Protein 2WTB (pdb70)

Secondary structure (DSSP, 8-state):
-EEEEEE-TTSEEEEEEE-TTTT---HHHHHHHHHHHHHHTT-TT--EEEEEESSS--B-SS----SSSIIIIIIIIIIIITSSS-EEEEE-SEEETHHHHHHHHSSEEEE-TT-EEE--GGGGT----SSHHHHHHHHH-HHHHHHHHHH---EEHHHHHHHTS-SEE--TTTHHHHHHHHHHHHHTTSS----GGG--TTSPPHHHHHHHHHHHHHHHHHH-TT--HHHHHHHHHHHHHHS-HHHHHHHHHHHHHHHTT-HHHHHHHHHHHHHHGGG--TTTSSS---------EEEE--SHHHHHHHHHHHTTT--EEEE-SSHHHHHHHHHHHHHHHHHTT--TTHHHHTTTSEEEESSSGGGTT-SEEEE---S-HHHHHHHHHHHHHHS-TT-EEEE--SSS-HHHHTTT-S-TTTEEEEEE-SSTTT--EEEEEE-SS--HHHHHHHHHHHHHTT-EEEEEESSTTTTHHHHHHHHHHHHHHHHHTT--HHHHHHHHHHHT-SS-HHHHHHHH-HHHHHHHHHHHHHHSGGG----THHHHHHTT------TTSHHHHHHT--S---TTTT--HHHHHHHHHHHHHHHHHHHHHTTSSS-HHHHHHHHHHHH---GGG--HHHHHHHH-HHHHHHHHHHHHHHH-GGGPPPHHHHHHHHHT--SSSPP-

Sequence (676 aa):
GKTVMEVGGDGVAVITLINPPVNSLSFDVLYNLKSNYEEALSRNDVKAIVITGAKGRFSGGFDIEPKAGYISIDIITDLLEAARKPSVAAIDGLALGGGLELAMACHARISAPAAQLGLPELQLGVIPGFGGTQRLPRLVGLTKALEMILTSKPVKAEEGHSLGLIDAVVPPAELVTTARRWALDIVGRRKPWVSSVSKTDKLPPLGEAREILTFAKAQTLKRAPNMKHPLMCLDAIEVGIVSGPRAGLEKEAEVASQVVKLDTTKGLIHVFFSQRGTAKVPGVTDRGLVPRKIKKVAIIGGGLMGSGIATALILSNYPVILKEVNEKFLEAGIGRVKANLQSRVRSQEKFEKTMSLLKGSLDYESFRDVDMVIEAVIENISLKQQIFADLEKYCPQHCILASNTSTIDLNKIGERTKSQDRIVGAHFFSPAHIMPLLEIVRTNHTSAQVIVDLLDVGKKIKKTPVVVGNCTGFAVNRMFFPYTQAAMFLVECGADPYLIDRAISKFGMPMGPFRLCDLVGFGVAIATATQFIENFSERTYKSMIIPLMQEDKDPELKKYIEKARSISGVKLDPKLANLSEKDIIEMTFFPVVNEACRVFAEGIAVKAADLDIAGIMGMGFPPYRGGIMFWADSIGSKYIYSRLDEWSKAYGEFFKPCAFLAERGSKGVLLSAPVK

CATH classification: 3.90.226.10 (+2 more: 3.40.50.720, 1.10.1040.50)

Radius of gyration: 28.83 Å; Cα contacts (8 Å, |Δi|>4): 1342; chains: 1; bounding box: 75×78×64 Å

Solvent-accessible surface area: 28842 Å² total; per-residue (Å²): 48,112,16,55,36,119,44,26,95,48,6,0,0,18,0,34,1,45,18,80,103,44,4,14,0,7,84,82,1,3,82,54,2,56,67,17,2,79,83,0,54,86,80,155,78,3,108,0,0,0,0,13,11,18,153,39,100,0,0,19,8,91,71,136,59,109,168,68,8,46,14,6,16,66,8,1,10,57,36,2,6,73,15,228,37,1,0,0,0,0,0,28,32,32,0,27,4,2,0,0,1,0,0,0,0,0,9,2,6,0,0,4,54,70,3,60,0,0,0,35,26,11,120,62,0,35,5,1,29,21,5,0,4,4,1,0,2,10,9,9,10,2,100,40,0,11,90,5,0,48,60,5,136,59,10,93,0,88,79,0,84,95,42,34,0,1,52,17,50,23,68,82,100,87,8,51,89,14,0,60,127,35,0,40,10,4,54,24,204,164,58,101,110,56,37,1,17,77,46,90,123,83,26,29,94,98,50,84,0,103,123,41,1,87,130,5,44,62,93,15,93,55,209,20,82,50,34,126,4,10,34,46,0,0,54,0,1,42,40,0,28,53,75,18,41,121,36,0,6,97,50,4,8,94,2,20,58,75,0,80,149,36,107,29,1,103,0,19,63,51,20,58,100,8,63,145,24,2,48,141,0,83,39,7,51,100,161,68,72,106,52,94,144,9,132,34,0,0,0,5,8,0,28,125,40,0,3,4,0,0,1,8,2,1,60,20,123,18,50,2,11,0,27,20,117,78,131,119,109,20,65,37,0,55,35,101,0,25,54,38,2,121,82,148,66,127,95,117,140,113,33,107,55,16,51,90,49,16,76,28,20,79,76,26,98,46,0,132,99,0,24,1,0,4,0,13,32,120,82,56,75,70,62,0,29,83,11,0,21,25,0,49,130,53,6,24,146,88,0,2,0,0,1,13,2,24,42,13,54,2,54,114,0,2,115,125,7,190,5,60,72,22,7,0,1,0,9,8,26,61,59,3,51,103,46,55,0,1,1,0,0,59,17,143,96,15,35,9,47,5,2,13,2,2,15,39,10,0,152,110,8,169,19,14,11,2,2,4,10,38,30,22,1,6,0,0,34,2,0,9,15,6,10,36,11,0,0,11,28,5,12,20,2,43,6,63,38,96,103,1,19,58,1,0,48,135,16,19,10,107,28,0,1,42,134,44,5,38,125,65,25,66,49,80,22,56,58,44,26,56,27,4,55,129,86,36,81,89,50,23,54,61,15,104,16,12,37,43,78,65,128,127,97,161,72,71,89,54,114,84,36,83,79,24,25,75,74,8,56,97,46,84,80,63,92,12,47,78,37,64,79,124,60,9,21,10,13,0,0,0,3,0,0,1,1,0,0,31,0,6,37,105,47,20,5,41,53,6,23,6,2,1,0,2,0,17,36,17,50,26,0,0,54,14,67,0,0,0,0,56,22,0,37,76,61,25,4,128,75,0,56,53,70,0,32,61,25,21,165,64,81,30,40,32,3,80,19,16,88,27,0,23,122,31,0,59,86,44,65,118,0,37,38,112,77,142

InterPro domains:
  IPR001753 Enoyl-CoA hydratase/isomerase-like domain [PF00378] (16-205)
  IPR006108 3-hydroxyacyl-CoA dehydrogenase, C-terminal [PF00725] (495-588)
  IPR006176 3-hydroxyacyl-CoA dehydrogenase, NAD binding [PF02737] (314-492)
  IPR006180 3-hydroxyacyl-CoA dehydrogenase, conserved site [PS00067] (492-516)
  IPR008927 6-phosphogluconate dehydrogenase-like, C-terminal domain superfamily [SSF48179] (495-605)
  IPR008927 6-phosphogluconate dehydrogenase-like, C-terminal domain superfamily [SSF48179] (622-706)
  IPR018376 Enoyl-CoA hydratase/isomerase, conserved site [PS00166] (106-126)
  IPR029045 ClpP/crotonase-like domain superfamily [SSF52096] (11-302)
  IPR036291 NAD(P)-binding domain superfamily [SSF51735] (311-493)

Nearest PDB structures (foldseek):
  2wtb-assembly1_A  TM=1.001E+00  e=0.000E+00  Arabidopsis thaliana
  6zib-assembly1_AAA  TM=8.672E-01  e=8.048E-51  Rattus norvegicus
  6z5v-assembly2_BBB  TM=8.652E-01  e=6.022E-50  Rattus norvegicus
  6dv2-assembly2_J  TM=9.061E-01  e=1.774E-47  Homo sapiens
  6dv2-assembly1_H  TM=9.002E-01  e=3.085E-47  Homo sapiens

GO terms:
  GO:0003857 (3S)-3-hydroxyacyl-CoA dehydrogenase (NAD+) activity (F, IDA)
  GO:0018812 3-hydroxyacyl-CoA dehydratase activity (F, IDA)
  GO:0004300 enoyl-CoA hydratase activity (F, EXP)
  GO:0018812 3-hydroxyacyl-CoA dehydratase activity (F, EXP)
  GO:0006635 fatty acid beta-oxidation (P, IEP)
  GO:0005777 peroxisome (C, TAS)
  GO:0005730 nucleolus (C, HDA)
  GO:0005777 peroxisome (C, HDA)
  GO:0003857 (3S)-3-hydroxyacyl-CoA dehydrogenase (NAD+) activity (F, IMP)
  GO:0005829 cytosol (C, HDA)
  GO:0009505 plant-type cell wall (C, HDA)
  GO:0009506 plasmodesma (C, HDA)
  GO:0004300 enoyl-CoA hydratase activity (F, IMP)

Structure (mmCIF, N/CA/C/O backbone):
data_2WTB
#
_entry.id   2WTB
#
_cell.length_a   110.480
_cell.length_b   110.480
_cell.length_c   125.470
_cell.angle_alpha   90.00
_cell.angle_beta   90.00
_cell.angle_gamma   120.00
#
_symmetry.space_group_name_H-M   'P 32 2 1'
#
loop_
_entity.id
_entity.type
_entity.pdbx_description
1 polymer 'FATTY ACID MULTIFUNCTIONAL PROTEIN (ATMFP2)'
2 water water
#
loop_
_atom_site.group_PDB
_atom_site.id
_atom_site.type_symbol
_atom_site.label_atom_id
_atom_site.label_alt_id
_atom_site.label_comp_id
_atom_site.label_asym_id
_atom_site.label_entity_id
_atom_site.label_seq_id
_atom_site.pdbx_PDB_ins_code
_atom_site.Cartn_x
_atom_site.Cartn_y
_atom_site.Cartn_z
_atom_site.occupancy
_atom_site.B_iso_or_equiv
_atom_site.auth_seq_id
_atom_site.auth_comp_id
_atom_site.auth_asym_id
_atom_site.auth_atom_id
_atom_site.pdbx_PDB_model_num
ATOM 1 N N . GLY A 1 7 ? 1.925 64.318 28.966 1.00 68.19 7 GLY A N 1
ATOM 2 C CA . GLY A 1 7 ? 0.621 64.350 28.327 1.00 67.36 7 GLY A CA 1
ATOM 3 C C . GLY A 1 7 ? -0.155 65.610 28.660 1.00 66.45 7 GLY A C 1
ATOM 4 O O . GLY A 1 7 ? 0.402 66.568 29.196 1.00 74.59 7 GLY A O 1
ATOM 5 N N . LYS A 1 8 ? -1.448 65.609 28.350 1.00 89.62 8 LYS A N 1
ATOM 6 C CA . LYS A 1 8 ? -2.284 66.779 28.581 1.00 67.66 8 LYS A CA 1
ATOM 7 C C . LYS A 1 8 ? -3.722 66.396 28.916 1.00 63.86 8 LYS A C 1
ATOM 8 O O . LYS A 1 8 ? -4.035 65.221 29.107 1.00 63.22 8 LYS A O 1
ATOM 14 N N . THR A 1 9 ? -4.586 67.404 28.994 1.00 52.89 9 THR A N 1
ATOM 15 C CA . THR A 1 9 ? -6.021 67.193 29.139 1.00 57.83 9 THR A CA 1
ATOM 16 C C . THR A 1 9 ? -6.765 68.252 28.340 1.00 72.09 9 THR A C 1
ATOM 17 O O . THR A 1 9 ? -6.307 69.388 28.226 1.00 80.32 9 THR A O 1
ATOM 21 N N . VAL A 1 10 ? -7.912 67.878 27.786 1.00 69.72 10 VAL A N 1
ATOM 22 C CA . VAL A 1 10 ? -8.748 68.823 27.059 1.00 59.35 10 VAL A CA 1
ATOM 23 C C . VAL A 1 10 ? -10.124 68.912 27.709 1.00 61.09 10 VAL A C 1
ATOM 24 O O . VAL A 1 10 ? -10.757 67.891 27.976 1.00 70.17 10 VAL A O 1
ATOM 28 N N . MET A 1 11 ? -10.578 70.133 27.971 1.00 56.39 11 MET A N 1
ATOM 29 C CA . MET A 1 11 ? -11.892 70.341 28.574 1.00 57.86 11 MET A CA 1
ATOM 30 C C . MET A 1 11 ? -12.837 71.055 27.615 1.00 63.44 11 MET A C 1
ATOM 31 O O . MET A 1 11 ? -12.469 72.052 26.995 1.00 62.64 11 MET A O 1
ATOM 36 N N . GLU A 1 12 ? -14.054 70.535 27.497 1.00 67.06 12 GLU A N 1
ATOM 37 C CA . GLU A 1 12 ? -15.068 71.138 26.640 1.00 68.13 12 GLU A CA 1
ATOM 38 C C . GLU A 1 12 ? -16.402 71.240 27.372 1.00 61.94 12 GLU A C 1
ATOM 39 O O . GLU A 1 12 ? -16.870 70.270 27.964 1.00 60.01 12 GLU A O 1
ATOM 45 N N . VAL A 1 13 ? -17.006 72.422 27.332 1.00 52.83 13 VAL A N 1
ATOM 46 C CA . VAL A 1 13 ? -18.268 72.656 28.022 1.00 48.14 13 VAL A CA 1
ATOM 47 C C . VAL A 1 13 ? -19.453 72.521 27.076 1.00 52.92 13 VAL A C 1
ATOM 48 O O . VAL A 1 13 ? -19.609 73.309 26.143 1.00 66.63 13 VAL A O 1
ATOM 52 N N . GLY A 1 14 ? -20.288 71.519 27.324 1.00 56.40 14 GLY A N 1
ATOM 53 C CA . GLY A 1 14 ? -21.459 71.284 26.502 1.00 54.10 14 GLY A CA 1
ATOM 54 C C . GLY A 1 14 ? -22.503 72.367 26.679 1.00 56.83 14 GLY A C 1
ATOM 55 O O . GLY A 1 14 ? -22.333 73.278 27.491 1.00 58.22 14 GLY A O 1
ATOM 56 N N . GLY A 1 15 ? -23.586 72.269 25.914 1.00 61.36 15 GLY A N 1
ATOM 57 C CA . GLY A 1 15 ? -24.676 73.223 25.997 1.00 59.11 15 GLY A CA 1
ATOM 58 C C . GLY A 1 15 ? -25.560 72.974 27.203 1.00 65.03 15 GLY A C 1
ATOM 59 O O . GLY A 1 15 ? -26.458 73.759 27.500 1.00 68.03 15 GLY A O 1
ATOM 60 N N . ASP A 1 16 ? -25.307 71.870 27.898 1.00 65.38 16 ASP A N 1
ATOM 61 C CA . ASP A 1 16 ? -26.038 71.554 29.118 1.00 60.13 16 ASP A CA 1
ATOM 62 C C . ASP A 1 16 ? -25.271 72.051 30.336 1.00 57.28 16 ASP A C 1
ATOM 63 O O . ASP A 1 16 ? -25.727 71.913 31.470 1.00 68.41 16 ASP A O 1
ATOM 68 N N . GLY A 1 17 ? -24.098 72.626 30.091 1.00 45.61 17 GLY A N 1
ATOM 69 C CA . GLY A 1 17 ? -23.302 73.211 31.152 1.00 44.64 17 GLY A CA 1
ATOM 70 C C . GLY A 1 17 ? -22.314 72.245 31.772 1.00 55.89 17 GLY A C 1
ATOM 71 O O . GLY A 1 17 ? -21.566 72.611 32.679 1.00 65.07 17 GLY A O 1
ATOM 72 N N . VAL A 1 18 ? -22.309 71.007 31.287 1.00 53.61 18 VAL A N 1
ATOM 73 C CA . VAL A 1 18 ? -21.389 69.999 31.801 1.00 54.80 18 VAL A CA 1
ATOM 74 C C . VAL A 1 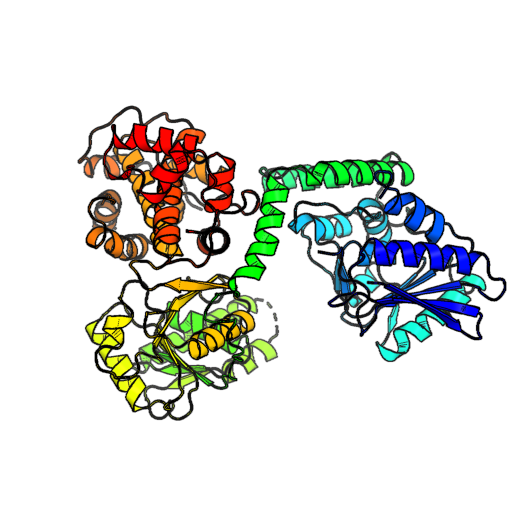18 ? -20.019 70.100 31.134 1.00 57.97 18 VAL A C 1
ATOM 75 O O . VAL A 1 18 ? -19.911 70.125 29.907 1.00 49.65 18 VAL A O 1
ATOM 79 N N . ALA A 1 19 ? -18.974 70.159 31.953 1.00 51.55 19 ALA A N 1
ATOM 80 C CA . ALA A 1 19 ? -17.610 70.208 31.447 1.00 47.80 19 ALA A CA 1
ATOM 81 C C . ALA A 1 19 ? -17.011 68.805 31.371 1.00 54.33 19 ALA A C 1
ATOM 82 O O . ALA A 1 19 ? -16.880 68.120 32.385 1.00 64.23 19 ALA A O 1
ATOM 84 N N . VAL A 1 20 ? -16.652 68.385 30.161 1.00 51.18 20 VAL A N 1
ATOM 85 C CA . VAL A 1 20 ? -16.039 67.080 29.942 1.00 45.98 20 VAL A CA 1
ATOM 86 C C . VAL A 1 20 ? -14.528 67.214 29.799 1.00 51.38 20 VAL A C 1
ATOM 87 O O . VAL A 1 20 ? -14.043 67.911 28.909 1.00 68.85 20 VAL A O 1
ATOM 91 N N . ILE A 1 21 ? -13.789 66.540 30.674 1.00 41.75 21 ILE A N 1
ATOM 92 C CA . ILE A 1 21 ? -12.333 66.581 30.651 1.00 42.92 21 ILE A CA 1
ATOM 93 C C . ILE A 1 21 ? -11.768 65.251 30.172 1.00 54.85 21 ILE A C 1
ATOM 94 O O . ILE A 1 21 ? -11.999 64.213 30.795 1.00 55.70 21 ILE A O 1
ATOM 99 N N . THR A 1 22 ? -11.024 65.285 29.068 1.00 51.33 22 THR A N 1
ATOM 100 C CA . THR A 1 22 ? -10.432 64.073 28.508 1.00 51.21 22 THR A CA 1
ATOM 101 C C . THR A 1 22 ? -8.956 63.953 28.867 1.00 57.74 22 THR A C 1
ATOM 102 O O . THR A 1 22 ? -8.165 64.855 28.593 1.00 60.73 22 THR A O 1
ATOM 106 N N . LEU A 1 23 ? -8.591 62.833 29.482 1.00 53.10 23 LEU A N 1
ATOM 107 C CA . LEU A 1 23 ? -7.201 62.568 29.821 1.00 44.06 23 LEU A CA 1
ATOM 108 C C . LEU A 1 23 ? -6.464 62.049 28.594 1.00 53.94 23 LEU A C 1
ATOM 109 O O . LEU A 1 23 ? -6.831 61.021 28.024 1.00 62.40 23 LEU A O 1
ATOM 114 N N . ILE A 1 24 ? -5.422 62.765 28.189 1.00 52.38 24 ILE A N 1
ATOM 115 C CA . ILE A 1 24 ? -4.710 62.436 26.962 1.00 59.52 24 ILE A CA 1
ATOM 116 C C . ILE A 1 24 ? -3.213 62.254 27.193 1.00 61.72 24 ILE A C 1
ATOM 117 O O . ILE A 1 24 ? -2.455 63.223 27.215 1.00 63.08 24 ILE A O 1
ATOM 122 N N . ASN A 1 25 ? -2.793 61.006 27.360 1.00 59.09 25 ASN A N 1
ATOM 123 C CA . ASN A 1 25 ? -1.383 60.692 27.537 1.00 65.90 25 ASN A CA 1
ATOM 124 C C . ASN A 1 25 ? -1.079 59.235 27.196 1.00 73.88 25 ASN A C 1
ATOM 125 O O . ASN A 1 25 ? -0.895 58.408 28.090 1.00 77.30 25 ASN A O 1
ATOM 130 N N . PRO A 1 26 ? -1.023 58.919 25.894 1.00 68.96 26 PRO A N 1
ATOM 131 C CA . PRO A 1 26 ? -0.751 57.562 25.407 1.00 72.14 26 PRO A CA 1
ATOM 132 C C . PRO A 1 26 ? 0.506 56.992 26.052 1.00 77.67 26 PRO A C 1
ATOM 133 O O . PRO A 1 26 ? 1.393 57.760 26.424 1.00 82.65 26 PRO A O 1
ATOM 137 N N . PRO A 1 27 ? 0.602 55.658 26.160 1.00 75.92 27 PRO A N 1
ATOM 138 C CA . PRO A 1 27 ? -0.321 54.649 25.624 1.00 76.86 27 PRO A CA 1
ATOM 139 C C . PRO A 1 27 ? -1.616 54.473 26.417 1.00 75.62 27 PRO A C 1
ATOM 140 O O . PRO A 1 27 ? -2.664 54.247 25.812 1.00 76.45 27 PRO A O 1
ATOM 144 N N . VAL A 1 28 ? -1.548 54.557 27.742 1.00 70.91 28 VAL A N 1
ATOM 145 C CA . VAL A 1 28 ? -2.708 54.241 28.574 1.00 71.21 28 VAL A CA 1
ATOM 146 C C . VAL A 1 28 ? -3.209 55.413 29.412 1.00 65.42 28 VAL A C 1
ATOM 147 O O . VAL A 1 28 ? -3.897 55.214 30.413 1.00 65.30 28 VAL A O 1
ATOM 151 N N . ASN A 1 29 ? -2.866 56.629 29.003 1.00 65.47 29 ASN A N 1
ATOM 152 C CA . ASN A 1 29 ? -3.310 57.825 29.711 1.00 61.54 29 ASN A CA 1
ATOM 153 C C . ASN A 1 29 ? -2.910 57.831 31.185 1.00 61.42 29 ASN A C 1
ATOM 154 O O . ASN A 1 29 ? -3.729 58.127 32.055 1.00 69.77 29 ASN A O 1
ATOM 159 N N . SER A 1 30 ? -1.651 57.505 31.459 1.00 53.12 30 SER A N 1
ATOM 160 C CA . SER A 1 30 ? -1.140 57.533 32.823 1.00 60.51 30 SER A CA 1
ATOM 161 C C . SER A 1 30 ? -1.183 58.950 33.380 1.00 64.98 30 SER A C 1
ATOM 162 O O . SER A 1 30 ? -1.065 59.923 32.637 1.00 65.11 30 SER A O 1
ATOM 165 N N . LEU A 1 31 ? -1.353 59.059 34.693 1.00 65.80 31 LEU A N 1
ATOM 166 C CA . LEU A 1 31 ? -1.457 60.358 35.344 1.00 66.81 31 LEU A CA 1
ATOM 167 C C . LEU A 1 31 ? -0.090 60.967 35.631 1.00 70.90 31 LEU A C 1
ATOM 168 O O . LEU A 1 31 ? 0.419 60.871 36.748 1.00 87.08 31 LEU A O 1
ATOM 173 N N . SER A 1 32 ? 0.502 61.593 34.623 1.00 65.14 32 SER A N 1
ATOM 174 C CA . SER A 1 32 ? 1.730 62.345 34.827 1.00 69.80 32 SER A CA 1
ATOM 175 C C . SER A 1 32 ? 1.403 63.620 35.593 1.00 75.09 32 SER A C 1
ATOM 176 O O . SER A 1 32 ? 0.237 63.998 35.711 1.00 68.43 32 SER A O 1
ATOM 179 N N . PHE A 1 33 ? 2.429 64.283 36.114 1.00 76.12 33 PHE A N 1
ATOM 180 C CA . PHE A 1 33 ? 2.228 65.562 36.781 1.00 72.13 33 PHE A CA 1
ATOM 181 C C . PHE A 1 33 ? 1.615 66.551 35.804 1.00 81.92 33 PHE A C 1
ATOM 182 O O . PHE A 1 33 ? 0.737 67.333 36.167 1.00 88.05 33 PHE A O 1
ATOM 190 N N . ASP A 1 34 ? 2.080 66.502 34.559 1.00 80.51 34 ASP A N 1
ATOM 191 C CA . ASP A 1 34 ? 1.567 67.371 33.507 1.00 80.69 34 ASP A CA 1
ATOM 192 C C . ASP A 1 34 ? 0.051 67.261 33.431 1.00 80.92 34 ASP A C 1
ATOM 193 O O . ASP A 1 34 ? -0.664 68.255 33.556 1.00 81.57 34 ASP A O 1
ATOM 198 N N . VAL A 1 35 ? -0.431 66.041 33.224 1.00 78.31 35 VAL A N 1
ATOM 199 C CA . VAL A 1 35 ? -1.861 65.782 33.177 1.00 68.90 35 VAL A CA 1
ATOM 200 C C . VAL A 1 35 ? -2.538 66.337 34.424 1.00 59.46 35 VAL A C 1
ATOM 201 O O . VAL A 1 35 ? -3.560 67.020 34.339 1.00 49.06 35 VAL A O 1
ATOM 205 N N . LEU A 1 36 ? -1.949 66.054 35.582 1.00 62.37 36 LEU A N 1
ATOM 206 C CA . LEU A 1 36 ? -2.535 66.452 36.859 1.00 64.74 36 LEU A CA 1
ATOM 207 C C . LEU A 1 36 ? -2.659 67.965 37.018 1.00 66.55 36 LEU A C 1
ATOM 208 O O . LEU A 1 36 ? -3.653 68.455 37.551 1.00 74.90 36 LEU A O 1
ATOM 213 N N . TYR A 1 37 ? -1.653 68.702 36.557 1.00 65.37 37 TYR A N 1
ATOM 214 C CA . TYR A 1 37 ? -1.668 70.157 36.681 1.00 74.91 37 TYR A CA 1
ATOM 215 C C . TYR A 1 37 ? -2.606 70.799 35.664 1.00 65.99 37 TYR A C 1
ATOM 216 O O . TYR A 1 37 ? -3.183 71.856 35.920 1.00 66.66 37 TYR A O 1
ATOM 225 N N . ASN A 1 38 ? -2.754 70.159 34.510 1.00 59.22 38 ASN A N 1
ATOM 226 C CA . ASN A 1 38 ? -3.748 70.590 33.540 1.00 73.16 38 ASN A CA 1
ATOM 227 C C . ASN A 1 38 ? -5.141 70.348 34.101 1.00 75.59 38 ASN A C 1
ATOM 228 O O . ASN A 1 38 ? -6.064 71.129 33.871 1.00 80.68 38 ASN A O 1
ATOM 233 N N . LEU A 1 39 ? -5.278 69.255 34.843 1.00 67.96 39 LEU A N 1
ATOM 234 C CA . LEU A 1 39 ? -6.537 68.901 35.481 1.00 61.98 39 LEU A CA 1
ATOM 235 C C . LEU A 1 39 ? -6.884 69.931 36.550 1.00 67.91 39 LEU A C 1
ATOM 236 O O . LEU A 1 39 ? -8.015 70.417 36.621 1.00 60.52 39 LEU A O 1
ATOM 241 N N . LYS A 1 40 ? -5.897 70.258 37.379 1.00 70.99 40 LYS A N 1
ATOM 242 C CA . LYS A 1 40 ? -6.050 71.278 38.407 1.00 62.13 40 LYS A CA 1
ATOM 243 C C . LYS A 1 40 ? -6.571 72.574 37.799 1.00 68.35 40 LY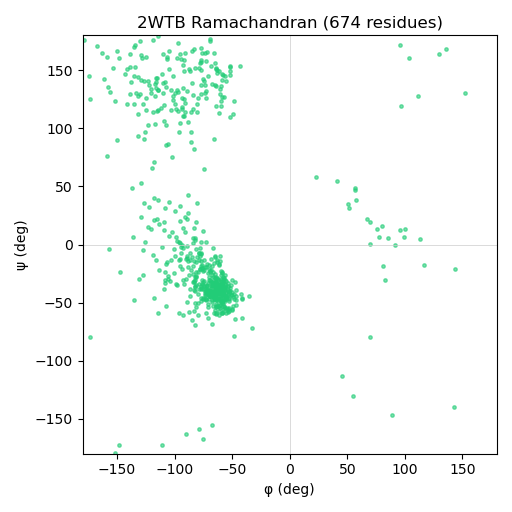S A C 1
ATOM 244 O O . LYS A 1 40 ? -7.525 73.165 38.301 1.00 79.00 40 LYS A O 1
ATOM 250 N N . SER A 1 41 ? -5.942 73.009 36.711 1.00 62.40 41 SER A N 1
ATOM 251 C CA . SER A 1 41 ? -6.362 74.224 36.022 1.00 60.36 41 SER A CA 1
ATOM 252 C C . SER A 1 41 ? -7.785 74.076 35.504 1.00 58.68 41 SER A C 1
ATOM 253 O O . SER A 1 41 ? -8.611 74.975 35.666 1.00 56.20 41 SER A O 1
ATOM 256 N N . ASN A 1 42 ? -8.062 72.936 34.878 1.00 58.58 42 ASN A N 1
ATOM 257 C CA . ASN A 1 42 ? -9.405 72.634 34.403 1.00 66.96 42 ASN A CA 1
ATOM 258 C C . ASN A 1 42 ? -10.436 72.926 35.480 1.00 75.18 42 ASN A C 1
ATOM 259 O O . ASN A 1 42 ? -11.407 73.650 35.248 1.00 77.23 42 ASN A O 1
ATOM 264 N N . TYR A 1 43 ? -10.211 72.364 36.664 1.00 63.45 43 TYR A N 1
ATOM 265 C CA . TYR A 1 43 ? -11.164 72.481 37.761 1.00 62.84 43 TYR A CA 1
ATOM 266 C C . TYR A 1 43 ? -11.298 73.907 38.282 1.00 63.38 43 TYR A C 1
ATOM 267 O O . TYR A 1 43 ? -12.405 74.379 38.543 1.00 61.68 43 TYR A O 1
ATOM 276 N N . GLU A 1 44 ? -10.172 74.594 38.422 1.00 65.40 44 GLU A N 1
ATOM 277 C CA . GLU A 1 44 ? -10.191 75.965 38.911 1.00 69.95 44 GLU A CA 1
ATOM 278 C C . GLU A 1 44 ? -11.014 76.846 37.982 1.00 70.31 44 GLU A C 1
ATOM 279 O O . GLU A 1 44 ? -11.644 77.807 38.420 1.00 79.53 44 GLU A O 1
ATOM 285 N N . GLU A 1 45 ? -11.014 76.504 36.698 1.00 60.11 45 GLU A N 1
ATOM 286 C CA . GLU A 1 45 ? -11.810 77.228 35.716 1.00 66.69 45 GLU A CA 1
ATOM 287 C C . GLU A 1 45 ? -13.279 76.829 35.795 1.00 67.16 45 GLU A C 1
ATOM 288 O O . GLU A 1 45 ? -14.163 77.685 35.841 1.00 75.41 45 GLU A O 1
ATOM 294 N N . ALA A 1 46 ? -13.533 75.524 35.812 1.00 60.07 46 ALA A N 1
ATOM 295 C CA . ALA A 1 46 ? -14.898 75.007 35.821 1.00 60.58 46 ALA A CA 1
ATOM 296 C C . ALA A 1 46 ? -15.678 75.486 37.040 1.00 61.00 46 ALA A C 1
ATOM 297 O O . ALA A 1 46 ? -16.882 75.729 36.963 1.00 51.38 46 ALA A O 1
ATOM 299 N N . LEU A 1 47 ? -14.987 75.623 38.166 1.00 62.44 47 LEU A N 1
ATOM 300 C CA . LEU A 1 47 ? -15.641 76.021 39.407 1.00 68.17 47 LEU A CA 1
ATOM 301 C C . LEU A 1 47 ? -15.775 77.539 39.503 1.00 79.49 47 LEU A C 1
ATOM 302 O O . LEU A 1 47 ? -16.293 78.066 40.487 1.00 89.36 47 LEU A O 1
ATOM 307 N N . SER A 1 48 ? -15.311 78.236 38.470 1.00 74.49 48 SER A N 1
ATOM 308 C CA . SER A 1 48 ? -15.410 79.691 38.421 1.00 75.56 48 SER A CA 1
ATOM 309 C C . SER A 1 48 ? -16.342 80.141 37.303 1.00 76.34 48 SER A C 1
ATOM 310 O O . SER A 1 48 ? -16.873 81.251 37.333 1.00 83.84 48 SER A O 1
ATOM 313 N N . ARG A 1 49 ? -16.538 79.273 36.316 1.00 63.01 49 ARG A N 1
ATOM 314 C CA . ARG A 1 49 ? -17.399 79.586 35.183 1.00 65.07 49 ARG A CA 1
ATOM 315 C C . ARG A 1 49 ? -18.873 79.397 35.529 1.00 68.91 49 ARG A C 1
ATOM 316 O O . ARG A 1 49 ? -19.283 78.331 35.985 1.00 67.18 49 ARG A O 1
ATOM 324 N N . ASN A 1 50 ? -19.663 80.441 35.307 1.00 82.60 50 ASN A N 1
ATOM 325 C CA . ASN A 1 50 ? -21.091 80.398 35.598 1.00 85.02 50 ASN A CA 1
ATOM 326 C C . ASN A 1 50 ? -21.839 79.434 34.688 1.00 76.90 50 ASN A C 1
ATOM 327 O O . ASN A 1 50 ? -22.872 78.883 35.069 1.00 79.04 50 ASN A O 1
ATOM 332 N N . ASP A 1 51 ? -21.310 79.234 33.485 1.00 68.52 51 ASP A N 1
ATOM 333 C CA . ASP A 1 51 ? -21.943 78.359 32.502 1.00 67.74 51 ASP A CA 1
ATOM 334 C C . ASP A 1 51 ? -21.679 76.881 32.786 1.00 63.15 51 ASP A C 1
ATOM 335 O O . ASP A 1 51 ? -22.249 76.007 32.135 1.00 64.73 51 ASP A O 1
ATOM 340 N N . VAL A 1 52 ? -20.814 76.609 33.757 1.00 53.96 52 VAL A N 1
ATOM 341 C CA . VAL A 1 52 ? -20.515 75.236 34.149 1.00 57.52 52 VAL A CA 1
ATOM 342 C C . VAL A 1 52 ? -21.337 74.823 35.369 1.00 63.01 52 VAL A C 1
ATOM 343 O O . VAL A 1 52 ? -21.403 75.553 36.358 1.00 70.96 52 VAL A O 1
ATOM 347 N N . LYS A 1 53 ? -21.965 73.653 35.290 1.00 61.97 53 LYS A N 1
ATOM 348 C CA . LYS A 1 53 ? -22.800 73.149 36.378 1.00 56.26 53 LYS A CA 1
ATOM 349 C C . LYS A 1 53 ? -22.150 71.961 37.078 1.00 57.52 53 LYS A C 1
ATOM 350 O O . LYS A 1 53 ? -22.244 71.814 38.296 1.00 61.98 53 LYS A O 1
ATOM 356 N N . ALA A 1 54 ? -21.498 71.109 36.297 1.00 54.55 54 ALA A N 1
ATOM 357 C CA . ALA A 1 54 ? -20.837 69.928 36.834 1.00 44.67 54 ALA A CA 1
ATOM 358 C C . ALA A 1 54 ? -19.655 69.541 35.952 1.00 54.60 54 ALA A C 1
ATOM 359 O O . ALA A 1 54 ? -19.372 70.205 34.956 1.00 63.95 54 ALA A O 1
ATOM 361 N N . ILE A 1 55 ? -18.968 68.467 36.322 1.00 48.99 55 ILE A N 1
ATOM 362 C CA . ILE A 1 55 ? -17.797 68.020 35.581 1.00 44.69 55 ILE A CA 1
ATOM 363 C C . ILE A 1 55 ? -17.866 66.524 35.306 1.00 49.39 55 ILE A C 1
ATOM 364 O O . ILE A 1 55 ? -18.366 65.753 36.122 1.00 55.09 55 ILE A O 1
ATOM 369 N N . VAL A 1 56 ? -17.371 66.121 34.143 1.00 47.03 56 VAL A N 1
ATOM 370 C CA . VAL A 1 56 ? -17.235 64.712 33.819 1.00 40.28 56 VAL A CA 1
ATOM 371 C C . VAL A 1 56 ? -15.797 64.456 33.393 1.00 39.26 56 VAL A C 1
ATOM 372 O O . VAL A 1 56 ? -15.190 65.284 32.718 1.00 45.99 56 VAL A O 1
ATOM 376 N N . ILE A 1 57 ? -15.243 63.324 33.811 1.00 34.73 57 ILE A N 1
ATOM 377 C CA . ILE A 1 57 ? -13.873 62.981 33.457 1.00 37.38 57 ILE A CA 1
ATOM 378 C C . ILE A 1 57 ? -13.826 61.666 32.692 1.00 50.12 57 ILE A C 1
ATOM 379 O O . ILE A 1 57 ? -14.461 60.684 33.078 1.00 42.52 57 ILE A O 1
ATOM 384 N N . THR A 1 58 ? -13.070 61.653 31.601 1.00 52.73 58 THR A N 1
ATOM 385 C CA . THR A 1 58 ? -12.908 60.446 30.806 1.00 46.22 58 THR A CA 1
ATOM 386 C C . THR A 1 58 ? -11.543 60.447 30.131 1.00 40.71 58 THR A C 1
ATOM 387 O O . THR A 1 58 ? -10.860 61.470 30.100 1.00 41.58 58 THR A O 1
ATOM 391 N N . GLY A 1 59 ? -11.145 59.295 29.602 1.00 44.42 59 GLY A N 1
ATOM 392 C CA . GLY A 1 59 ? -9.858 59.170 28.944 1.00 59.28 59 GLY A CA 1
ATOM 393 C C . GLY A 1 59 ? -9.979 59.127 27.433 1.00 67.65 59 GLY A C 1
ATOM 394 O O . GLY A 1 59 ? -11.070 58.945 26.893 1.00 68.99 59 GLY A O 1
ATOM 395 N N . ALA A 1 60 ? -8.853 59.295 26.748 1.00 63.57 60 ALA A N 1
ATOM 396 C CA . ALA A 1 60 ? -8.835 59.261 25.291 1.00 60.83 60 ALA A CA 1
ATOM 397 C C . ALA A 1 60 ? -8.667 57.839 24.769 1.00 56.78 60 ALA A C 1
ATOM 398 O O . ALA A 1 60 ? -8.071 56.988 25.429 1.00 53.08 60 ALA A O 1
ATOM 400 N N . LYS A 1 61 ? -9.204 57.586 23.581 1.00 61.49 61 LYS A N 1
ATOM 401 C CA . LYS A 1 61 ? -9.030 56.299 22.919 1.00 66.06 61 LYS A CA 1
ATOM 402 C C . LYS A 1 61 ? -9.516 55.127 23.772 1.00 67.24 61 LYS A C 1
ATOM 403 O O . LYS A 1 61 ? -8.805 54.136 23.939 1.00 72.58 61 LYS A O 1
ATOM 409 N N . GLY A 1 62 ? -10.726 55.251 24.310 1.00 60.74 62 GLY A N 1
ATOM 410 C CA . GLY A 1 62 ? -11.371 54.166 25.031 1.00 59.82 62 GLY A CA 1
ATOM 411 C C . GLY A 1 62 ? -10.608 53.617 26.224 1.00 62.04 62 GLY A C 1
ATOM 412 O O . GLY A 1 62 ? -10.615 52.410 26.469 1.00 55.48 62 GLY A O 1
ATOM 413 N N . ARG A 1 63 ? -9.952 54.503 26.968 1.00 58.24 63 ARG A N 1
ATOM 414 C CA . ARG A 1 63 ? -9.199 54.112 28.158 1.00 59.52 63 ARG A CA 1
ATOM 415 C C . ARG A 1 63 ? -9.160 55.258 29.155 1.00 57.71 63 ARG A C 1
ATOM 416 O O . ARG A 1 63 ? -8.715 56.358 28.824 1.00 53.61 63 ARG A O 1
ATOM 424 N N . PHE A 1 64 ? -9.623 55.000 30.374 1.00 57.78 64 PHE A N 1
ATOM 425 C CA . PHE A 1 64 ? -9.662 56.035 31.400 1.00 48.45 64 PHE A CA 1
ATOM 426 C C . PHE A 1 64 ? -8.259 56.463 31.832 1.00 57.06 64 PHE A C 1
ATOM 427 O O . PHE A 1 64 ? -7.837 57.587 31.553 1.00 57.93 64 PHE A O 1
ATOM 435 N N . SER A 1 65 ? -7.542 55.567 32.506 1.00 57.88 65 SER A N 1
ATOM 436 C CA . SER A 1 65 ? -6.188 55.860 32.976 1.00 56.15 65 SER A CA 1
ATOM 437 C C . SER A 1 65 ? -5.523 54.624 33.576 1.00 56.17 65 SER A C 1
ATOM 438 O O . SER A 1 65 ? -6.058 54.000 34.492 1.00 60.83 65 SER A O 1
ATOM 441 N N . GLY A 1 66 ? -4.346 54.284 33.063 1.00 55.04 66 GLY A N 1
ATOM 442 C CA . GLY A 1 66 ? -3.686 53.045 33.429 1.00 65.80 66 GLY A CA 1
ATOM 443 C C . GLY A 1 66 ? -2.814 53.091 34.668 1.00 68.83 66 GLY A C 1
ATOM 444 O O . GLY A 1 66 ? -2.320 52.057 35.118 1.00 79.83 66 GLY A O 1
ATOM 445 N N . GLY A 1 67 ? -2.612 54.280 35.223 1.00 60.54 67 GLY A N 1
ATOM 446 C CA . GLY A 1 67 ? -1.793 54.413 36.413 1.00 63.96 67 GLY A CA 1
ATOM 447 C C . GLY A 1 67 ? -0.940 55.664 36.423 1.00 75.06 67 GLY A C 1
ATOM 448 O O . GLY A 1 67 ? -1.394 56.733 36.016 1.00 77.19 67 GLY A O 1
ATOM 449 N N . PHE A 1 68 ? 0.297 55.530 36.894 1.00 85.89 68 PHE A N 1
ATOM 450 C CA . PHE A 1 68 ? 1.214 56.663 36.969 1.00 101.13 68 PHE A CA 1
ATOM 451 C C . PHE A 1 68 ? 2.266 56.596 35.864 1.00 104.20 68 PHE A C 1
ATOM 452 O O . PHE A 1 68 ? 2.639 55.512 35.413 1.00 100.64 68 PHE A O 1
ATOM 460 N N . ASP A 1 69 ? 2.741 57.762 35.438 1.00 108.45 69 ASP A N 1
ATOM 461 C CA . ASP A 1 69 ? 3.646 57.861 34.297 1.00 111.89 69 ASP A CA 1
ATOM 462 C C . ASP A 1 69 ? 4.984 57.172 34.547 1.00 106.32 69 ASP A C 1
ATOM 463 O O . ASP A 1 69 ? 5.442 57.074 35.685 1.00 103.90 69 ASP A O 1
ATOM 468 N N . ILE A 1 70 ? 5.606 56.702 33.471 1.00 109.54 70 ILE A N 1
ATOM 469 C CA . ILE A 1 70 ? 6.890 56.016 33.560 1.00 118.11 70 ILE A CA 1
ATOM 470 C C . ILE A 1 70 ? 7.968 56.752 32.768 1.00 118.07 70 ILE A C 1
ATOM 471 O O . ILE A 1 70 ? 8.615 57.667 33.278 1.00 113.50 70 ILE A O 1
ATOM 476 N N . GLU A 1 83 ? 5.751 67.257 43.191 1.00 122.96 83 GLU A N 1
ATOM 477 C CA . GLU A 1 83 ? 4.720 67.762 44.091 1.00 125.67 83 GLU A CA 1
ATOM 478 C C . GLU A 1 83 ? 5.343 68.399 45.328 1.00 134.15 83 GLU A C 1
ATOM 479 O O . GLU A 1 83 ? 6.201 67.797 45.974 1.00 136.28 83 GLU A O 1
ATOM 480 N N . PRO A 1 84 ? 4.909 69.626 45.660 1.00 139.60 84 PRO A N 1
ATOM 481 C CA . PRO A 1 84 ? 5.419 70.387 46.806 1.00 143.90 84 PRO A CA 1
ATOM 482 C C . PRO A 1 84 ? 5.466 69.551 48.082 1.00 144.45 84 PRO A C 1
ATOM 483 O O . PRO A 1 84 ? 6.536 69.080 48.468 1.00 147.76 84 PRO A O 1
ATOM 487 N N . LYS A 1 85 ? 4.318 69.374 48.728 1.00 140.36 85 LYS A N 1
ATOM 488 C CA . LYS A 1 85 ? 4.239 68.557 49.933 1.00 136.55 85 LYS A CA 1
ATOM 489 C C . LYS A 1 85 ? 4.295 67.073 49.589 1.00 130.67 85 LYS A C 1
ATOM 490 O O . LYS A 1 85 ? 4.624 66.699 48.463 1.00 126.52 85 LYS A O 1
ATOM 496 N N . ALA A 1 86 ? 3.974 66.230 50.564 1.00 125.16 86 ALA A N 1
ATOM 497 C CA . ALA A 1 86 ? 3.970 64.789 50.352 1.00 120.74 86 ALA A CA 1
ATOM 498 C C . ALA A 1 86 ? 2.646 64.341 49.745 1.00 114.83 86 ALA A C 1
ATOM 499 O O . ALA A 1 86 ? 2.597 63.385 48.971 1.00 114.88 86 ALA A O 1
ATOM 501 N N . GLY A 1 87 ? 1.574 65.041 50.100 1.00 105.39 87 GLY A N 1
ATOM 502 C CA . GLY A 1 87 ? 0.250 64.709 49.608 1.00 97.03 87 GLY A CA 1
ATOM 503 C C . GLY A 1 87 ? -0.449 65.892 48.968 1.00 90.00 87 GLY A C 1
ATOM 504 O O . GLY A 1 87 ? -1.664 66.045 49.085 1.00 88.56 87 GLY A O 1
ATOM 505 N N . TYR A 1 88 ? 0.323 66.733 48.289 1.00 87.09 88 TYR A N 1
ATOM 506 C CA . TYR A 1 88 ? -0.236 67.896 47.612 1.00 83.32 88 TYR A CA 1
ATOM 507 C C . TYR A 1 88 ? -1.339 67.485 46.647 1.00 71.95 88 TYR A C 1
ATOM 508 O O . TYR A 1 88 ? -2.412 68.085 46.624 1.00 63.57 88 TYR A O 1
ATOM 517 N N . ILE A 1 89 ? -1.070 66.455 45.853 1.00 72.39 89 ILE A N 1
ATOM 518 C CA . ILE A 1 89 ? -2.048 65.966 44.891 1.00 71.16 89 ILE A CA 1
ATOM 519 C C . ILE A 1 89 ? -3.178 65.226 45.593 1.00 70.59 89 ILE A C 1
ATOM 520 O O . ILE A 1 89 ? -4.346 65.598 45.478 1.00 74.82 89 ILE A O 1
ATOM 525 N N . SER A 1 90 ? -2.817 64.176 46.321 1.00 73.90 90 SER A N 1
ATOM 526 C CA . SER A 1 90 ? -3.788 63.357 47.034 1.00 71.02 90 SER A CA 1
ATOM 527 C C . SER A 1 90 ? -4.791 64.208 47.804 1.00 72.52 90 SER A C 1
ATOM 528 O O . SER A 1 90 ? -6.002 63.992 47.723 1.00 67.65 90 SER A O 1
ATOM 531 N N . ILE A 1 91 ? -4.277 65.188 48.538 1.00 71.49 91 ILE A N 1
ATOM 532 C CA . ILE A 1 91 ? -5.097 65.965 49.457 1.00 69.06 91 ILE A CA 1
ATOM 533 C C . ILE A 1 91 ? -5.601 67.280 48.864 1.00 72.06 91 ILE A C 1
ATOM 534 O O . ILE A 1 91 ? -6.807 67.507 48.783 1.00 69.35 91 ILE A O 1
ATOM 539 N N . ASP A 1 92 ? -4.679 68.143 48.451 1.00 67.14 92 ASP A N 1
ATOM 540 C CA . ASP A 1 92 ? -5.048 69.471 47.965 1.00 64.41 92 ASP A CA 1
ATOM 541 C C . ASP A 1 92 ? -5.811 69.443 46.644 1.00 67.92 92 ASP A C 1
ATOM 542 O O . ASP A 1 92 ? -6.783 70.176 46.470 1.00 71.12 92 ASP A O 1
ATOM 547 N N . ILE A 1 93 ? -5.368 68.601 45.715 1.00 63.88 93 ILE A N 1
ATOM 548 C CA . ILE A 1 93 ? -5.971 68.554 44.386 1.00 59.86 93 ILE A CA 1
ATOM 549 C C . ILE A 1 93 ? -7.163 67.607 44.316 1.00 58.30 93 ILE A C 1
ATOM 550 O O . ILE A 1 93 ? -8.273 68.015 43.976 1.00 70.21 93 ILE A O 1
ATOM 555 N N . ILE A 1 94 ? -6.928 66.342 44.636 1.00 46.80 94 ILE A N 1
ATOM 556 C CA . ILE A 1 94 ? -7.959 65.320 44.505 1.00 61.50 94 ILE A CA 1
ATOM 557 C C . ILE A 1 94 ? -9.057 65.431 45.564 1.00 62.89 94 ILE A C 1
ATOM 558 O O . ILE A 1 94 ? -10.246 65.378 45.244 1.00 62.58 94 ILE A O 1
ATOM 563 N N . THR A 1 95 ? -8.657 65.592 46.821 1.00 55.42 95 THR A N 1
ATOM 564 C CA . THR A 1 95 ? -9.605 65.573 47.934 1.00 48.82 95 THR A CA 1
ATOM 565 C C . THR A 1 95 ? -10.317 66.905 48.150 1.00 50.66 95 THR A C 1
ATOM 566 O O . THR A 1 95 ? -11.543 66.953 48.252 1.00 57.43 95 THR A O 1
ATOM 570 N N . ASP A 1 96 ? -9.546 67.982 48.220 1.00 54.54 96 ASP A N 1
ATOM 571 C CA . ASP A 1 96 ? -10.101 69.298 48.514 1.00 55.81 96 ASP A CA 1
ATOM 572 C C . ASP A 1 96 ? -10.670 69.985 47.276 1.00 65.89 96 ASP A C 1
ATOM 573 O O . ASP A 1 96 ? -11.843 70.353 47.248 1.00 73.49 96 ASP A O 1
ATOM 578 N N . LEU A 1 97 ? -9.835 70.154 46.257 1.00 68.08 97 LEU A N 1
ATOM 579 C CA . LEU A 1 97 ? -10.245 70.854 45.046 1.00 60.87 97 LEU A CA 1
ATOM 580 C C . LEU A 1 97 ? -11.365 70.120 44.319 1.00 62.72 97 LEU A C 1
ATOM 581 O O . LEU A 1 97 ? -12.396 70.708 43.992 1.00 62.34 97 LEU A O 1
ATOM 586 N N . LEU A 1 98 ? -11.160 68.830 44.077 1.00 59.96 98 LEU A N 1
ATOM 587 C CA . LEU A 1 98 ? -12.077 68.051 43.254 1.00 52.90 98 LEU A CA 1
ATOM 588 C C . LEU A 1 98 ? -13.262 67.493 44.040 1.00 54.76 98 LEU A C 1
ATOM 589 O O . LEU A 1 98 ? -14.409 67.861 43.793 1.00 55.68 98 LEU A O 1
ATOM 594 N N . GLU A 1 99 ? -12.980 66.602 44.984 1.00 49.04 99 GLU A N 1
ATOM 595 C CA . GLU A 1 99 ? -14.038 65.889 45.688 1.00 48.35 99 GLU A CA 1
ATOM 596 C C . GLU A 1 99 ? -14.891 66.801 46.568 1.00 53.57 99 GLU A C 1
ATOM 597 O O . GLU A 1 99 ? -16.095 66.588 46.704 1.00 50.09 99 GLU A O 1
ATOM 603 N N . ALA A 1 100 ? -14.263 67.813 47.161 1.00 50.10 100 ALA A N 1
ATOM 604 C CA . ALA A 1 100 ? -14.959 68.721 48.068 1.00 49.37 100 ALA A CA 1
ATOM 605 C C . ALA A 1 100 ? -15.450 69.985 47.366 1.00 52.25 100 ALA A C 1
ATOM 606 O O . ALA A 1 100 ? -15.719 70.997 48.013 1.00 64.92 100 ALA A O 1
ATOM 608 N N . ALA A 1 101 ? -15.566 69.922 46.044 1.00 55.00 101 ALA A N 1
ATOM 609 C CA . ALA A 1 101 ? -16.043 71.061 45.266 1.00 52.04 101 ALA A CA 1
ATOM 610 C C . ALA A 1 101 ? -17.556 71.205 45.374 1.00 54.65 101 ALA A C 1
ATOM 611 O O . ALA A 1 101 ? -18.257 70.249 45.707 1.00 55.43 101 ALA A O 1
ATOM 613 N N . ARG A 1 102 ? -18.054 72.405 45.094 1.00 58.15 102 ARG A N 1
ATOM 614 C CA . ARG A 1 102 ? -19.493 72.644 45.096 1.00 69.16 102 ARG A CA 1
ATOM 615 C C . ARG A 1 102 ? -20.109 72.368 43.727 1.00 63.40 102 ARG A C 1
ATOM 616 O O . ARG A 1 102 ? -21.185 72.867 43.404 1.00 67.04 102 ARG A O 1
ATOM 624 N N . LYS A 1 103 ? -19.409 71.566 42.931 1.00 54.77 103 LYS A N 1
ATOM 625 C CA . LYS A 1 103 ? -19.933 71.063 41.670 1.00 52.19 103 LYS A CA 1
ATOM 626 C C . LYS A 1 103 ? -19.540 69.600 41.521 1.00 58.71 103 LYS A C 1
ATOM 627 O O . LYS A 1 103 ? -18.369 69.251 41.682 1.00 59.33 103 LYS A O 1
ATOM 633 N N . PRO A 1 104 ? -20.521 68.738 41.211 1.00 61.14 104 PRO A N 1
ATOM 634 C CA . PRO A 1 104 ? -20.320 67.286 41.189 1.00 48.48 104 PRO A CA 1
ATOM 635 C C . PRO A 1 104 ? -19.454 66.844 40.015 1.00 45.48 104 PRO A C 1
ATOM 636 O O . PRO A 1 104 ? -19.525 67.432 38.938 1.00 48.82 104 PRO A O 1
ATOM 640 N N . SER A 1 105 ? -18.641 65.817 40.237 1.00 39.73 105 SER A N 1
ATOM 641 C CA . SER A 1 105 ? -17.839 65.221 39.179 1.00 35.63 105 SER A CA 1
ATOM 642 C C . SER A 1 105 ? -18.302 63.790 38.961 1.00 45.43 105 SER A C 1
ATOM 643 O O . SER A 1 105 ? -18.664 63.095 39.914 1.00 49.42 105 SER A O 1
ATOM 646 N N . VAL A 1 106 ? -18.298 63.355 37.706 1.00 45.97 106 VAL A N 1
ATOM 647 C CA . VAL A 1 106 ? -18.614 61.972 37.377 1.00 44.48 106 VAL A CA 1
ATOM 648 C C . VAL A 1 106 ? -17.541 61.411 36.461 1.00 46.95 106 VAL A C 1
ATOM 649 O O . VAL A 1 106 ? -17.190 62.026 35.456 1.00 52.19 106 VAL A O 1
ATOM 653 N N . ALA A 1 107 ? -17.016 60.245 36.817 1.00 42.97 107 ALA A N 1
ATOM 654 C CA . ALA A 1 107 ? -15.996 59.597 36.004 1.00 48.22 107 ALA A CA 1
ATOM 655 C C . ALA A 1 107 ? -16.635 58.681 34.963 1.00 51.82 107 ALA A C 1
ATOM 656 O O . ALA A 1 107 ? -17.528 57.892 35.276 1.00 51.65 107 ALA A O 1
ATOM 658 N N . ALA A 1 108 ? -16.177 58.806 33.721 1.00 47.82 108 ALA A N 1
ATOM 659 C CA . ALA A 1 108 ? -16.628 57.944 32.636 1.00 43.01 108 ALA A CA 1
ATOM 660 C C . ALA A 1 108 ? -15.507 56.982 32.273 1.00 44.34 108 ALA A C 1
ATOM 661 O O . ALA A 1 108 ? -14.548 57.358 31.601 1.00 48.66 108 ALA A O 1
ATOM 663 N N . ILE A 1 109 ? -15.631 55.740 32.726 1.00 46.15 109 ILE A N 1
ATOM 664 C CA . ILE A 1 109 ? -14.550 54.771 32.596 1.00 49.94 109 ILE A CA 1
ATOM 665 C C . ILE A 1 109 ? -14.721 53.800 31.429 1.00 47.13 109 ILE A C 1
ATOM 666 O O . ILE A 1 109 ? -15.773 53.183 31.258 1.00 40.66 109 ILE A O 1
ATOM 671 N N . ASP A 1 110 ? -13.663 53.672 30.637 1.00 43.80 110 ASP A N 1
ATOM 672 C CA . ASP A 1 110 ? -13.599 52.687 29.571 1.00 46.35 110 ASP A CA 1
ATOM 673 C C . ASP A 1 110 ? -12.240 52.001 29.630 1.00 48.26 110 ASP A C 1
ATOM 674 O O . ASP A 1 110 ? -11.265 52.585 30.102 1.00 46.61 110 ASP A O 1
ATOM 679 N N . GLY A 1 111 ? -12.178 50.760 29.161 1.00 50.33 111 GLY A N 1
ATOM 680 C CA . GLY A 1 111 ? -10.918 50.046 29.075 1.00 49.42 111 GLY A CA 1
ATOM 681 C C . GLY A 1 111 ? -10.337 49.675 30.424 1.00 51.58 111 GLY A C 1
ATOM 682 O O . GLY A 1 111 ? -10.462 48.532 30.865 1.00 50.36 111 GLY A O 1
ATOM 683 N N . LEU A 1 112 ? -9.694 50.638 31.077 1.00 51.88 112 LEU A N 1
ATOM 684 C CA . LEU A 1 112 ? -9.094 50.394 32.384 1.00 52.40 112 LEU A CA 1
ATOM 685 C C . LEU A 1 112 ? -9.095 51.614 33.301 1.00 54.94 112 LEU A C 1
ATOM 686 O O . LEU A 1 112 ? -9.230 52.756 32.853 1.00 49.25 112 LEU A O 1
ATOM 691 N N . ALA A 1 113 ? -8.940 51.342 34.592 1.00 41.21 113 ALA A N 1
ATOM 692 C CA . ALA A 1 113 ? -8.752 52.361 35.609 1.00 39.78 113 ALA A CA 1
ATOM 693 C C . ALA A 1 113 ? -7.913 51.722 36.701 1.00 45.31 113 ALA A C 1
ATOM 694 O O . ALA A 1 113 ? -8.446 51.115 37.630 1.00 48.78 113 ALA A O 1
ATOM 696 N N . LEU A 1 114 ? -6.595 51.836 36.571 1.00 48.73 114 LEU A N 1
ATOM 697 C CA . LEU A 1 114 ? -5.673 51.180 37.491 1.00 57.59 114 LEU A CA 1
ATOM 698 C C . LEU A 1 114 ? -4.853 52.190 38.284 1.00 57.57 114 LEU A C 1
ATOM 699 O O . LEU A 1 114 ? -4.459 53.230 37.757 1.00 55.75 114 LEU A O 1
ATOM 704 N N . GLY A 1 115 ? -4.596 51.877 39.551 1.00 53.86 115 GLY A N 1
ATOM 705 C CA . GLY A 1 115 ? -3.794 52.737 40.404 1.00 53.59 115 GLY A CA 1
ATOM 706 C C . GLY A 1 115 ? -4.323 54.155 40.472 1.00 49.48 115 GLY A C 1
ATOM 707 O O . GLY A 1 115 ? -5.512 54.366 40.706 1.00 48.26 115 GLY A O 1
ATOM 708 N N . GLY A 1 116 ? -3.438 55.127 40.266 1.00 43.05 116 GLY A N 1
ATOM 709 C CA . GLY A 1 116 ? -3.830 56.526 40.255 1.00 41.86 116 GLY A CA 1
ATOM 710 C C . GLY A 1 116 ? -5.066 56.770 39.404 1.00 56.06 116 GLY A C 1
ATOM 711 O O . GLY A 1 116 ? -5.869 57.659 39.691 1.00 50.70 116 GLY A O 1
ATOM 712 N N . GLY A 1 117 ? -5.219 55.977 38.349 1.00 41.79 117 GLY A N 1
ATOM 713 C CA . GLY A 1 117 ? -6.386 56.075 37.493 1.00 45.05 117 GLY A CA 1
ATOM 714 C C . GLY A 1 117 ? -7.660 55.695 38.222 1.00 47.20 117 GLY A C 1
ATOM 715 O O . GLY A 1 117 ? -8.691 56.353 38.076 1.00 41.91 117 GLY A O 1
ATOM 716 N N . LEU A 1 118 ? -7.591 54.627 39.010 1.00 50.58 118 LEU A N 1
ATOM 717 C CA . LEU A 1 118 ? -8.738 54.186 39.793 1.00 45.55 118 LEU A CA 1
ATOM 718 C C . LEU A 1 118 ? -8.983 55.144 40.949 1.00 51.03 118 LEU A C 1
ATOM 719 O O . LEU A 1 118 ? -10.126 55.410 41.323 1.00 53.88 118 LEU A O 1
ATOM 724 N N . GLU A 1 119 ? -7.897 55.662 41.511 1.00 46.14 119 GLU A N 1
ATOM 725 C CA . GLU A 1 119 ? -7.985 56.578 42.638 1.00 37.27 119 GLU A CA 1
ATOM 726 C C . GLU A 1 119 ? -8.688 57.870 42.233 1.00 47.03 119 GLU A C 1
ATOM 727 O O . GLU A 1 119 ? -9.596 58.333 42.921 1.00 50.09 119 GLU A O 1
ATOM 733 N N . LEU A 1 120 ? -8.268 58.446 41.111 1.00 47.90 120 LEU A N 1
ATOM 734 C CA . LEU A 1 120 ? -8.895 59.656 40.589 1.00 49.60 120 LEU A CA 1
ATOM 735 C C . LEU A 1 120 ? -10.397 59.456 40.388 1.00 52.17 120 LEU A C 1
ATOM 736 O O . LEU A 1 120 ? -11.201 60.352 40.662 1.00 40.01 120 LEU A O 1
ATOM 741 N N . ALA A 1 121 ? -10.771 58.274 39.909 1.00 52.37 121 ALA A N 1
ATOM 742 C CA . ALA A 1 121 ? -12.176 57.955 39.683 1.00 61.53 121 ALA A CA 1
ATOM 743 C C . ALA A 1 121 ? -12.947 57.823 41.005 1.00 46.60 121 ALA A C 1
ATOM 744 O O . ALA A 1 121 ? -14.094 58.260 41.109 1.00 33.38 121 ALA A O 1
ATOM 746 N N . MET A 1 122 ? -12.312 57.229 42.012 1.00 40.08 122 MET A N 1
ATOM 747 C CA . MET A 1 122 ? -12.932 57.100 43.332 1.00 40.30 122 MET A CA 1
ATOM 748 C C . MET A 1 122 ? -13.154 58.464 43.982 1.00 49.29 122 MET A C 1
ATOM 749 O O . MET A 1 122 ? -14.034 58.621 44.827 1.00 54.10 122 MET A O 1
ATOM 754 N N . ALA A 1 123 ? -12.350 59.444 43.581 1.00 53.08 123 ALA A N 1
ATOM 755 C CA . ALA A 1 123 ? -12.483 60.808 44.083 1.00 45.13 123 ALA A CA 1
ATOM 756 C C . ALA A 1 123 ? -13.744 61.460 43.541 1.00 51.91 123 ALA A C 1
ATOM 757 O O . ALA A 1 123 ? -14.338 62.316 44.195 1.00 52.54 123 ALA A O 1
ATOM 759 N N . CYS A 1 124 ? -14.140 61.061 42.335 1.00 48.66 124 CYS A N 1
ATOM 760 C CA . CYS A 1 124 ? -15.366 61.563 41.728 1.00 48.89 124 CYS A CA 1
ATOM 761 C C . CYS A 1 124 ? -16.573 61.098 42.525 1.00 51.34 124 CYS A C 1
ATOM 762 O O . CYS A 1 124 ? -16.473 60.180 43.335 1.00 37.37 124 CYS A O 1
ATOM 765 N N . HIS A 1 125 ? -17.718 61.723 42.276 1.00 46.66 125 HIS A N 1
ATOM 766 C CA . HIS A 1 125 ? -18.907 61.487 43.085 1.00 40.10 125 HIS A CA 1
ATOM 767 C C . HIS A 1 125 ? -19.783 60.334 42.594 1.00 43.77 125 HIS A C 1
ATOM 768 O O . HIS A 1 125 ? -20.693 59.885 43.300 1.00 44.06 125 HIS A O 1
ATOM 775 N N . ALA A 1 126 ? -19.492 59.853 41.389 1.00 41.83 126 ALA A N 1
ATOM 776 C CA . ALA A 1 126 ? -20.167 58.686 40.828 1.00 41.42 126 ALA A CA 1
ATOM 777 C C . ALA A 1 126 ? -19.300 58.081 39.731 1.00 46.97 126 ALA A C 1
ATOM 778 O O . ALA A 1 126 ? -18.404 58.745 39.211 1.00 49.93 126 ALA A O 1
ATOM 780 N N . ARG A 1 127 ? -19.561 56.828 39.373 1.00 46.46 127 ARG A N 1
ATOM 781 C CA . ARG A 1 127 ? -18.741 56.155 38.367 1.00 43.49 127 ARG A CA 1
ATOM 782 C C . ARG A 1 127 ? -19.539 55.383 37.320 1.00 47.59 127 ARG A C 1
ATOM 783 O O . ARG A 1 127 ? -20.303 54.473 37.645 1.00 49.97 127 ARG A O 1
ATOM 791 N N . ILE A 1 128 ? -19.350 55.757 36.060 1.00 49.27 128 ILE A N 1
ATOM 792 C CA . ILE A 1 128 ? -19.926 55.024 34.942 1.00 48.04 128 ILE A CA 1
ATOM 793 C C . ILE A 1 128 ? -18.812 54.269 34.232 1.00 45.64 128 ILE A C 1
ATOM 794 O O . ILE A 1 128 ? -17.738 54.821 33.999 1.00 39.25 128 ILE A O 1
ATOM 799 N N . SER A 1 129 ? -19.062 53.010 33.890 1.00 40.65 129 SER A N 1
ATOM 800 C CA . SER A 1 129 ? -18.024 52.182 33.288 1.00 46.78 129 SER A CA 1
ATOM 801 C C . SER A 1 129 ? -18.537 51.323 32.137 1.00 55.26 129 SER A C 1
ATOM 802 O O . SER A 1 129 ? -19.713 50.958 32.091 1.00 55.05 129 SER A O 1
ATOM 805 N N . ALA A 1 130 ? -17.638 51.008 31.211 1.00 52.10 130 ALA A N 1
ATOM 806 C CA . ALA A 1 130 ? -17.944 50.111 30.107 1.00 54.25 130 ALA A CA 1
ATOM 807 C C . ALA A 1 130 ? -17.799 48.669 30.578 1.00 58.28 130 ALA A C 1
ATOM 808 O O . ALA A 1 130 ? -17.017 48.388 31.485 1.00 63.94 130 ALA A O 1
ATOM 810 N N . PRO A 1 131 ? -18.549 47.751 29.953 1.00 52.42 131 PRO A N 1
ATOM 811 C CA . PRO A 1 131 ? -18.700 46.350 30.361 1.00 60.53 131 PRO A CA 1
ATOM 812 C C . PRO A 1 131 ? -17.479 45.689 31.010 1.00 74.78 131 PRO A C 1
ATOM 813 O O . PRO A 1 131 ? -17.506 45.449 32.216 1.00 92.53 131 PRO A O 1
ATOM 817 N N . ALA A 1 132 ? -16.437 45.393 30.244 1.00 60.50 132 ALA A N 1
ATOM 818 C CA . ALA A 1 132 ? -15.342 44.585 30.781 1.00 61.67 132 ALA A CA 1
ATOM 819 C C . ALA A 1 132 ? -14.118 45.383 31.231 1.00 66.90 132 ALA A C 1
ATOM 820 O O . ALA A 1 132 ? -12.999 44.871 31.204 1.00 74.51 132 ALA A O 1
ATOM 822 N N . ALA A 1 133 ? -14.327 46.627 31.653 1.00 58.33 133 ALA A N 1
ATOM 823 C CA . ALA A 1 133 ? -13.218 47.469 32.092 1.00 54.89 133 ALA A CA 1
ATOM 824 C C . ALA A 1 133 ? -12.543 46.896 33.340 1.00 57.02 133 ALA A C 1
ATOM 825 O O . ALA A 1 133 ? -13.181 46.217 34.143 1.00 54.48 133 ALA A O 1
ATOM 827 N N . GLN A 1 134 ? -11.249 47.165 33.491 1.00 57.84 134 GLN A N 1
ATOM 828 C CA . GLN A 1 134 ? -10.492 46.665 34.637 1.00 59.21 134 GLN A CA 1
ATOM 829 C C . GLN A 1 134 ? -10.247 47.748 35.675 1.00 64.46 134 GLN A C 1
ATOM 830 O O . GLN A 1 134 ? -9.834 48.859 35.345 1.00 74.75 134 GLN A O 1
ATOM 836 N N . LEU A 1 135 ? -10.496 47.406 36.933 1.00 62.35 135 LEU A N 1
ATOM 837 C CA . LEU A 1 135 ? -10.364 48.346 38.033 1.00 50.38 135 LEU A CA 1
ATOM 838 C C . LEU A 1 135 ? -9.559 47.694 39.144 1.00 55.64 135 LEU A C 1
ATOM 839 O O . LEU A 1 135 ? -9.880 46.590 39.578 1.00 45.56 135 LEU A O 1
ATOM 844 N N . GLY A 1 136 ? -8.511 48.369 39.601 1.00 65.41 136 GLY A N 1
ATOM 845 C CA . GLY A 1 136 ? -7.678 47.818 40.652 1.00 63.15 136 GLY A CA 1
ATOM 846 C C . GLY A 1 136 ? -6.540 48.714 41.096 1.00 61.59 136 GLY A C 1
ATOM 847 O O . GLY A 1 136 ? -6.322 49.792 40.538 1.00 55.06 136 GLY A O 1
ATOM 848 N N . LEU A 1 137 ? -5.816 48.258 42.114 1.00 62.10 137 LEU A N 1
ATOM 849 C CA . LEU A 1 137 ? -4.659 48.976 42.630 1.00 55.70 137 LEU A CA 1
ATOM 850 C C . LEU A 1 137 ? -3.448 48.051 42.665 1.00 51.90 137 LEU A C 1
ATOM 851 O O . LEU A 1 137 ? -3.213 47.364 43.656 1.00 64.92 137 LEU A O 1
ATOM 856 N N . PRO A 1 138 ? -2.677 48.031 41.567 1.00 50.78 138 PRO A N 1
ATOM 857 C CA . PRO A 1 138 ? -1.524 47.144 41.364 1.00 53.66 138 PRO A CA 1
ATOM 858 C C . PRO A 1 138 ? -0.247 47.644 42.039 1.00 66.10 138 PRO A C 1
ATOM 859 O O . PRO A 1 138 ? 0.766 46.947 42.003 1.00 67.21 138 PRO A O 1
ATOM 863 N N . GLU A 1 139 ? -0.301 48.829 42.643 1.00 63.82 139 GLU A N 1
ATOM 864 C CA . GLU A 1 139 ? 0.883 49.468 43.219 1.00 67.46 139 GLU A CA 1
ATOM 865 C C . GLU A 1 139 ? 1.811 48.523 43.985 1.00 74.48 139 GLU A C 1
ATOM 866 O O . GLU A 1 139 ? 3.032 48.602 43.852 1.00 75.67 139 GLU A O 1
ATOM 872 N N . LEU A 1 140 ? 1.236 47.635 44.787 1.00 71.40 140 LEU A N 1
ATOM 873 C CA . LEU A 1 140 ? 2.044 46.769 45.643 1.00 72.70 140 LEU A CA 1
ATOM 874 C C . LEU A 1 140 ? 3.016 45.871 44.877 1.00 72.14 140 LEU A C 1
ATOM 875 O O . LEU A 1 140 ? 4.047 45.469 45.415 1.00 80.36 140 LEU A O 1
ATOM 880 N N . GLN A 1 141 ? 2.692 45.556 43.626 1.00 63.24 141 GLN A N 1
ATOM 881 C CA . GLN A 1 141 ? 3.566 44.704 42.822 1.00 69.74 141 GLN A CA 1
ATOM 882 C C . GLN A 1 141 ? 4.896 45.384 42.518 1.00 67.74 141 GLN A C 1
ATOM 883 O O . GLN A 1 141 ? 5.897 44.717 42.260 1.00 70.89 141 GLN A O 1
ATOM 889 N N . LEU A 1 142 ? 4.904 46.712 42.557 1.00 81.25 142 LEU A N 1
ATOM 890 C CA . LEU A 1 142 ? 6.124 47.471 42.312 1.00 88.95 142 LEU A CA 1
ATOM 891 C C . LEU A 1 142 ? 6.810 47.834 43.624 1.00 83.68 142 LEU A C 1
ATOM 892 O O . LEU A 1 142 ? 7.838 48.511 43.635 1.00 79.72 142 LEU A O 1
ATOM 897 N N . GLY A 1 143 ? 6.234 47.376 44.730 1.00 84.62 143 GLY A N 1
ATOM 898 C CA . GLY A 1 143 ? 6.782 47.664 46.041 1.00 89.09 143 GLY A CA 1
ATOM 899 C C . GLY A 1 143 ? 6.406 49.053 46.513 1.00 79.73 143 GLY A C 1
ATOM 900 O O . GLY A 1 143 ? 7.005 49.590 47.444 1.00 80.46 143 GLY A O 1
ATOM 901 N N . VAL A 1 144 ? 5.409 49.640 45.864 1.00 72.21 144 VAL A N 1
ATOM 902 C CA . VAL A 1 144 ? 4.926 50.959 46.243 1.00 73.09 144 VAL A CA 1
ATOM 903 C C . VAL A 1 144 ? 3.488 50.842 46.757 1.00 68.60 144 VAL A C 1
ATOM 904 O O . VAL A 1 144 ? 2.933 49.744 46.804 1.00 73.67 144 VAL A O 1
ATOM 908 N N . ILE A 1 145 ? 2.894 51.963 47.155 1.00 65.13 145 ILE A N 1
ATOM 909 C CA . ILE A 1 145 ? 1.522 51.962 47.658 1.00 65.46 145 ILE A CA 1
ATOM 910 C C . ILE A 1 145 ? 0.665 52.994 46.934 1.00 71.72 145 ILE A C 1
ATOM 911 O O . ILE A 1 145 ? 1.193 53.927 46.325 1.00 78.84 145 ILE A O 1
ATOM 916 N N . PRO A 1 146 ? -0.665 52.826 46.993 1.00 71.19 146 PRO A N 1
ATOM 917 C CA . PRO A 1 146 ? -1.590 53.838 46.470 1.00 74.02 146 PRO A CA 1
ATOM 918 C C . PRO A 1 146 ? -1.340 55.178 47.153 1.00 69.67 146 PRO A C 1
ATOM 919 O O . PRO A 1 146 ? -1.335 55.239 48.381 1.00 74.87 146 PRO A O 1
ATOM 923 N N . GLY A 1 147 ? -1.134 56.233 46.372 1.00 56.90 147 GLY A N 1
ATOM 924 C CA . GLY A 1 147 ? -0.749 57.515 46.932 1.00 53.20 147 GLY A CA 1
ATOM 925 C C . GLY A 1 147 ? -1.677 58.661 46.586 1.00 61.20 147 GLY A C 1
ATOM 926 O O . GLY A 1 147 ? -1.322 59.826 46.759 1.00 71.41 147 GLY A O 1
ATOM 927 N N . PHE A 1 148 ? -2.870 58.339 46.099 1.00 65.32 148 PHE A N 1
ATOM 928 C CA . PHE A 1 148 ? -3.839 59.371 45.747 1.00 72.60 148 PHE A CA 1
ATOM 929 C C . PHE A 1 148 ? -5.142 59.236 46.532 1.00 72.14 148 PHE A C 1
ATOM 930 O O . PHE A 1 148 ? -6.146 59.863 46.197 1.00 78.81 148 PHE A O 1
ATOM 938 N N . GLY A 1 149 ? -5.121 58.417 47.578 1.00 61.58 149 GLY A N 1
ATOM 939 C CA . GLY A 1 149 ? -6.278 58.265 48.441 1.00 57.10 149 GLY A CA 1
ATOM 940 C C . GLY A 1 149 ? -6.916 56.892 48.364 1.00 55.32 149 GLY A C 1
ATOM 941 O O . GLY A 1 149 ? -7.957 56.649 48.980 1.00 48.59 149 GLY A O 1
ATOM 942 N N . GLY A 1 150 ? -6.289 55.993 47.612 1.00 53.09 150 GLY A N 1
ATOM 943 C CA . GLY A 1 150 ? -6.798 54.644 47.443 1.00 41.93 150 GLY A CA 1
ATOM 944 C C . GLY A 1 150 ? -6.857 53.843 48.730 1.00 55.40 150 GLY A C 1
ATOM 945 O O . GLY A 1 150 ? -7.767 53.037 48.924 1.00 55.27 150 GLY A O 1
ATOM 946 N N . THR A 1 151 ? -5.886 54.058 49.613 1.00 51.52 151 THR A N 1
ATOM 947 C CA . THR A 1 151 ? -5.886 53.396 50.912 1.00 64.99 151 THR A CA 1
ATOM 948 C C . THR A 1 151 ? -7.099 53.806 51.745 1.00 67.68 151 THR A C 1
ATOM 949 O O . THR A 1 151 ? -7.406 53.174 52.754 1.00 73.45 151 THR A O 1
ATOM 953 N N . GLN A 1 152 ? -7.785 54.862 51.317 1.00 70.15 152 GLN A N 1
ATOM 954 C CA . GLN A 1 152 ? -8.939 55.380 52.050 1.00 65.85 152 GLN A CA 1
ATOM 955 C C . GLN A 1 152 ? -10.265 55.082 51.352 1.00 66.73 152 GLN A C 1
ATOM 956 O O . GLN A 1 152 ? -11.186 54.529 51.955 1.00 51.89 152 GLN A O 1
ATOM 962 N N . ARG A 1 153 ? -10.355 55.448 50.077 1.00 56.80 153 ARG A N 1
ATOM 963 C CA . ARG A 1 153 ? -11.620 55.376 49.356 1.00 43.79 153 ARG A CA 1
ATOM 964 C C . ARG A 1 153 ? -12.032 53.960 48.956 1.00 42.74 153 ARG A C 1
ATOM 965 O O . ARG A 1 153 ? -13.221 53.646 48.918 1.00 45.19 153 ARG A O 1
ATOM 973 N N . LEU A 1 154 ? -11.058 53.102 48.670 1.00 40.18 154 LEU A N 1
ATOM 974 C CA . LEU A 1 154 ? -11.365 51.731 48.262 1.00 56.55 154 LEU A CA 1
ATOM 975 C C . LEU A 1 154 ? -12.132 50.953 49.336 1.00 55.45 154 LEU A C 1
ATOM 976 O O . LEU A 1 154 ? -13.206 50.418 49.063 1.00 63.37 154 LEU A O 1
ATOM 981 N N . PRO A 1 155 ? -11.586 50.885 50.562 1.00 56.67 155 PRO A N 1
ATOM 982 C CA . PRO A 1 155 ? -12.312 50.184 51.627 1.00 58.15 155 PRO A CA 1
ATOM 983 C C . PRO A 1 155 ? -13.687 50.794 51.891 1.00 53.61 155 PRO A C 1
ATOM 984 O O . PRO A 1 155 ? -14.614 50.074 52.256 1.00 57.93 155 PRO A O 1
ATOM 988 N N . ARG A 1 156 ? -13.816 52.103 51.702 1.00 49.49 156 ARG A N 1
ATOM 989 C CA . ARG A 1 156 ? -15.088 52.783 51.933 1.00 55.69 156 ARG A CA 1
ATOM 990 C C . ARG A 1 156 ? -16.112 52.546 50.818 1.00 58.27 156 ARG A C 1
ATOM 991 O O . ARG A 1 156 ? -17.314 52.720 51.025 1.00 57.22 156 ARG A O 1
ATOM 999 N N . LEU A 1 157 ? -15.638 52.145 49.643 1.00 49.33 157 LEU A N 1
ATOM 1000 C CA . LEU A 1 157 ? -16.528 51.917 48.504 1.00 54.65 157 LEU A CA 1
ATOM 1001 C C . LEU A 1 157 ? -16.877 50.444 48.302 1.00 58.06 157 LEU A C 1
ATOM 1002 O O . LEU A 1 157 ? -17.988 50.118 47.883 1.00 57.86 157 LEU A O 1
ATOM 1007 N N . VAL A 1 158 ? -15.933 49.557 48.602 1.00 56.83 158 VAL A N 1
ATOM 1008 C CA . VAL A 1 158 ? -16.123 48.139 48.318 1.00 64.52 158 VAL A CA 1
ATOM 1009 C C . VAL A 1 158 ? -16.094 47.279 49.571 1.00 63.44 158 VAL A C 1
ATOM 1010 O O . VAL A 1 158 ? -16.407 46.090 49.520 1.00 60.90 158 VAL A O 1
ATOM 1014 N N . GLY A 1 159 ? -15.720 47.883 50.694 1.00 69.80 159 GLY A N 1
ATOM 1015 C CA . GLY A 1 159 ? -15.591 47.155 51.942 1.00 64.50 159 GLY A CA 1
ATOM 1016 C C . GLY A 1 159 ? -14.134 46.899 52.276 1.00 68.66 159 GLY A C 1
ATOM 1017 O O . GLY A 1 159 ? -13.272 46.953 51.399 1.00 71.90 159 GLY A O 1
ATOM 1018 N N . LEU A 1 160 ? -13.858 46.620 53.546 1.00 69.15 160 LEU A N 1
ATOM 1019 C CA . LEU A 1 160 ? -12.489 46.395 53.998 1.00 63.97 160 LEU A CA 1
ATOM 1020 C C . LEU A 1 160 ? -11.939 45.055 53.517 1.00 67.21 160 LEU A C 1
ATOM 1021 O O . LEU A 1 160 ? -10.781 44.959 53.114 1.00 58.78 160 LEU A O 1
ATOM 1026 N N . THR A 1 161 ? -12.774 44.022 53.564 1.00 77.27 161 THR A N 1
ATOM 1027 C CA . THR A 1 161 ? -12.354 42.678 53.181 1.00 76.38 161 THR A CA 1
ATOM 1028 C C . THR A 1 161 ? -11.933 42.608 51.715 1.00 76.54 161 THR A C 1
ATOM 1029 O O . THR A 1 161 ? -10.899 42.024 51.382 1.00 68.42 161 THR A O 1
ATOM 1033 N N . LYS A 1 162 ? -12.737 43.206 50.841 1.00 73.06 162 LYS A N 1
ATOM 1034 C CA . LYS A 1 162 ? -12.440 43.200 49.414 1.00 70.20 162 LYS A CA 1
ATOM 1035 C C . LYS A 1 162 ? -11.281 44.132 49.094 1.00 64.15 162 LYS A C 1
ATOM 1036 O O . LYS A 1 162 ? -10.390 43.785 48.318 1.00 67.06 162 LYS A O 1
ATOM 1042 N N . ALA A 1 163 ? -11.301 45.319 49.692 1.00 52.32 163 ALA A N 1
ATOM 1043 C CA . ALA A 1 163 ? -10.236 46.291 49.489 1.00 57.21 163 ALA A CA 1
ATOM 1044 C C . ALA A 1 163 ? -8.890 45.670 49.838 1.00 66.40 163 ALA A C 1
ATOM 1045 O O . ALA A 1 163 ? -7.916 45.817 49.098 1.00 68.41 163 ALA A O 1
ATOM 1047 N N . LEU A 1 164 ? -8.850 44.972 50.968 1.00 64.86 164 LEU A N 1
ATOM 1048 C CA . LEU A 1 164 ? -7.634 44.315 51.422 1.00 68.68 164 LEU A CA 1
ATOM 1049 C C . LEU A 1 164 ? -7.176 43.269 50.420 1.00 67.78 164 LEU A C 1
ATOM 1050 O O . LEU A 1 164 ? -5.982 43.128 50.164 1.00 64.45 164 LEU A O 1
ATOM 1055 N N . GLU A 1 165 ? -8.129 42.533 49.858 1.00 56.93 165 GLU A N 1
ATOM 1056 C CA . GLU A 1 165 ? -7.800 41.520 48.866 1.00 64.91 165 GLU A CA 1
ATOM 1057 C C . GLU A 1 165 ? -7.193 42.175 47.634 1.00 61.04 165 GLU A C 1
ATOM 1058 O O . GLU A 1 165 ? -6.111 41.798 47.192 1.00 58.50 165 GLU A O 1
ATOM 1064 N N . MET A 1 166 ? -7.893 43.168 47.093 1.00 54.27 166 MET A N 1
ATOM 1065 C CA . MET A 1 166 ? -7.452 43.854 45.884 1.00 57.53 166 MET A CA 1
ATOM 1066 C C . MET A 1 166 ? -6.075 44.492 46.050 1.00 62.83 166 MET A C 1
ATOM 1067 O O . MET A 1 166 ? -5.195 44.312 45.206 1.00 59.85 166 MET A O 1
ATOM 1072 N N . ILE A 1 167 ? -5.892 45.234 47.137 1.00 57.36 167 ILE A N 1
ATOM 1073 C CA . ILE A 1 167 ? -4.639 45.945 47.364 1.00 60.88 167 ILE A CA 1
ATOM 1074 C C . ILE A 1 167 ? -3.471 44.997 47.634 1.00 66.31 167 ILE A C 1
ATOM 1075 O O . ILE A 1 167 ? -2.363 45.209 47.145 1.00 65.36 167 ILE A O 1
ATOM 1080 N N . LEU A 1 168 ? -3.721 43.950 48.409 1.00 65.51 168 LEU A N 1
ATOM 1081 C CA . LEU A 1 168 ? -2.667 43.001 48.747 1.00 75.66 168 LEU A CA 1
ATOM 1082 C C . LEU A 1 168 ? -2.334 42.084 47.576 1.00 73.52 168 LEU A C 1
ATOM 1083 O O . LEU A 1 168 ? -1.165 41.876 47.254 1.00 81.95 168 LEU A O 1
ATOM 1088 N N . THR A 1 169 ? -3.365 41.537 46.943 1.00 75.57 169 THR A N 1
ATOM 1089 C CA . THR A 1 169 ? -3.173 40.636 45.813 1.00 80.08 169 THR A CA 1
ATOM 1090 C C . THR A 1 169 ? -2.772 41.408 44.559 1.00 77.70 169 THR A C 1
ATOM 1091 O O . THR A 1 169 ? -2.186 40.845 43.634 1.00 88.54 169 THR A O 1
ATOM 1095 N N . SER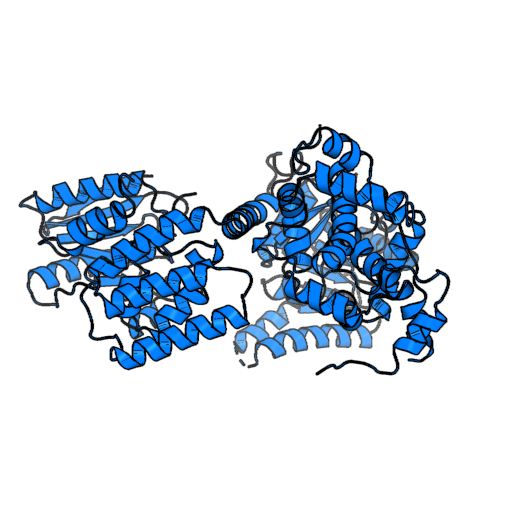 A 1 170 ? -3.090 42.699 44.539 1.00 71.00 170 SER A N 1
ATOM 1096 C CA . SER A 1 170 ? -2.766 43.564 43.406 1.00 75.14 170 SER A CA 1
ATOM 1097 C C . SER A 1 170 ? -3.590 43.237 42.162 1.00 72.05 170 SER A C 1
ATOM 1098 O O . SER A 1 170 ? -3.435 43.879 41.124 1.00 64.64 170 SER A O 1
ATOM 1101 N N . LYS A 1 171 ? -4.466 42.242 42.275 1.00 74.25 171 LYS A N 1
ATOM 1102 C CA . LYS A 1 171 ? -5.298 41.817 41.154 1.00 69.15 171 LYS A CA 1
ATOM 1103 C C . LYS A 1 171 ? -6.417 42.809 40.860 1.00 71.55 171 LYS A C 1
ATOM 1104 O O . LYS A 1 171 ? -7.059 43.322 41.776 1.00 71.18 171 LYS A O 1
ATOM 1110 N N . PRO A 1 172 ? -6.645 43.086 39.568 1.00 73.64 172 PRO A N 1
ATOM 1111 C CA . PRO A 1 172 ? -7.716 43.972 39.103 1.00 71.55 172 PRO A CA 1
ATOM 1112 C C . PRO A 1 172 ? -9.066 43.269 39.148 1.00 65.86 172 PRO A C 1
ATOM 1113 O O . PRO A 1 172 ? -9.120 42.056 39.343 1.00 67.74 172 PRO A O 1
ATOM 1117 N N . VAL A 1 173 ? -10.141 44.027 38.965 1.00 59.72 173 VAL A N 1
ATOM 1118 C CA . VAL A 1 173 ? -11.485 43.461 38.931 1.00 60.91 173 VAL A CA 1
ATOM 1119 C C . VAL A 1 173 ? -12.278 44.057 37.767 1.00 58.68 173 VAL A C 1
ATOM 1120 O O . VAL A 1 173 ? -12.106 45.226 37.424 1.00 58.46 173 VAL A O 1
ATOM 1124 N N . LYS A 1 174 ? -13.136 43.249 37.152 1.00 53.47 174 LYS A N 1
ATOM 1125 C CA . LYS A 1 174 ? -13.929 43.711 36.017 1.00 59.51 174 LYS A CA 1
ATOM 1126 C C . LYS A 1 174 ? -15.038 44.660 36.460 1.00 60.83 174 LYS A C 1
ATOM 1127 O O . LYS A 1 174 ? -15.446 44.658 37.621 1.00 57.61 174 LYS A O 1
ATOM 1133 N N . ALA A 1 175 ? -15.519 45.474 35.525 1.00 67.25 175 ALA A N 1
ATOM 1134 C CA . ALA A 1 175 ? -16.534 46.475 35.832 1.00 62.40 175 ALA A CA 1
ATOM 1135 C C . ALA A 1 175 ? -17.787 45.847 36.437 1.00 63.90 175 ALA A C 1
ATOM 1136 O O . ALA A 1 175 ? -18.349 46.375 37.398 1.00 59.94 175 ALA A O 1
ATOM 1138 N N . GLU A 1 176 ? -18.216 44.723 35.871 1.00 60.74 176 GLU A N 1
ATOM 1139 C CA . GLU A 1 176 ? -19.409 44.027 36.345 1.00 70.47 176 GLU A CA 1
ATOM 1140 C C . GLU A 1 176 ? -19.334 43.739 37.840 1.00 70.70 176 GLU A C 1
ATOM 1141 O O . GLU A 1 176 ? -20.202 44.158 38.606 1.00 63.50 176 GLU A O 1
ATOM 1147 N N . GLU A 1 177 ? -18.295 43.020 38.252 1.00 76.97 177 GLU A N 1
ATOM 1148 C CA . GLU A 1 177 ? -18.103 42.718 39.665 1.00 76.13 177 GLU A CA 1
ATOM 1149 C C . GLU A 1 177 ? -17.960 44.007 40.464 1.00 73.92 177 GLU A C 1
ATOM 1150 O O . GLU A 1 177 ? -18.441 44.105 41.592 1.00 83.30 177 GLU A O 1
ATOM 1156 N N . GLY A 1 178 ? -17.299 44.995 39.869 1.00 65.50 178 GLY A N 1
ATOM 1157 C CA . GLY A 1 178 ? -17.130 46.289 40.506 1.00 62.09 178 GLY A CA 1
ATOM 1158 C C . GLY A 1 178 ? -18.462 46.966 40.763 1.00 59.92 178 GLY A C 1
ATOM 1159 O O . GLY A 1 178 ? -18.639 47.653 41.769 1.00 60.43 178 GLY A O 1
ATOM 1160 N N . HIS A 1 179 ? -19.404 46.768 39.847 1.00 53.51 179 HIS A N 1
ATOM 1161 C CA . HIS A 1 179 ? -20.735 47.345 39.970 1.00 51.62 179 HIS A CA 1
ATOM 1162 C C . HIS A 1 179 ? -21.476 46.776 41.177 1.00 63.58 179 HIS A C 1
ATOM 1163 O O . HIS A 1 179 ? -22.102 47.515 41.938 1.00 76.08 179 HIS A O 1
ATOM 1170 N N . SER A 1 180 ? -21.397 45.461 41.352 1.00 54.26 180 SER A N 1
ATOM 1171 C CA . SER A 1 180 ? -22.088 44.796 42.451 1.00 68.75 180 SER A CA 1
ATOM 1172 C C . SER A 1 180 ? -21.436 45.086 43.802 1.00 65.28 180 SER A C 1
ATOM 1173 O O . SER A 1 180 ? -22.050 44.883 44.846 1.00 59.43 180 SER A O 1
ATOM 1176 N N . LEU A 1 181 ? -20.196 45.567 43.773 1.00 63.53 181 LEU A N 1
ATOM 1177 C CA . LEU A 1 181 ? -19.453 45.868 44.993 1.00 52.18 181 LEU A CA 1
ATOM 1178 C C . LEU A 1 181 ? -19.693 47.293 45.484 1.00 54.90 181 LEU A C 1
ATOM 1179 O O . LEU A 1 181 ? -19.435 47.608 46.646 1.00 61.91 181 LEU A O 1
ATOM 1184 N N . GLY A 1 182 ? -20.175 48.155 44.596 1.00 46.03 182 GLY A N 1
ATOM 1185 C CA . GLY A 1 182 ? -20.403 49.546 44.943 1.00 42.46 182 GLY A CA 1
ATOM 1186 C C . GLY A 1 182 ? -19.273 50.440 44.471 1.00 51.79 182 GLY A C 1
ATOM 1187 O O . GLY A 1 182 ? -19.237 51.630 44.782 1.00 57.00 182 GLY A O 1
ATOM 1188 N N . LEU A 1 183 ? -18.346 49.860 43.717 1.00 48.78 183 LEU A N 1
ATOM 1189 C CA . LEU A 1 183 ? -17.232 50.613 43.153 1.00 47.70 183 LEU A CA 1
ATOM 1190 C C . LEU A 1 183 ? -17.677 51.364 41.903 1.00 57.38 183 LEU A C 1
ATOM 1191 O O . LEU A 1 183 ? -17.320 52.527 41.705 1.00 53.51 183 LEU A O 1
ATOM 1196 N N . ILE A 1 184 ? -18.462 50.681 41.070 1.00 53.63 184 ILE A N 1
ATOM 1197 C CA . ILE A 1 184 ? -19.026 51.257 39.851 1.00 47.24 184 ILE A CA 1
ATOM 1198 C C . ILE A 1 184 ? -20.534 51.443 39.997 1.00 48.07 184 ILE A C 1
ATOM 1199 O O . ILE A 1 184 ? -21.246 50.516 40.380 1.00 46.70 184 ILE A O 1
ATOM 1204 N N . ASP A 1 185 ? -21.016 52.640 39.679 1.00 45.38 185 ASP A N 1
ATOM 1205 C CA . ASP A 1 185 ? -22.425 52.979 39.868 1.00 40.82 185 ASP A CA 1
ATOM 1206 C C . ASP A 1 185 ? -23.328 52.480 38.743 1.00 49.54 185 ASP A C 1
ATOM 1207 O O . ASP A 1 185 ? -24.516 52.247 38.955 1.00 54.05 185 ASP A O 1
ATOM 1212 N N . ALA A 1 186 ? -22.769 52.326 37.547 1.00 58.54 186 ALA A N 1
ATOM 1213 C CA . ALA A 1 186 ? -23.553 51.885 36.397 1.00 54.98 186 ALA A CA 1
ATOM 1214 C C . ALA A 1 186 ? -22.671 51.345 35.277 1.00 58.85 186 ALA A C 1
ATOM 1215 O O . ALA A 1 186 ? -21.582 51.862 35.027 1.00 64.82 186 ALA A O 1
ATOM 1217 N N . VAL A 1 187 ? -23.151 50.301 34.608 1.00 40.22 187 VAL A N 1
ATOM 1218 C CA . VAL A 1 187 ? -22.442 49.724 33.472 1.00 54.06 187 VAL A CA 1
ATOM 1219 C C . VAL A 1 187 ? -23.239 49.923 32.187 1.00 51.26 187 VAL A C 1
ATOM 1220 O O . VAL A 1 187 ? -24.339 49.394 32.038 1.00 54.04 187 VAL A O 1
ATOM 1224 N N . VAL A 1 188 ? -22.681 50.694 31.262 1.00 60.71 188 VAL A N 1
ATOM 1225 C CA . VAL A 1 188 ? -23.337 50.957 29.987 1.00 51.51 188 VAL A CA 1
ATOM 1226 C C . VAL A 1 188 ? -22.368 50.688 28.845 1.00 59.24 188 VAL A C 1
ATOM 1227 O O . VAL A 1 188 ? -21.159 50.598 29.066 1.00 49.31 188 VAL A O 1
ATOM 1231 N N . PRO A 1 189 ? -22.899 50.547 27.618 1.00 68.03 189 PRO A N 1
ATOM 1232 C CA . PRO A 1 189 ? -22.073 50.355 26.422 1.00 60.27 189 PRO A CA 1
ATOM 1233 C C . PRO A 1 189 ? -21.107 51.518 26.226 1.00 60.28 189 PRO A C 1
ATOM 1234 O O . PRO A 1 189 ? -21.445 52.654 26.559 1.00 63.73 189 PRO A O 1
ATOM 1238 N N . PRO A 1 190 ? -19.918 51.238 25.678 1.00 59.68 190 PRO A N 1
ATOM 1239 C CA . PRO A 1 190 ? -18.869 52.249 25.501 1.00 62.57 190 PRO A CA 1
ATOM 1240 C C . PRO A 1 190 ? -19.389 53.506 24.812 1.00 65.60 190 PRO A C 1
ATOM 1241 O O . PRO A 1 190 ? -18.885 54.601 25.064 1.00 66.00 190 PRO A O 1
ATOM 1245 N N . ALA A 1 191 ? -20.392 53.343 23.955 1.00 71.08 191 ALA A N 1
ATOM 1246 C CA . ALA A 1 191 ? -20.911 54.448 23.157 1.00 69.03 191 ALA A CA 1
ATOM 1247 C C . ALA A 1 191 ? -21.877 55.339 23.936 1.00 64.28 191 ALA A C 1
ATOM 1248 O O . ALA A 1 191 ? -22.249 56.415 23.470 1.00 52.58 191 ALA A O 1
ATOM 1250 N N . GLU A 1 192 ? -22.280 54.889 25.120 1.00 69.27 192 GLU A N 1
ATOM 1251 C CA . GLU A 1 192 ? -23.200 55.655 25.954 1.00 63.06 192 GLU A CA 1
ATOM 1252 C C . GLU A 1 192 ? -22.497 56.182 27.199 1.00 53.38 192 GLU A C 1
ATOM 1253 O O . GLU A 1 192 ? -23.086 56.903 28.000 1.00 45.89 192 GLU A O 1
ATOM 1259 N N . LEU A 1 193 ? -21.225 55.824 27.335 1.00 52.13 193 LEU A N 1
ATOM 1260 C CA . LEU A 1 193 ? -20.420 56.157 28.508 1.00 47.96 193 LEU A CA 1
ATOM 1261 C C . LEU A 1 193 ? -20.519 57.625 28.927 1.00 49.88 193 LEU A C 1
ATOM 1262 O O . LEU A 1 193 ? -21.002 57.936 30.017 1.00 46.44 193 LEU A O 1
ATOM 1267 N N . VAL A 1 194 ? -20.058 58.521 28.062 1.00 50.50 194 VAL A N 1
ATOM 1268 C CA . VAL A 1 194 ? -20.024 59.948 28.377 1.00 47.08 194 VAL A CA 1
ATOM 1269 C C . VAL A 1 194 ? -21.415 60.570 28.480 1.00 42.97 194 VAL A C 1
ATOM 1270 O O . VAL A 1 194 ? -21.656 61.430 29.326 1.00 50.55 194 VAL A O 1
ATOM 1274 N N . THR A 1 195 ? -22.327 60.130 27.621 1.00 40.39 195 THR A N 1
ATOM 1275 C CA . THR A 1 195 ? -23.708 60.600 27.668 1.00 47.41 195 THR A CA 1
ATOM 1276 C C . THR A 1 195 ? -24.350 60.260 29.008 1.00 49.93 195 THR A C 1
ATOM 1277 O O . THR A 1 195 ? -24.990 61.103 29.638 1.00 54.19 195 THR A O 1
ATOM 1281 N N . THR A 1 196 ? -24.180 59.016 29.438 1.00 34.52 196 THR A N 1
ATOM 1282 C CA . THR A 1 196 ? -24.702 58.580 30.724 1.00 48.36 196 THR A CA 1
ATOM 1283 C C . THR A 1 196 ? -24.088 59.400 31.855 1.00 45.99 196 THR A C 1
ATOM 1284 O O . THR A 1 196 ? -24.783 59.810 32.783 1.00 50.55 196 THR A O 1
ATOM 1288 N N . ALA A 1 197 ? -22.788 59.655 31.763 1.00 46.61 197 ALA A N 1
ATOM 1289 C CA . ALA A 1 197 ? -22.082 60.372 32.820 1.00 52.70 197 ALA A CA 1
ATOM 1290 C C . ALA A 1 197 ? -22.580 61.805 32.991 1.00 52.76 197 ALA A C 1
ATOM 1291 O O . ALA A 1 197 ? -22.813 62.254 34.116 1.00 49.64 197 ALA A O 1
ATOM 1293 N N . ARG A 1 198 ? -22.745 62.524 31.883 1.00 46.86 198 ARG A N 1
ATOM 1294 C CA . ARG A 1 198 ? -23.221 63.904 31.957 1.00 49.13 198 ARG A CA 1
ATOM 1295 C C . ARG A 1 198 ? -24.681 63.970 32.418 1.00 47.36 198 ARG A C 1
ATOM 1296 O O . ARG A 1 198 ? -25.079 64.908 33.108 1.00 48.02 198 ARG A O 1
ATOM 1304 N N . ARG A 1 199 ? -25.471 62.969 32.043 1.00 37.02 199 ARG A N 1
ATOM 1305 C CA . ARG A 1 199 ? -26.839 62.859 32.531 1.00 38.99 199 ARG A CA 1
ATOM 1306 C C . ARG A 1 199 ? -26.832 62.598 34.036 1.00 54.16 199 ARG A C 1
ATOM 1307 O O . ARG A 1 199 ? -27.644 63.150 34.783 1.00 46.98 199 ARG A O 1
ATOM 1315 N N . TRP A 1 200 ? -25.906 61.751 34.474 1.00 53.51 200 TRP A N 1
ATOM 1316 C CA . TRP A 1 200 ? -25.765 61.431 35.888 1.00 46.65 200 TRP A CA 1
ATOM 1317 C C . TRP A 1 200 ? -25.341 62.675 36.665 1.00 47.54 200 TRP A C 1
ATOM 1318 O O . TRP A 1 200 ? -25.865 62.953 37.744 1.00 46.73 200 TRP A O 1
ATOM 1329 N N . ALA A 1 201 ? -24.400 63.426 36.100 1.00 41.39 201 ALA A N 1
ATOM 1330 C CA . ALA A 1 201 ? -23.873 64.624 36.745 1.00 39.16 201 ALA A CA 1
ATOM 1331 C C . ALA A 1 201 ? -24.951 65.672 37.014 1.00 49.34 201 ALA A C 1
ATOM 1332 O O . ALA A 1 201 ? -24.970 66.292 38.076 1.00 49.14 201 ALA A O 1
ATOM 1334 N N . LEU A 1 202 ? -25.846 65.870 36.051 1.00 52.32 202 LEU A N 1
ATOM 1335 C CA . LEU A 1 202 ? -26.924 66.842 36.217 1.00 50.88 202 LEU A CA 1
ATOM 1336 C C . LEU A 1 202 ? -28.038 66.295 37.103 1.00 53.49 202 LEU A C 1
ATOM 1337 O O . LEU A 1 202 ? -28.824 67.057 37.662 1.00 60.70 202 LEU A O 1
ATOM 1342 N N . ASP A 1 203 ? -28.104 64.973 37.224 1.00 54.74 203 ASP A N 1
ATOM 1343 C CA . ASP A 1 203 ? -29.018 64.344 38.169 1.00 53.18 203 ASP A CA 1
ATOM 1344 C C . ASP A 1 203 ? -28.641 64.737 39.596 1.00 48.61 203 ASP A C 1
ATOM 1345 O O . ASP A 1 203 ? -29.504 65.047 40.417 1.00 47.02 203 ASP A O 1
ATOM 1350 N N . ILE A 1 204 ? -27.343 64.724 39.880 1.00 43.22 204 ILE A N 1
ATOM 1351 C CA . ILE A 1 204 ? -26.840 65.092 41.197 1.00 42.38 204 ILE A CA 1
ATOM 1352 C C . ILE A 1 204 ? -27.108 66.565 41.486 1.00 48.46 204 ILE A C 1
ATOM 1353 O O . ILE A 1 204 ? -27.565 66.920 42.570 1.00 56.64 204 ILE A O 1
ATOM 1358 N N . VAL A 1 205 ? -26.821 67.417 40.508 1.00 51.41 205 VAL A N 1
ATOM 1359 C CA . VAL A 1 205 ? -27.087 68.844 40.633 1.00 44.86 205 VAL A CA 1
ATOM 1360 C C . VAL A 1 205 ? -28.567 69.103 40.904 1.00 53.08 205 VAL A C 1
ATOM 1361 O O . VAL A 1 205 ? -28.923 70.049 41.608 1.00 65.38 205 VAL A O 1
ATOM 1365 N N . GLY A 1 206 ? -29.423 68.249 40.350 1.00 48.19 206 GLY A N 1
ATOM 1366 C CA . GLY A 1 206 ? -30.860 68.415 40.470 1.00 42.57 206 GLY A CA 1
ATOM 1367 C C . GLY A 1 206 ? -31.487 67.567 41.559 1.00 47.32 206 GLY A C 1
ATOM 1368 O O . GLY A 1 206 ? -32.708 67.560 41.725 1.00 55.37 206 GLY A O 1
ATOM 1369 N N . ARG A 1 207 ? -30.650 66.843 42.295 1.00 40.18 207 ARG A N 1
ATOM 1370 C CA . ARG A 1 207 ? -31.106 66.060 43.440 1.00 48.32 207 ARG A CA 1
ATOM 1371 C C . ARG A 1 207 ? -31.947 64.853 43.044 1.00 49.80 207 ARG A C 1
ATOM 1372 O O . ARG A 1 207 ? -32.694 64.319 43.863 1.00 59.47 207 ARG A O 1
ATOM 1380 N N . ARG A 1 208 ? -31.837 64.428 41.791 1.00 52.22 208 ARG A N 1
ATOM 1381 C CA . ARG A 1 208 ? -32.500 63.205 41.358 1.00 56.90 208 ARG A CA 1
ATOM 1382 C C . ARG A 1 208 ? -31.629 62.033 41.774 1.00 52.99 208 ARG A C 1
ATOM 1383 O O . ARG A 1 208 ? -32.070 60.886 41.786 1.00 56.35 208 ARG A O 1
ATOM 1391 N N . LYS A 1 209 ? -30.383 62.341 42.118 1.00 47.62 209 LYS A N 1
ATOM 1392 C CA . LYS A 1 209 ? -29.446 61.337 42.600 1.00 51.39 209 LYS A CA 1
ATOM 1393 C C . LYS A 1 209 ? -28.579 61.887 43.730 1.00 55.67 209 LYS A C 1
ATOM 1394 O O . LYS A 1 209 ? -28.315 63.091 43.791 1.00 47.26 209 LYS A O 1
ATOM 1400 N N . PRO A 1 210 ? -28.141 60.995 44.634 1.00 47.44 210 PRO A N 1
ATOM 1401 C CA . PRO A 1 210 ? -27.336 61.312 45.817 1.00 42.77 210 PRO A CA 1
ATOM 1402 C C . PRO A 1 210 ? -26.023 62.001 45.469 1.00 50.35 210 PRO A C 1
ATOM 1403 O O . PRO A 1 210 ? -25.425 61.709 44.436 1.00 54.11 210 PRO A O 1
ATOM 1407 N N . TRP A 1 211 ? -25.582 62.906 46.336 1.00 55.15 211 TRP A N 1
ATOM 1408 C CA . TRP A 1 211 ? -24.290 63.558 46.175 1.00 48.09 211 TRP A CA 1
ATOM 1409 C C . TRP A 1 211 ? -23.320 63.014 47.218 1.00 43.75 211 TRP A C 1
ATOM 1410 O O . TRP A 1 211 ? -23.152 63.601 48.283 1.00 48.13 211 TRP A O 1
ATOM 1421 N N . VAL A 1 212 ? -22.678 61.895 46.901 1.00 46.14 212 VAL A N 1
ATOM 1422 C CA . VAL A 1 212 ? -21.850 61.181 47.867 1.00 34.77 212 VAL A CA 1
ATOM 1423 C C . VAL A 1 212 ? -20.353 61.478 47.761 1.00 50.47 212 VAL A C 1
ATOM 1424 O O . VAL A 1 212 ? -19.786 61.468 46.671 1.00 47.29 212 VAL A O 1
ATOM 1428 N N . SER A 1 213 ? -19.722 61.738 48.903 1.00 50.91 213 SER A N 1
ATOM 1429 C CA . SER A 1 213 ? -18.265 61.808 48.988 1.00 45.06 213 SER A CA 1
ATOM 1430 C C . SER A 1 213 ? -17.714 60.489 49.516 1.00 49.39 213 SER A C 1
ATOM 1431 O O . SER A 1 213 ? -17.993 60.099 50.649 1.00 66.76 213 SER A O 1
ATOM 1434 N N . SER A 1 214 ? -16.928 59.811 48.689 1.00 43.51 214 SER A N 1
ATOM 1435 C CA . SER A 1 214 ? -16.395 58.496 49.022 1.00 43.43 214 SER A CA 1
ATOM 1436 C C . SER A 1 214 ? -15.504 58.512 50.264 1.00 56.89 214 SER A C 1
ATOM 1437 O O . SER A 1 214 ? -15.499 57.561 51.046 1.00 64.12 214 SER A O 1
ATOM 1440 N N . VAL A 1 215 ? -14.753 59.593 50.440 1.00 52.27 215 VAL A N 1
ATOM 1441 C CA . VAL A 1 215 ? -13.738 59.647 51.485 1.00 52.21 215 VAL A CA 1
ATOM 1442 C C . VAL A 1 215 ? -14.343 59.712 52.887 1.00 47.02 215 VAL A C 1
ATOM 1443 O O . VAL A 1 215 ? -13.731 59.258 53.853 1.00 59.09 215 VAL A O 1
ATOM 1447 N N . SER A 1 216 ? -15.543 60.270 52.995 1.00 43.80 216 SER A N 1
ATOM 1448 C CA . SER A 1 216 ? -16.217 60.369 54.289 1.00 56.65 216 SER A CA 1
ATOM 1449 C C . SER A 1 216 ? -17.412 59.419 54.391 1.00 65.84 216 SER A C 1
ATOM 1450 O O . SER A 1 216 ? -18.392 59.708 55.073 1.00 69.20 216 SER A O 1
ATOM 1453 N N . LYS A 1 217 ? -17.312 58.282 53.710 1.00 69.77 217 LYS A N 1
ATOM 1454 C CA . LYS A 1 217 ? -18.369 57.278 53.703 1.00 63.78 217 LYS A CA 1
ATOM 1455 C C . LYS A 1 217 ? -18.010 56.134 54.649 1.00 66.36 217 LYS A C 1
ATOM 1456 O O . LYS A 1 217 ? -16.926 55.561 54.551 1.00 70.50 217 LYS A O 1
ATOM 1462 N N . THR A 1 218 ? -18.922 55.805 55.560 1.00 71.24 218 THR A N 1
ATOM 1463 C CA . THR A 1 218 ? -18.670 54.769 56.563 1.00 72.65 218 THR A CA 1
ATOM 1464 C C . THR A 1 218 ? -19.613 53.574 56.412 1.00 66.28 218 THR A C 1
ATOM 1465 O O . THR A 1 218 ? -19.388 52.513 56.996 1.00 52.48 218 THR A O 1
ATOM 1469 N N . ASP A 1 219 ? -20.663 53.759 55.619 1.00 71.43 219 ASP A N 1
ATOM 1470 C CA . ASP A 1 219 ? -21.614 52.697 55.300 1.00 76.12 219 ASP A CA 1
ATOM 1471 C C . ASP A 1 219 ? -20.993 51.308 55.176 1.00 67.30 219 ASP A C 1
ATOM 1472 O O . ASP A 1 219 ? -21.547 50.334 55.672 1.00 49.81 219 ASP A O 1
ATOM 1477 N N . LYS A 1 220 ? -19.853 51.219 54.496 1.00 55.03 220 LYS A N 1
ATOM 1478 C CA . LYS A 1 220 ? -19.295 49.923 54.118 1.00 54.68 220 LYS A CA 1
ATOM 1479 C C . LYS A 1 220 ? -18.252 49.384 55.092 1.00 62.19 220 LYS A C 1
ATOM 1480 O O . LYS A 1 220 ? -17.876 48.214 55.016 1.00 65.95 220 LYS A O 1
ATOM 1486 N N . LEU A 1 221 ? -17.783 50.232 56.002 1.00 63.21 221 LEU A N 1
ATOM 1487 C CA . LEU A 1 221 ? -16.770 49.817 56.968 1.00 63.00 221 LEU A CA 1
ATOM 1488 C C . LEU A 1 221 ? -17.370 48.983 58.092 1.00 70.50 221 LEU A C 1
ATOM 1489 O O . LEU A 1 221 ? -18.537 49.152 58.445 1.00 75.29 221 LEU A O 1
ATOM 1494 N N . PRO A 1 222 ? -16.569 48.065 58.646 1.00 72.59 222 PRO A N 1
ATOM 1495 C CA . PRO A 1 222 ? -16.942 47.273 59.820 1.00 77.70 222 PRO A CA 1
ATOM 1496 C C . PRO A 1 222 ? -16.838 48.115 61.089 1.00 76.58 222 PRO A C 1
ATOM 1497 O O . PRO A 1 222 ? -16.227 49.186 61.060 1.00 66.02 222 PRO A O 1
ATOM 1501 N N . PRO A 1 223 ? -17.434 47.641 62.194 1.00 77.67 223 PRO A N 1
ATOM 1502 C CA . PRO A 1 223 ? -17.304 48.339 63.477 1.00 84.72 223 PRO A CA 1
ATOM 1503 C C . PRO A 1 223 ? -15.836 48.504 63.856 1.00 90.13 223 PRO A C 1
ATOM 1504 O O . PRO A 1 223 ? -15.027 47.623 63.566 1.00 93.58 223 PRO A O 1
ATOM 1508 N N . LEU A 1 224 ? -15.508 49.623 64.494 1.00 86.55 224 LEU A N 1
ATOM 1509 C CA . LEU A 1 224 ? -14.128 49.950 64.845 1.00 87.17 224 LEU A CA 1
ATOM 1510 C C . LEU A 1 224 ? -13.347 48.742 65.360 1.00 85.78 224 LEU A C 1
ATOM 1511 O O . LEU A 1 224 ? -12.219 48.497 64.932 1.00 75.78 224 LEU A O 1
ATOM 1516 N N . GLY A 1 225 ? -13.952 47.993 66.276 1.00 98.90 225 GLY A N 1
ATOM 1517 C CA . GLY A 1 225 ? -13.295 46.854 66.894 1.00 91.60 225 GLY A CA 1
ATOM 1518 C C . GLY A 1 225 ? -12.988 45.719 65.935 1.00 92.78 225 GLY A C 1
ATOM 1519 O O . GLY A 1 225 ? -11.892 45.158 65.957 1.00 97.63 225 GLY A O 1
ATOM 1520 N N . GLU A 1 226 ? -13.959 45.377 65.095 1.00 84.52 226 GLU A N 1
ATOM 1521 C CA . GLU A 1 226 ? -13.801 44.280 64.145 1.00 93.59 226 GLU A CA 1
ATOM 1522 C C . GLU A 1 226 ? -12.838 44.641 63.018 1.00 91.33 226 GLU A C 1
ATOM 1523 O O . GLU A 1 226 ? -12.108 43.785 62.518 1.00 84.58 226 GLU A O 1
ATOM 1529 N N . ALA A 1 227 ? -12.846 45.907 62.615 1.00 88.51 227 ALA A N 1
ATOM 1530 C CA . ALA A 1 227 ? -11.923 46.376 61.592 1.00 83.33 227 ALA A CA 1
ATOM 1531 C C . ALA A 1 227 ? -10.490 46.134 62.046 1.00 88.91 227 ALA A C 1
ATOM 1532 O O . ALA A 1 227 ? -9.634 45.751 61.248 1.00 97.76 227 ALA A O 1
ATOM 1534 N N . ARG A 1 228 ? -10.234 46.353 63.334 1.00 82.25 228 ARG A N 1
ATOM 1535 C CA . ARG A 1 228 ? -8.914 46.098 63.902 1.00 87.38 228 ARG A CA 1
ATOM 1536 C C . ARG A 1 228 ? -8.581 44.612 63.869 1.00 85.37 228 ARG A C 1
ATOM 1537 O O . ARG A 1 228 ? -7.424 44.229 63.700 1.00 75.91 228 ARG A O 1
ATOM 1545 N N . GLU A 1 229 ? -9.604 43.780 64.034 1.00 88.07 229 GLU A N 1
ATOM 1546 C CA . GLU A 1 229 ? -9.436 42.335 63.977 1.00 91.44 229 GLU A CA 1
ATOM 1547 C C . GLU A 1 229 ? -9.057 41.903 62.563 1.00 91.25 229 GLU A C 1
ATOM 1548 O O . GLU A 1 229 ? -8.217 41.023 62.370 1.00 89.66 229 GLU A O 1
ATOM 1554 N N . ILE A 1 230 ? -9.682 42.538 61.577 1.00 81.50 230 ILE A N 1
ATOM 1555 C CA . ILE A 1 230 ? -9.418 42.243 60.176 1.00 80.95 230 ILE A CA 1
ATOM 1556 C C . ILE A 1 230 ? -8.041 42.752 59.760 1.00 82.53 230 ILE A C 1
ATOM 1557 O O . ILE A 1 230 ? -7.313 42.078 59.031 1.00 72.14 230 ILE A O 1
ATOM 1562 N N . LEU A 1 231 ? -7.689 43.944 60.235 1.00 84.00 231 LEU A N 1
ATOM 1563 C CA . LEU A 1 231 ? -6.397 44.548 59.926 1.00 80.98 231 LEU A CA 1
ATOM 1564 C C . LEU A 1 231 ? -5.251 43.795 60.595 1.00 81.20 231 LEU A C 1
ATOM 1565 O O . LEU A 1 231 ? -4.218 43.535 59.978 1.00 75.66 231 LEU A O 1
ATOM 1570 N N . THR A 1 232 ? -5.435 43.452 61.864 1.00 78.89 232 THR A N 1
ATOM 1571 C CA . THR A 1 232 ? -4.443 42.667 62.582 1.00 87.18 232 THR A CA 1
ATOM 1572 C C . THR A 1 232 ? -4.182 41.356 61.848 1.00 87.43 232 THR A C 1
ATOM 1573 O O . THR A 1 232 ? -3.038 41.023 61.538 1.00 89.23 232 THR A O 1
ATOM 1577 N N . PHE A 1 233 ? -5.252 40.621 61.561 1.00 84.01 233 PHE A N 1
ATOM 1578 C CA . PHE A 1 233 ? -5.141 39.353 60.852 1.00 88.75 233 PHE A CA 1
ATOM 1579 C C . PHE A 1 233 ? -4.293 39.501 59.591 1.00 96.31 233 PHE A C 1
ATOM 1580 O O . PHE A 1 233 ? -3.304 38.787 59.415 1.00 79.44 233 PHE A O 1
ATOM 1588 N N . ALA A 1 234 ? -4.687 40.431 58.723 1.00 85.55 234 ALA A N 1
ATOM 1589 C CA . ALA A 1 234 ? -3.968 40.689 57.477 1.00 80.65 234 ALA A CA 1
ATOM 1590 C C . ALA A 1 234 ? -2.474 40.877 57.715 1.00 88.59 234 ALA A C 1
ATOM 1591 O O . ALA A 1 234 ? -1.654 40.174 57.129 1.00 86.54 234 ALA A O 1
ATOM 1593 N N . LYS A 1 235 ? -2.130 41.831 58.575 1.00 96.64 235 LYS A N 1
ATOM 1594 C CA . LYS A 1 235 ? -0.738 42.083 58.928 1.00 97.26 235 LYS A CA 1
ATOM 1595 C C . LYS A 1 235 ? -0.031 40.781 59.277 1.00 103.88 235 LYS A C 1
ATOM 1596 O O . LYS A 1 235 ? 1.078 40.516 58.811 1.00 96.88 235 LYS A O 1
ATOM 1602 N N . ALA A 1 236 ? -0.689 39.972 60.101 1.00 111.98 236 ALA A N 1
ATOM 1603 C CA . ALA A 1 236 ? -0.113 38.724 60.586 1.00 107.74 236 ALA A CA 1
ATOM 1604 C C . ALA A 1 236 ? 0.252 37.769 59.454 1.00 99.47 236 ALA A C 1
ATOM 1605 O O . ALA A 1 236 ? 1.372 37.262 59.403 1.00 103.41 236 ALA A O 1
ATOM 1607 N N . GLN A 1 237 ? -0.689 37.526 58.547 1.00 96.50 237 GLN A N 1
ATOM 1608 C CA . GLN A 1 237 ? -0.467 36.558 57.478 1.00 103.93 237 GLN A CA 1
ATOM 1609 C C . GLN A 1 237 ? 0.387 37.126 56.345 1.00 108.04 237 GLN A C 1
ATOM 1610 O O . GLN A 1 237 ? 0.877 36.381 55.496 1.00 109.67 237 GLN A O 1
ATOM 1616 N N . THR A 1 238 ? 0.564 38.443 56.334 1.00 102.40 238 THR A N 1
ATOM 1617 C CA . THR A 1 238 ? 1.439 39.082 55.357 1.00 91.11 238 THR A CA 1
ATOM 1618 C C . THR A 1 238 ? 2.892 38.946 55.802 1.00 96.24 238 THR A C 1
ATOM 1619 O O . THR A 1 238 ? 3.813 38.993 54.985 1.00 91.13 238 THR A O 1
ATOM 1623 N N . LEU A 1 239 ? 3.087 38.766 57.105 1.00 101.24 239 LEU A N 1
ATOM 1624 C CA . LEU A 1 239 ? 4.415 38.526 57.662 1.00 114.87 239 LEU A CA 1
ATOM 1625 C C . LEU A 1 239 ? 4.769 37.043 57.626 1.00 124.76 239 LEU A C 1
ATOM 1626 O O . LEU A 1 239 ? 5.924 36.665 57.817 1.00 121.17 239 LEU A O 1
ATOM 1631 N N . LYS A 1 240 ? 3.764 36.208 57.382 1.00 129.47 240 LYS A N 1
ATOM 1632 C CA . LYS A 1 240 ? 3.971 34.768 57.300 1.00 126.94 240 LYS A CA 1
ATOM 1633 C C . LYS A 1 240 ? 4.380 34.358 55.889 1.00 123.06 240 LYS A C 1
ATOM 1634 O O . LYS A 1 240 ? 5.218 33.475 55.708 1.00 125.29 240 LYS A O 1
ATOM 1635 N N . ARG A 1 241 ? 3.786 35.008 54.893 1.00 116.96 241 ARG A N 1
ATOM 1636 C CA . ARG A 1 241 ? 4.061 34.685 53.497 1.00 132.54 241 ARG A CA 1
ATOM 1637 C C . ARG A 1 241 ? 5.227 35.501 52.948 1.00 130.95 241 ARG A C 1
ATOM 1638 O O . ARG A 1 241 ? 6.155 34.952 52.350 1.00 127.87 241 ARG A O 1
ATOM 1646 N N . ALA A 1 242 ? 5.176 36.813 53.159 1.00 121.96 242 ALA A N 1
ATOM 1647 C CA . ALA A 1 242 ? 6.199 37.715 52.643 1.00 101.30 242 ALA A CA 1
ATOM 1648 C C . ALA A 1 242 ? 6.930 38.444 53.766 1.00 85.10 242 ALA A C 1
ATOM 1649 O O . ALA A 1 242 ? 6.757 39.648 53.943 1.00 82.31 242 ALA A O 1
ATOM 1651 N N . PRO A 1 243 ? 7.760 37.714 54.523 1.00 89.89 243 PRO A N 1
ATOM 1652 C CA . PRO A 1 243 ? 8.504 38.310 55.638 1.00 103.54 243 PRO A CA 1
ATOM 1653 C C . PRO A 1 243 ? 9.546 39.274 55.096 1.00 110.99 243 PRO A C 1
ATOM 1654 O O . PRO A 1 243 ? 10.007 40.180 55.791 1.00 109.86 243 PRO A O 1
ATOM 1658 N N . ASN A 1 244 ? 9.894 39.061 53.833 1.00 114.41 244 ASN A N 1
ATOM 1659 C CA . ASN A 1 244 ? 10.976 39.766 53.163 1.00 117.92 244 ASN A CA 1
ATOM 1660 C C . ASN A 1 244 ? 10.691 41.237 52.865 1.00 109.22 244 ASN A C 1
ATOM 1661 O O . ASN A 1 244 ? 11.601 42.067 52.882 1.00 109.20 244 ASN A O 1
ATOM 1666 N N . MET A 1 245 ? 9.431 41.556 52.586 1.00 94.67 245 MET A N 1
ATOM 1667 C CA . MET A 1 245 ? 9.058 42.909 52.181 1.00 90.76 245 MET A CA 1
ATOM 1668 C C . MET A 1 245 ? 8.234 43.627 53.246 1.00 96.83 245 MET A C 1
ATOM 1669 O O . MET A 1 245 ? 7.451 43.006 53.964 1.00 106.92 245 MET A O 1
ATOM 1674 N N . LYS A 1 246 ? 8.415 44.941 53.337 1.00 86.27 246 LYS A N 1
ATOM 1675 C CA . LYS A 1 246 ? 7.774 45.734 54.379 1.00 77.59 246 LYS A CA 1
ATOM 1676 C C . LYS A 1 246 ? 6.610 46.575 53.862 1.00 85.22 246 LYS A C 1
ATOM 1677 O O . LYS A 1 246 ? 5.662 46.853 54.598 1.00 82.56 246 LYS A O 1
ATOM 1683 N N . HIS A 1 247 ? 6.683 46.975 52.596 1.00 87.05 247 HIS A N 1
ATOM 1684 C CA . HIS A 1 247 ? 5.696 47.896 52.034 1.00 88.45 247 HIS A CA 1
ATOM 1685 C C . HIS A 1 247 ? 4.230 47.488 52.242 1.00 79.06 247 HIS A C 1
ATOM 1686 O O . HIS A 1 247 ? 3.385 48.350 52.471 1.00 75.20 247 HIS A O 1
ATOM 1693 N N . PRO A 1 248 ? 3.919 46.182 52.164 1.00 77.21 248 PRO A N 1
ATOM 1694 C CA . PRO A 1 248 ? 2.528 45.786 52.414 1.00 71.75 248 PRO A CA 1
ATOM 1695 C C . PRO A 1 248 ? 2.059 46.183 53.812 1.00 77.53 248 PRO A C 1
ATOM 1696 O O . PRO A 1 248 ? 0.967 46.731 53.963 1.00 82.05 248 PRO A O 1
ATOM 1700 N N . LEU A 1 249 ? 2.879 45.911 54.821 1.00 87.05 249 LEU A N 1
ATOM 1701 C CA . LEU A 1 249 ? 2.538 46.273 56.191 1.00 84.51 249 LEU A CA 1
ATOM 1702 C C . LEU A 1 249 ? 2.462 47.786 56.334 1.00 86.19 249 LEU A C 1
ATOM 1703 O O . LEU A 1 249 ? 1.609 48.309 57.051 1.00 82.13 249 LEU A O 1
ATOM 1708 N N . MET A 1 250 ? 3.362 48.484 55.649 1.00 72.81 250 MET A N 1
ATOM 1709 C CA . MET A 1 250 ? 3.366 49.940 55.657 1.00 75.74 250 MET A CA 1
ATOM 1710 C C . MET A 1 250 ? 2.090 50.478 55.022 1.00 78.28 250 MET A C 1
ATOM 1711 O O . MET A 1 250 ? 1.612 51.555 55.378 1.00 83.77 250 MET A O 1
ATOM 1716 N N . CYS A 1 251 ? 1.542 49.716 54.081 1.00 68.17 251 CYS A N 1
ATOM 1717 C CA . CYS A 1 251 ? 0.308 50.099 53.407 1.00 65.72 251 CYS A CA 1
ATOM 1718 C C . CYS A 1 251 ? -0.893 49.828 54.304 1.00 83.30 251 CYS A C 1
ATOM 1719 O O . CYS A 1 251 ? -1.868 50.580 54.297 1.00 63.96 251 CYS A O 1
ATOM 1722 N N . LEU A 1 252 ? -0.818 48.745 55.072 1.00 66.32 252 LEU A N 1
ATOM 1723 C CA . LEU A 1 252 ? -1.884 48.400 56.002 1.00 81.21 252 LEU A CA 1
ATOM 1724 C C . LEU A 1 252 ? -1.980 49.442 57.110 1.00 75.88 252 LEU A C 1
ATOM 1725 O O . LEU A 1 252 ? -3.064 49.716 57.624 1.00 76.65 252 LEU A O 1
ATOM 1730 N N . ASP A 1 253 ? -0.839 50.020 57.469 1.00 71.48 253 ASP A N 1
ATOM 1731 C CA . ASP A 1 253 ? -0.803 51.101 58.445 1.00 75.05 253 ASP A CA 1
ATOM 1732 C C . ASP A 1 253 ? -1.695 52.257 58.007 1.00 77.18 253 ASP A C 1
ATOM 1733 O O . ASP A 1 253 ? -2.569 52.696 58.754 1.00 68.25 253 ASP A O 1
ATOM 1738 N N . ALA A 1 254 ? -1.464 52.747 56.793 1.00 67.48 254 ALA A N 1
ATOM 1739 C CA . ALA A 1 254 ? -2.234 53.862 56.260 1.00 65.89 254 ALA A CA 1
ATOM 1740 C C . ALA A 1 254 ? -3.726 53.556 56.271 1.00 74.15 254 ALA A C 1
ATOM 1741 O O . ALA A 1 254 ? -4.551 54.45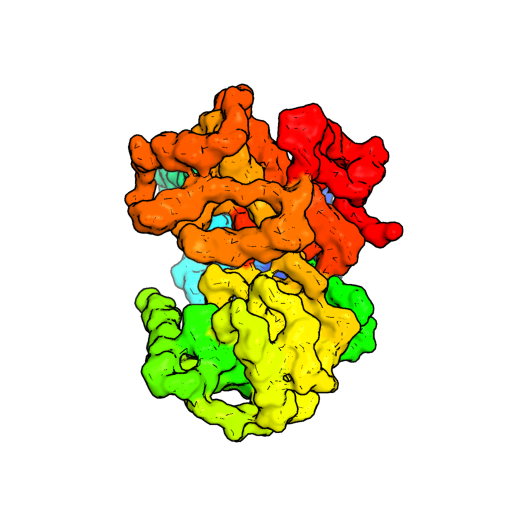1 56.465 1.00 67.13 254 ALA A O 1
ATOM 1743 N N . ILE A 1 255 ? -4.068 52.289 56.063 1.00 76.76 255 ILE A N 1
ATOM 1744 C CA . ILE A 1 255 ? -5.466 51.876 56.023 1.00 80.51 255 ILE A CA 1
ATOM 1745 C C . ILE A 1 255 ? -6.093 51.954 57.412 1.00 83.25 255 ILE A C 1
ATOM 1746 O O . ILE A 1 255 ? -7.189 52.491 57.579 1.00 60.51 255 ILE A O 1
ATOM 1751 N N . GLU A 1 256 ? -5.385 51.426 58.406 1.00 63.85 256 GLU A N 1
ATOM 1752 C CA . GLU A 1 256 ? -5.870 51.425 59.781 1.00 78.25 256 GLU A CA 1
ATOM 1753 C C . GLU A 1 256 ? -6.047 52.841 60.322 1.00 79.70 256 GLU A C 1
ATOM 1754 O O . GLU A 1 256 ? -7.076 53.161 60.918 1.00 73.06 256 GLU A O 1
ATOM 1760 N N . VAL A 1 257 ? -5.041 53.683 60.111 1.00 66.26 257 VAL A N 1
ATOM 1761 C CA . VAL A 1 257 ? -5.095 55.068 60.562 1.00 70.32 257 VAL A CA 1
ATOM 1762 C C . VAL A 1 257 ? -6.329 55.783 60.021 1.00 66.31 257 VAL A C 1
ATOM 1763 O O . VAL A 1 257 ? -7.024 56.485 60.757 1.00 67.73 257 VAL A O 1
ATOM 1767 N N . GLY A 1 258 ? -6.599 55.599 58.733 1.00 62.70 258 GLY A N 1
ATOM 1768 C CA . GLY A 1 258 ? -7.747 56.220 58.103 1.00 64.04 258 GLY A CA 1
ATOM 1769 C C . GLY A 1 258 ? -9.060 55.770 58.712 1.00 73.14 258 GLY A C 1
ATOM 1770 O O . GLY A 1 258 ? -10.012 56.544 58.806 1.00 58.20 258 GLY A O 1
ATOM 1771 N N . ILE A 1 259 ? -9.114 54.509 59.123 1.00 59.49 259 ILE A N 1
ATOM 1772 C CA . ILE A 1 259 ? -10.319 53.962 59.733 1.00 84.77 259 ILE A CA 1
ATOM 1773 C C . ILE A 1 259 ? -10.491 54.465 61.164 1.00 83.77 259 ILE A C 1
ATOM 1774 O O . ILE A 1 259 ? -11.580 54.880 61.561 1.00 79.89 259 ILE A O 1
ATOM 1779 N N . VAL A 1 260 ? -9.406 54.434 61.929 1.00 82.95 260 VAL A N 1
ATOM 1780 C CA . VAL A 1 260 ? -9.443 54.792 63.341 1.00 78.60 260 VAL A CA 1
ATOM 1781 C C . VAL A 1 260 ? -9.433 56.301 63.572 1.00 79.52 260 VAL A C 1
ATOM 1782 O O . VAL A 1 260 ? -10.367 56.853 64.152 1.00 79.61 260 VAL A O 1
ATOM 1786 N N . SER A 1 261 ? -8.375 56.964 63.117 1.00 74.47 261 SER A N 1
ATOM 1787 C CA . SER A 1 261 ? -8.219 58.397 63.343 1.00 68.38 261 SER A CA 1
ATOM 1788 C C . SER A 1 261 ? -9.005 59.235 62.338 1.00 72.49 261 SER A C 1
ATOM 1789 O O . SER A 1 261 ? -8.921 60.463 62.341 1.00 80.27 261 SER A O 1
ATOM 1792 N N . GLY A 1 262 ? -9.768 58.573 61.477 1.00 63.81 262 GLY A N 1
ATOM 1793 C CA . GLY A 1 262 ? -10.556 59.277 60.485 1.00 59.42 262 GLY A CA 1
ATOM 1794 C C . GLY A 1 262 ? -9.857 59.376 59.144 1.00 74.44 262 GLY A C 1
ATOM 1795 O O . GLY A 1 262 ? -8.680 59.028 59.025 1.00 66.93 262 GLY A O 1
ATOM 1796 N N . PRO A 1 263 ? -10.584 59.857 58.124 1.00 66.42 263 PRO A N 1
ATOM 1797 C CA . PRO A 1 263 ? -10.119 59.949 56.734 1.00 65.64 263 PRO A CA 1
ATOM 1798 C C . PRO A 1 263 ? -8.941 60.898 56.549 1.00 65.05 263 PRO A C 1
ATOM 1799 O O . PRO A 1 263 ? -7.918 60.497 55.996 1.00 74.50 263 PRO A O 1
ATOM 1803 N N . ARG A 1 264 ? -9.085 62.141 56.999 1.00 64.33 264 ARG A N 1
ATOM 1804 C CA . ARG A 1 264 ? -8.052 63.147 56.772 1.00 73.51 264 ARG A CA 1
ATOM 1805 C C . ARG A 1 264 ? -6.714 62.763 57.397 1.00 77.72 264 ARG A C 1
ATOM 1806 O O . ARG A 1 264 ? -5.655 63.080 56.853 1.00 75.23 264 ARG A O 1
ATOM 1814 N N . ALA A 1 265 ? -6.764 62.084 58.538 1.00 63.89 265 ALA A N 1
ATOM 1815 C CA . ALA A 1 265 ? -5.554 61.560 59.156 1.00 68.66 265 ALA A CA 1
ATOM 1816 C C . ALA A 1 265 ? -4.985 60.451 58.281 1.00 73.45 265 ALA A C 1
ATOM 1817 O O . ALA A 1 265 ? -3.774 60.360 58.080 1.00 74.73 265 ALA A O 1
ATOM 1819 N N . GLY A 1 266 ? -5.873 59.614 57.755 1.00 63.58 266 GLY A N 1
ATOM 1820 C CA . GLY A 1 266 ? -5.471 58.517 56.897 1.00 69.88 266 GLY A CA 1
ATOM 1821 C C . GLY A 1 266 ? -4.705 58.983 55.676 1.00 62.98 266 GLY A C 1
ATOM 1822 O O . GLY A 1 266 ? -3.704 58.379 55.296 1.00 63.75 266 GLY A O 1
ATOM 1823 N N . LEU A 1 267 ? -5.176 60.063 55.059 1.00 67.16 267 LEU A N 1
ATOM 1824 C CA . LEU A 1 267 ? -4.531 60.600 53.867 1.00 68.29 267 LEU A CA 1
ATOM 1825 C C . LEU A 1 267 ? -3.079 60.971 54.144 1.00 75.64 267 LEU A C 1
ATOM 1826 O O . LEU A 1 267 ? -2.164 60.454 53.506 1.00 80.47 267 LEU A O 1
ATOM 1831 N N . GLU A 1 268 ? -2.875 61.865 55.104 1.00 82.97 268 GLU A N 1
ATOM 1832 C CA . GLU A 1 268 ? -1.534 62.312 55.456 1.00 89.01 268 GLU A CA 1
ATOM 1833 C C . GLU A 1 268 ? -0.629 61.141 55.838 1.00 92.85 268 GLU A C 1
ATOM 1834 O O . GLU A 1 268 ? 0.582 61.184 55.614 1.00 70.84 268 GLU A O 1
ATOM 1840 N N . LYS A 1 269 ? -1.224 60.093 56.401 1.00 68.80 269 LYS A N 1
ATOM 1841 C CA . LYS A 1 269 ? -0.477 58.893 56.761 1.00 69.88 269 LYS A CA 1
ATOM 1842 C C . LYS A 1 269 ? -0.003 58.164 55.511 1.00 81.34 269 LYS A C 1
ATOM 1843 O O . LYS A 1 269 ? 1.117 57.655 55.466 1.00 70.27 269 LYS A O 1
ATOM 1849 N N . GLU A 1 270 ? -0.870 58.112 54.503 1.00 76.78 270 GLU A N 1
ATOM 1850 C CA . GLU A 1 270 ? -0.538 57.494 53.225 1.00 76.91 270 GLU A CA 1
ATOM 1851 C C . GLU A 1 270 ? 0.516 58.317 52.493 1.00 79.44 270 GLU A C 1
ATOM 1852 O O . GLU A 1 270 ? 1.464 57.771 51.930 1.00 82.22 270 GLU A O 1
ATOM 1853 N N . ALA A 1 271 ? 0.346 59.635 52.510 1.00 74.58 271 ALA A N 1
ATOM 1854 C CA . ALA A 1 271 ? 1.301 60.540 51.886 1.00 67.46 271 ALA A CA 1
ATOM 1855 C C . ALA A 1 271 ? 2.700 60.337 52.455 1.00 78.09 271 ALA A C 1
ATOM 1856 O O . ALA A 1 271 ? 3.694 60.416 51.732 1.00 80.19 271 ALA A O 1
ATOM 1858 N N . GLU A 1 272 ? 2.768 60.072 53.756 1.00 76.58 272 GLU A N 1
ATOM 1859 C CA . GLU A 1 272 ? 4.040 59.837 54.430 1.00 80.45 272 GLU A CA 1
ATOM 1860 C C . GLU A 1 272 ? 4.616 58.474 54.060 1.00 77.22 272 GLU A C 1
ATOM 1861 O O . GLU A 1 272 ? 5.793 58.358 53.727 1.00 80.01 272 GLU A O 1
ATOM 1867 N N . VAL A 1 273 ? 3.777 57.445 54.118 1.00 78.62 273 VAL A N 1
ATOM 1868 C CA . VAL A 1 273 ? 4.194 56.086 53.786 1.00 83.44 273 VAL A CA 1
ATOM 1869 C C . VAL A 1 273 ? 4.678 55.976 52.342 1.00 82.83 273 VAL A C 1
ATOM 1870 O O . VAL A 1 273 ? 5.597 55.211 52.038 1.00 76.18 273 VAL A O 1
ATOM 1874 N N . ALA A 1 274 ? 4.057 56.748 51.458 1.00 79.20 274 ALA A N 1
ATOM 1875 C CA . ALA A 1 274 ? 4.388 56.709 50.039 1.00 76.02 274 ALA A CA 1
ATOM 1876 C C . ALA A 1 274 ? 5.742 57.351 49.749 1.00 86.58 274 ALA A C 1
ATOM 1877 O O . ALA A 1 274 ? 6.479 56.894 48.876 1.00 82.54 274 ALA A O 1
ATOM 1879 N N . SER A 1 275 ? 6.067 58.408 50.487 1.00 99.38 275 SER A N 1
ATOM 1880 C CA . SER A 1 275 ? 7.303 59.150 50.258 1.00 101.06 275 SER A CA 1
ATOM 1881 C C . SER A 1 275 ? 8.523 58.430 50.826 1.00 96.97 275 SER A C 1
ATOM 1882 O O . SER A 1 275 ? 9.661 58.772 50.502 1.00 105.23 275 SER A O 1
ATOM 1885 N N . GLN A 1 276 ? 8.285 57.436 51.673 1.00 83.90 276 GLN A N 1
ATOM 1886 C CA . GLN A 1 276 ? 9.381 56.692 52.282 1.00 91.27 276 GLN A CA 1
ATOM 1887 C C . GLN A 1 276 ? 9.491 55.278 51.723 1.00 87.04 276 GLN A C 1
ATOM 1888 O O . GLN A 1 276 ? 10.559 54.668 51.768 1.00 86.41 276 GLN A O 1
ATOM 1894 N N . VAL A 1 277 ? 8.388 54.764 51.189 1.00 87.31 277 VAL A N 1
ATOM 1895 C CA . VAL A 1 277 ? 8.373 53.420 50.622 1.00 95.40 277 VAL A CA 1
ATOM 1896 C C . VAL A 1 277 ? 9.204 53.354 49.341 1.00 95.06 277 VAL A C 1
ATOM 1897 O O . VAL A 1 277 ? 9.670 52.286 48.946 1.00 97.33 277 VAL A O 1
ATOM 1901 N N . VAL A 1 278 ? 9.387 54.504 48.701 1.00 86.86 278 VAL A N 1
ATOM 1902 C CA . VAL A 1 278 ? 10.157 54.583 47.466 1.00 84.85 278 VAL A CA 1
ATOM 1903 C C . VAL A 1 278 ? 11.652 54.465 47.754 1.00 90.84 278 VAL A C 1
ATOM 1904 O O . VAL A 1 278 ? 12.456 54.250 46.849 1.00 97.13 278 VAL A O 1
ATOM 1908 N N . LYS A 1 279 ? 12.018 54.593 49.024 1.00 93.96 279 LYS A N 1
ATOM 1909 C CA . LYS A 1 279 ? 13.422 54.562 49.417 1.00 96.92 279 LYS A CA 1
ATOM 1910 C C . LYS A 1 279 ? 13.879 53.169 49.841 1.00 100.21 279 LYS A C 1
ATOM 1911 O O . LYS A 1 279 ? 15.067 52.941 50.066 1.00 108.77 279 LYS A O 1
ATOM 1917 N N . LEU A 1 280 ? 12.934 52.239 49.944 1.00 95.64 280 LEU A N 1
ATOM 1918 C CA . LEU A 1 280 ? 13.260 50.861 50.298 1.00 96.69 280 LEU A CA 1
ATOM 1919 C C . LEU A 1 280 ? 14.149 50.217 49.237 1.00 97.68 280 LEU A C 1
ATOM 1920 O O . LEU A 1 280 ? 14.037 50.526 48.049 1.00 89.11 280 LEU A O 1
ATOM 1925 N N . ASP A 1 281 ? 15.029 49.319 49.674 1.00 97.13 281 ASP A N 1
ATOM 1926 C CA . ASP A 1 281 ? 15.942 48.632 48.765 1.00 99.15 281 ASP A CA 1
ATOM 1927 C C . ASP A 1 281 ? 15.250 47.513 47.992 1.00 96.07 281 ASP A C 1
ATOM 1928 O O . ASP A 1 281 ? 15.721 47.093 46.936 1.00 100.15 281 ASP A O 1
ATOM 1933 N N . THR A 1 282 ? 14.131 47.033 48.522 1.00 84.88 282 THR A N 1
ATOM 1934 C CA . THR A 1 282 ? 13.387 45.960 47.874 1.00 82.71 282 THR A CA 1
ATOM 1935 C C . THR A 1 282 ? 12.413 46.493 46.828 1.00 92.38 282 THR A C 1
ATOM 1936 O O . THR A 1 282 ? 12.001 45.766 45.924 1.00 92.64 282 THR A O 1
ATOM 1940 N N . THR A 1 283 ? 12.038 47.760 46.956 1.00 95.13 283 THR A N 1
ATOM 1941 C CA . THR A 1 283 ? 11.138 48.372 45.989 1.00 95.82 283 THR A CA 1
ATOM 1942 C C . THR A 1 283 ? 11.932 48.848 44.779 1.00 88.85 283 THR A C 1
ATOM 1943 O O . THR A 1 283 ? 11.426 48.854 43.658 1.00 81.45 283 THR A O 1
ATOM 1947 N N . LYS A 1 284 ? 13.180 49.244 45.013 1.00 84.57 284 LYS A N 1
ATOM 1948 C CA . LYS A 1 284 ? 14.091 49.561 43.923 1.00 82.06 284 LYS A CA 1
ATOM 1949 C C . LYS A 1 284 ? 14.355 48.287 43.140 1.00 79.25 284 LYS A C 1
ATOM 1950 O O . LYS A 1 284 ? 14.506 48.310 41.916 1.00 72.98 284 LYS A O 1
ATOM 1956 N N . GLY A 1 285 ? 14.409 47.174 43.863 1.00 69.53 285 GLY A N 1
ATOM 1957 C CA . GLY A 1 285 ? 14.582 45.872 43.252 1.00 90.19 285 GLY A CA 1
ATOM 1958 C C . GLY A 1 285 ? 13.370 45.488 42.430 1.00 82.02 285 GLY A C 1
ATOM 1959 O O . GLY A 1 285 ? 13.503 44.993 41.310 1.00 75.04 285 GLY A O 1
ATOM 1960 N N . LEU A 1 286 ? 12.184 45.725 42.984 1.00 65.78 286 LEU A N 1
ATOM 1961 C CA . LEU A 1 286 ? 10.935 45.412 42.296 1.00 70.81 286 LEU A CA 1
ATOM 1962 C C . LEU A 1 286 ? 10.712 46.316 41.087 1.00 75.08 286 LEU A C 1
ATOM 1963 O O . LEU A 1 286 ? 10.168 45.886 40.071 1.00 59.83 286 LEU A O 1
ATOM 1968 N N . ILE A 1 287 ? 11.129 47.572 41.206 1.00 62.34 287 ILE A N 1
ATOM 1969 C CA . ILE A 1 287 ? 11.020 48.520 40.108 1.00 60.92 287 ILE A CA 1
ATOM 1970 C C . ILE A 1 287 ? 11.966 48.136 38.972 1.00 68.77 287 ILE A C 1
ATOM 1971 O O . ILE A 1 287 ? 11.603 48.207 37.799 1.00 70.63 287 ILE A O 1
ATOM 1976 N N . HIS A 1 288 ? 13.177 47.721 39.329 1.00 73.19 288 HIS A N 1
ATOM 1977 C CA . HIS A 1 288 ? 14.165 47.296 38.345 1.00 77.85 288 HIS A CA 1
ATOM 1978 C C . HIS A 1 288 ? 13.691 46.052 37.596 1.00 76.33 288 HIS A C 1
ATOM 1979 O O . HIS A 1 288 ? 13.915 45.917 36.393 1.00 58.28 288 HIS A O 1
ATOM 1986 N N . VAL A 1 289 ? 13.037 45.148 38.318 1.00 67.10 289 VAL A N 1
ATOM 1987 C CA . VAL A 1 289 ? 12.511 43.924 37.725 1.00 61.38 289 VAL A CA 1
ATOM 1988 C C . VAL A 1 289 ? 11.386 44.248 36.751 1.00 67.51 289 VAL A C 1
ATOM 1989 O O . VAL A 1 289 ? 11.204 43.564 35.744 1.00 80.40 289 VAL A O 1
ATOM 1993 N N . PHE A 1 290 ? 10.635 45.299 37.058 1.00 63.64 290 PHE A N 1
ATOM 1994 C CA . PHE A 1 290 ? 9.537 45.731 36.205 1.00 64.12 290 PHE A CA 1
ATOM 1995 C C . PHE A 1 290 ? 10.036 46.143 34.821 1.00 67.85 290 PHE A C 1
ATOM 1996 O O . PHE A 1 290 ? 9.539 45.658 33.804 1.00 76.72 290 PHE A O 1
ATOM 2004 N N . PHE A 1 291 ? 11.021 47.034 34.786 1.00 59.37 291 PHE A N 1
ATOM 2005 C CA . PHE A 1 291 ? 11.575 47.509 33.522 1.00 60.40 291 PHE A CA 1
ATOM 2006 C C . PHE A 1 291 ? 12.362 46.423 32.789 1.00 60.60 291 PHE A C 1
ATOM 2007 O O . PHE A 1 291 ? 12.224 46.256 31.574 1.00 55.17 291 PHE A O 1
ATOM 2015 N N . SER A 1 292 ? 13.186 45.692 33.534 1.00 54.03 292 SER A N 1
ATOM 2016 C CA . SER A 1 292 ? 14.003 44.625 32.970 1.00 53.78 292 SER A CA 1
ATOM 2017 C C . SER A 1 292 ? 13.148 43.559 32.298 1.00 56.67 292 SER A C 1
ATOM 2018 O O . SER A 1 292 ? 13.551 42.971 31.293 1.00 63.63 292 SER A O 1
ATOM 2021 N N . GLN A 1 293 ? 11.970 43.311 32.860 1.00 52.16 293 GLN A N 1
ATOM 2022 C CA . GLN A 1 293 ? 10.998 42.423 32.234 1.00 83.45 293 GLN A CA 1
ATOM 2023 C C . GLN A 1 293 ? 10.679 42.897 30.817 1.00 82.17 293 GLN A C 1
ATOM 2024 O O . GLN A 1 293 ? 10.534 42.093 29.893 1.00 75.56 293 GLN A O 1
ATOM 2030 N N . ARG A 1 294 ? 10.578 44.211 30.656 1.00 80.88 294 ARG A N 1
ATOM 2031 C CA . ARG A 1 294 ? 10.216 44.810 29.380 1.00 73.21 294 ARG A CA 1
ATOM 2032 C C . ARG A 1 294 ? 11.349 44.777 28.358 1.00 77.84 294 ARG A C 1
ATOM 2033 O O . ARG A 1 294 ? 11.109 44.609 27.161 1.00 81.57 294 ARG A O 1
ATOM 2041 N N . GLY A 1 295 ? 12.579 44.942 28.833 1.00 68.44 295 GLY A N 1
ATOM 2042 C CA . GLY A 1 295 ? 13.716 45.136 27.951 1.00 57.87 295 GLY A CA 1
ATOM 2043 C C . GLY A 1 295 ? 14.360 43.881 27.396 1.00 50.88 295 GLY A C 1
ATOM 2044 O O . GLY A 1 295 ? 15.386 43.959 26.720 1.00 49.78 295 GLY A O 1
ATOM 2045 N N . THR A 1 296 ? 13.768 42.724 27.670 1.00 51.00 296 THR A N 1
ATOM 2046 C CA . THR A 1 296 ? 14.354 41.463 27.230 1.00 73.12 296 THR A CA 1
ATOM 2047 C C . THR A 1 296 ? 14.194 41.257 25.728 1.00 68.00 296 THR A C 1
ATOM 2048 O O . THR A 1 296 ? 14.913 40.460 25.125 1.00 71.61 296 THR A O 1
ATOM 2052 N N . ALA A 1 297 ? 13.252 41.981 25.132 1.00 58.46 297 ALA A N 1
ATOM 2053 C CA . ALA A 1 297 ? 12.977 41.856 23.706 1.00 56.63 297 ALA A CA 1
ATOM 2054 C C . ALA A 1 297 ? 13.834 42.814 22.886 1.00 61.72 297 ALA A C 1
ATOM 2055 O O . ALA A 1 297 ? 13.763 42.831 21.658 1.00 61.99 297 ALA A O 1
ATOM 2057 N N . LYS A 1 298 ? 14.644 43.612 23.572 1.00 66.66 298 LYS A N 1
ATOM 2058 C CA . LYS A 1 298 ? 15.528 44.553 22.897 1.00 66.86 298 LYS A CA 1
ATOM 2059 C C . LYS A 1 298 ? 16.925 43.967 22.721 1.00 64.17 298 LYS A C 1
ATOM 2060 O O . LYS A 1 298 ? 17.747 44.016 23.634 1.00 67.89 298 LYS A O 1
ATOM 2066 N N . VAL A 1 299 ? 17.182 43.410 21.542 1.00 57.31 299 VAL A N 1
ATOM 2067 C CA . VAL A 1 299 ? 18.474 42.806 21.238 1.00 43.06 299 VAL A CA 1
ATOM 2068 C C . VAL A 1 299 ? 19.160 43.548 20.095 1.00 58.69 299 VAL A C 1
ATOM 2069 O O . VAL A 1 299 ? 18.792 43.380 18.930 1.00 56.83 299 VAL A O 1
ATOM 2073 N N . PRO A 1 300 ? 20.165 44.374 20.426 1.00 57.51 300 PRO A N 1
ATOM 2074 C CA . PRO A 1 300 ? 20.887 45.190 19.443 1.00 59.32 300 PRO A CA 1
ATOM 2075 C C . PRO A 1 300 ? 21.462 44.347 18.313 1.00 60.07 300 PRO A C 1
ATOM 2076 O O . PRO A 1 300 ? 21.949 43.240 18.556 1.00 55.22 300 PRO A O 1
ATOM 2080 N N . GLY A 1 301 ? 21.403 44.873 17.092 1.00 55.33 301 GLY A N 1
ATOM 2081 C CA . GLY A 1 301 ? 21.896 44.164 15.925 1.00 38.88 301 GLY A CA 1
ATOM 2082 C C . GLY A 1 301 ? 20.950 43.079 15.445 1.00 53.59 301 GLY A C 1
ATOM 2083 O O . GLY A 1 301 ? 21.281 42.312 14.542 1.00 58.04 301 GLY A O 1
ATOM 2084 N N . VAL A 1 302 ? 19.770 43.012 16.052 1.00 44.16 302 VAL A N 1
ATOM 2085 C CA . VAL A 1 302 ? 18.765 42.028 15.671 1.00 47.24 302 VAL A CA 1
ATOM 2086 C C . VAL A 1 302 ? 17.379 42.660 15.578 1.00 54.26 302 VAL A C 1
ATOM 2087 O O . VAL A 1 302 ? 16.662 42.459 14.597 1.00 55.29 302 VAL A O 1
ATOM 2091 N N . THR A 1 303 ? 17.008 43.426 16.601 1.00 45.93 303 THR A N 1
ATOM 2092 C CA . THR A 1 303 ? 15.673 44.015 16.662 1.00 40.57 303 THR A CA 1
ATOM 2093 C C . THR A 1 303 ? 15.659 45.509 16.342 1.00 42.93 303 THR A C 1
ATOM 2094 O O . THR A 1 303 ? 14.629 46.169 16.480 1.00 41.79 303 THR A O 1
ATOM 2098 N N . ASP A 1 304 ? 16.8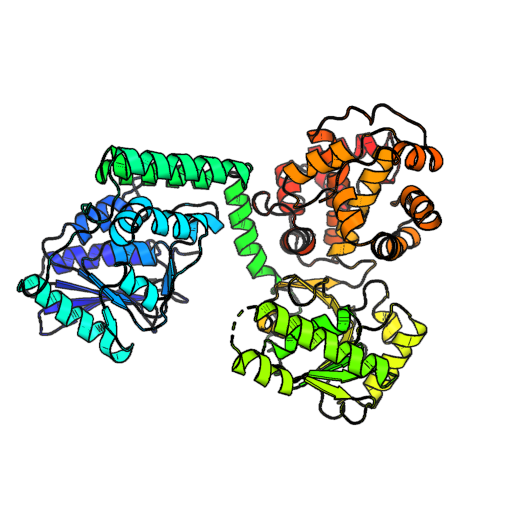00 46.036 15.914 1.00 40.61 304 ASP A N 1
ATOM 2099 C CA . ASP A 1 304 ? 16.895 47.443 15.540 1.00 44.17 304 ASP A CA 1
ATOM 2100 C C . ASP A 1 304 ? 17.059 47.628 14.030 1.00 44.48 304 ASP A C 1
ATOM 2101 O O . ASP A 1 304 ? 17.366 48.725 13.569 1.00 42.82 304 ASP A O 1
ATOM 2106 N N . ARG A 1 305 ? 16.844 46.555 13.269 1.00 55.35 305 ARG A N 1
ATOM 2107 C CA . ARG A 1 305 ? 17.110 46.553 11.829 1.00 53.32 305 ARG A CA 1
ATOM 2108 C C . ARG A 1 305 ? 15.912 46.980 10.983 1.00 59.93 305 ARG A C 1
ATOM 2109 O O . ARG A 1 305 ? 16.044 47.226 9.782 1.00 64.99 305 ARG A O 1
ATOM 2117 N N . GLY A 1 306 ? 14.745 47.048 11.608 1.00 58.09 306 GLY A N 1
ATOM 2118 C CA . GLY A 1 306 ? 13.535 47.435 10.912 1.00 39.15 306 GLY A CA 1
ATOM 2119 C C . GLY A 1 306 ? 12.734 46.237 10.448 1.00 49.40 306 GLY A C 1
ATOM 2120 O O . GLY A 1 306 ? 11.803 46.375 9.651 1.00 42.88 306 GLY A O 1
ATOM 2121 N N . LEU A 1 307 ? 13.095 45.057 10.941 1.00 38.12 307 LEU A N 1
ATOM 2122 C CA . LEU A 1 307 ? 12.366 43.843 10.593 1.00 46.48 307 LEU A CA 1
ATOM 2123 C C . LEU A 1 307 ? 11.018 43.790 11.305 1.00 51.46 307 LEU A C 1
ATOM 2124 O O . LEU A 1 307 ? 10.769 44.534 12.252 1.00 56.59 307 LEU A O 1
ATOM 2129 N N . VAL A 1 308 ? 10.150 42.906 10.835 1.00 52.63 308 VAL A N 1
ATOM 2130 C CA . VAL A 1 308 ? 8.816 42.761 11.389 1.00 49.49 308 VAL A CA 1
ATOM 2131 C C . VAL A 1 308 ? 8.491 41.278 11.491 1.00 54.76 308 VAL A C 1
ATOM 2132 O O . VAL A 1 308 ? 8.830 40.502 10.599 1.00 57.48 308 VAL A O 1
ATOM 2136 N N . PRO A 1 309 ? 7.843 40.874 12.591 1.00 58.25 309 PRO A N 1
ATOM 2137 C CA . PRO A 1 309 ? 7.532 39.457 12.792 1.00 54.79 309 PRO A CA 1
ATOM 2138 C C . PRO A 1 309 ? 6.646 38.913 11.677 1.00 53.13 309 PRO A C 1
ATOM 2139 O O . PRO A 1 309 ? 5.693 39.577 11.271 1.00 39.97 309 PRO A O 1
ATOM 2143 N N . ARG A 1 310 ? 6.967 37.720 11.188 1.00 47.62 310 ARG A N 1
ATOM 2144 C CA . ARG A 1 310 ? 6.111 37.029 10.234 1.00 51.28 310 ARG A CA 1
ATOM 2145 C C . ARG A 1 310 ? 4.930 36.393 10.956 1.00 63.95 310 ARG A C 1
ATOM 2146 O O . ARG A 1 310 ? 4.998 36.109 12.153 1.00 68.28 310 ARG A O 1
ATOM 2154 N N . LYS A 1 311 ? 3.842 36.172 10.228 1.00 73.19 311 LYS A N 1
ATOM 2155 C CA . LYS A 1 311 ? 2.683 35.509 10.805 1.00 79.93 311 LYS A CA 1
ATOM 2156 C C . LYS A 1 311 ? 2.844 33.995 10.714 1.00 72.54 311 LYS A C 1
ATOM 2157 O O . LYS A 1 311 ? 2.880 33.426 9.623 1.00 68.79 311 LYS A O 1
ATOM 2163 N N . ILE A 1 312 ? 2.956 33.351 11.870 1.00 69.04 312 ILE A N 1
ATOM 2164 C CA . ILE A 1 312 ? 3.043 31.897 11.938 1.00 69.31 312 ILE A CA 1
ATOM 2165 C C . ILE A 1 312 ? 1.645 31.296 12.071 1.00 66.31 312 ILE A C 1
ATOM 2166 O O . ILE A 1 312 ? 0.966 31.492 13.079 1.00 71.50 312 ILE A O 1
ATOM 2171 N N . LYS A 1 313 ? 1.219 30.566 11.045 1.00 64.19 313 LYS A N 1
ATOM 2172 C CA . LYS A 1 313 ? -0.154 30.078 10.977 1.00 73.81 313 LYS A CA 1
ATOM 2173 C C . LYS A 1 313 ? -0.289 28.598 11.321 1.00 76.32 313 LYS A C 1
ATOM 2174 O O . LYS A 1 313 ? -1.395 28.105 11.539 1.00 82.84 313 LYS A O 1
ATOM 2180 N N . LYS A 1 314 ? 0.834 27.890 11.370 1.00 73.43 314 LYS A N 1
ATOM 2181 C CA . LYS A 1 314 ? 0.816 26.468 11.690 1.00 74.32 314 LYS A CA 1
ATOM 2182 C C . LYS A 1 314 ? 2.158 26.020 12.256 1.00 69.39 314 LYS A C 1
ATOM 2183 O O . LYS A 1 314 ? 3.208 26.316 11.690 1.00 73.80 314 LYS A O 1
ATOM 2187 N N . VAL A 1 315 ? 2.119 25.307 13.376 1.00 65.33 315 VAL A N 1
ATOM 2188 C CA . VAL A 1 315 ? 3.339 24.860 14.039 1.00 65.67 315 VAL A CA 1
ATOM 2189 C C . VAL A 1 315 ? 3.361 23.345 14.209 1.00 78.10 315 VAL A C 1
ATOM 2190 O O . VAL A 1 315 ? 2.339 22.730 14.516 1.00 86.92 315 VAL A O 1
ATOM 2194 N N . ALA A 1 316 ? 4.531 22.747 14.012 1.00 76.92 316 ALA A N 1
ATOM 2195 C CA . ALA A 1 316 ? 4.696 21.311 14.201 1.00 75.14 316 ALA A CA 1
ATOM 2196 C C . ALA A 1 316 ? 5.559 21.026 15.426 1.00 76.10 316 ALA A C 1
ATOM 2197 O O . ALA A 1 316 ? 6.559 21.703 15.661 1.00 79.24 316 ALA A O 1
ATOM 2199 N N . ILE A 1 317 ? 5.164 20.023 16.204 1.00 74.17 317 ILE A N 1
ATOM 2200 C CA . ILE A 1 317 ? 5.908 19.641 17.398 1.00 75.92 317 ILE A CA 1
ATOM 2201 C C . ILE A 1 317 ? 6.323 18.175 17.335 1.00 81.12 317 ILE A C 1
ATOM 2202 O O . ILE A 1 317 ? 5.508 17.281 17.565 1.00 93.85 317 ILE A O 1
ATOM 2207 N N . ILE A 1 318 ? 7.591 17.932 17.019 1.00 74.11 318 ILE A N 1
ATOM 2208 C CA . ILE A 1 318 ? 8.114 16.572 16.963 1.00 80.92 318 ILE A CA 1
ATOM 2209 C C . ILE A 1 318 ? 8.574 16.128 18.345 1.00 79.22 318 ILE A C 1
ATOM 2210 O O . ILE A 1 318 ? 9.689 16.435 18.770 1.00 76.21 318 ILE A O 1
ATOM 2215 N N . GLY A 1 319 ? 7.707 15.408 19.048 1.00 80.65 319 GLY A N 1
ATOM 2216 C CA . GLY A 1 319 ? 8.016 14.963 20.392 1.00 89.11 319 GLY A CA 1
ATOM 2217 C C . GLY A 1 319 ? 6.966 14.027 20.949 1.00 101.00 319 GLY A C 1
ATOM 2218 O O . GLY A 1 319 ? 7.151 12.813 20.951 1.00 119.28 319 GLY A O 1
ATOM 2219 N N . GLY A 1 320 ? 5.862 14.593 21.424 1.00 94.31 320 GLY A N 1
ATOM 2220 C CA . GLY A 1 320 ? 4.792 13.802 22.005 1.00 87.86 320 GLY A CA 1
ATOM 2221 C C . GLY A 1 320 ? 5.084 13.416 23.440 1.00 88.17 320 GLY A C 1
ATOM 2222 O O . GLY A 1 320 ? 4.181 13.056 24.195 1.00 92.44 320 GLY A O 1
ATOM 2223 N N . GLY A 1 321 ? 6.356 13.493 23.817 1.00 83.98 321 GLY A N 1
ATOM 2224 C CA . GLY A 1 321 ? 6.775 13.172 25.168 1.00 73.69 321 GLY A CA 1
ATOM 2225 C C . GLY A 1 321 ? 6.252 14.172 26.180 1.00 77.24 321 GLY A C 1
ATOM 2226 O O . GLY A 1 321 ? 5.241 14.833 25.949 1.00 80.07 321 GLY A O 1
ATOM 2227 N N . LEU A 1 322 ? 6.945 14.285 27.307 1.00 84.19 322 LEU A N 1
ATOM 2228 C CA . LEU A 1 322 ? 6.511 15.179 28.374 1.00 89.09 322 LEU A CA 1
ATOM 2229 C C . LEU A 1 322 ? 6.758 16.635 28.000 1.00 81.09 322 LEU A C 1
ATOM 2230 O O . LEU A 1 322 ? 5.879 17.483 28.153 1.00 77.48 322 LEU A O 1
ATOM 2235 N N . MET A 1 323 ? 7.956 16.918 27.502 1.00 79.92 323 MET A N 1
ATOM 2236 C CA . MET A 1 323 ? 8.316 18.280 27.132 1.00 83.28 323 MET A CA 1
ATOM 2237 C C . MET A 1 323 ? 7.582 18.721 25.867 1.00 84.89 323 MET A C 1
ATOM 2238 O O . MET A 1 323 ? 7.141 19.866 25.760 1.00 69.19 323 MET A O 1
ATOM 2243 N N . GLY A 1 324 ? 7.449 17.806 24.914 1.00 91.76 324 GLY A N 1
ATOM 2244 C CA . GLY A 1 324 ? 6.738 18.089 23.681 1.00 81.70 324 GLY A CA 1
ATOM 2245 C C . GLY A 1 324 ? 5.274 18.407 23.919 1.00 79.30 324 GLY A C 1
ATOM 2246 O O . GLY A 1 324 ? 4.775 19.437 23.466 1.00 78.33 324 GLY A O 1
ATOM 2247 N N . SER A 1 325 ? 4.584 17.523 24.635 1.00 80.67 325 SER A N 1
ATOM 2248 C CA . SER A 1 325 ? 3.165 17.711 24.928 1.00 89.89 325 SER A CA 1
ATOM 2249 C C . SER A 1 325 ? 2.921 19.029 25.656 1.00 86.26 325 SER A C 1
ATOM 2250 O O . SER A 1 325 ? 1.845 19.619 25.548 1.00 78.86 325 SER A O 1
ATOM 2253 N N . GLY A 1 326 ? 3.925 19.482 26.400 1.00 81.76 326 GLY A N 1
ATOM 2254 C CA . GLY A 1 326 ? 3.842 20.749 27.101 1.00 80.76 326 GLY A CA 1
ATOM 2255 C C . GLY A 1 326 ? 3.805 21.921 26.140 1.00 79.31 326 GLY A C 1
ATOM 2256 O O . GLY A 1 326 ? 2.951 22.801 26.254 1.00 77.11 326 GLY A O 1
ATOM 2257 N N . ILE A 1 327 ? 4.738 21.931 25.192 1.00 67.60 327 ILE A N 1
ATOM 2258 C CA . ILE A 1 327 ? 4.795 22.978 24.179 1.00 72.60 327 ILE A CA 1
ATOM 2259 C C . ILE A 1 327 ? 3.460 23.091 23.454 1.00 75.83 327 ILE A C 1
ATOM 2260 O O . ILE A 1 327 ? 2.851 24.161 23.411 1.00 68.81 327 ILE A O 1
ATOM 2265 N N . ALA A 1 328 ? 3.014 21.976 22.886 1.00 77.70 328 ALA A N 1
ATOM 2266 C CA . ALA A 1 328 ? 1.757 21.933 22.151 1.00 80.21 328 ALA A CA 1
ATOM 2267 C C . ALA A 1 328 ? 0.632 22.589 22.942 1.00 84.16 328 ALA A C 1
ATOM 2268 O O . ALA A 1 328 ? -0.171 23.339 22.389 1.00 85.17 328 ALA A O 1
ATOM 2270 N N . THR A 1 329 ? 0.582 22.304 24.240 1.00 86.50 329 THR A N 1
ATOM 2271 C CA . THR A 1 329 ? -0.430 22.885 25.115 1.00 86.12 329 THR A CA 1
ATOM 2272 C C . THR A 1 329 ? -0.370 24.408 25.088 1.00 77.96 329 THR A C 1
ATOM 2273 O O . THR A 1 329 ? -1.382 25.074 24.871 1.00 73.26 329 THR A O 1
ATOM 2277 N N . ALA A 1 330 ? 0.823 24.951 25.306 1.00 75.79 330 ALA A N 1
ATOM 2278 C CA . ALA A 1 330 ? 1.024 26.396 25.308 1.00 76.30 330 ALA A CA 1
ATOM 2279 C C . ALA A 1 330 ? 0.613 27.029 23.981 1.00 70.99 330 ALA A C 1
ATOM 2280 O O . ALA A 1 330 ? 0.049 28.124 23.952 1.00 67.14 330 ALA A O 1
ATOM 2282 N N . LEU A 1 331 ? 0.895 26.331 22.885 1.00 70.90 331 LEU A N 1
ATOM 2283 C CA . LEU A 1 331 ? 0.622 26.852 21.549 1.00 75.86 331 LEU A CA 1
ATOM 2284 C C . LEU A 1 331 ? -0.870 26.911 21.213 1.00 74.95 331 LEU A C 1
ATOM 2285 O O . LEU A 1 331 ? -1.379 27.963 20.827 1.00 74.03 331 LEU A O 1
ATOM 2290 N N . ILE A 1 332 ? -1.568 25.788 21.356 1.00 76.88 332 ILE A N 1
ATOM 2291 C CA . ILE A 1 332 ? -3.002 25.749 21.070 1.00 79.06 332 ILE A CA 1
ATOM 2292 C C . ILE A 1 332 ? -3.797 26.636 22.027 1.00 79.53 332 ILE A C 1
ATOM 2293 O O . ILE A 1 332 ? -4.856 27.154 21.670 1.00 82.97 332 ILE A O 1
ATOM 2298 N N . LEU A 1 333 ? -3.284 26.807 23.242 1.00 71.18 333 LEU A N 1
ATOM 2299 C CA . LEU A 1 333 ? -3.907 27.702 24.209 1.00 69.76 333 LEU A CA 1
ATOM 2300 C C . LEU A 1 333 ? -3.894 29.138 23.697 1.00 73.72 333 LEU A C 1
ATOM 2301 O O . LEU A 1 333 ? -4.605 29.999 24.217 1.00 66.34 333 LEU A O 1
ATOM 2306 N N . SER A 1 334 ? -3.078 29.387 22.676 1.00 70.69 334 SER A N 1
ATOM 2307 C CA . SER A 1 334 ? -3.000 30.703 22.050 1.00 73.48 334 SER A CA 1
ATOM 2308 C C . SER A 1 334 ? -3.428 30.630 20.586 1.00 78.85 334 SER A C 1
ATOM 2309 O O . SER A 1 334 ? -2.835 31.276 19.723 1.00 72.14 334 SER A O 1
ATOM 2312 N N . ASN A 1 335 ? -4.472 29.849 20.324 1.00 87.53 335 ASN A N 1
ATOM 2313 C CA . ASN A 1 335 ? -4.963 29.609 18.965 1.00 88.02 335 ASN A CA 1
ATOM 2314 C C . ASN A 1 335 ? -3.873 29.406 17.910 1.00 71.69 335 ASN A C 1
ATOM 2315 O O . ASN A 1 335 ? -3.842 30.096 16.892 1.00 77.49 335 ASN A O 1
ATOM 2320 N N . TYR A 1 336 ? -2.982 28.453 18.167 1.00 61.35 336 TYR A N 1
ATOM 2321 C CA . TYR A 1 336 ? -1.996 28.024 17.182 1.00 66.66 336 TYR A CA 1
ATOM 2322 C C . TYR A 1 336 ? -2.315 26.605 16.727 1.00 75.95 336 TYR A C 1
ATOM 2323 O O . TYR A 1 336 ? -2.298 25.675 17.532 1.00 85.42 336 TYR A O 1
ATOM 2332 N N . PRO A 1 337 ? -2.615 26.431 15.434 1.00 76.26 337 PRO A N 1
ATOM 2333 C CA . PRO A 1 337 ? -2.824 25.077 14.913 1.00 72.17 337 PRO A CA 1
ATOM 2334 C C . PRO A 1 337 ? -1.555 24.249 15.081 1.00 63.12 337 PRO A C 1
ATOM 2335 O O . PRO A 1 337 ? -0.545 24.542 14.443 1.00 67.76 337 PRO A O 1
ATOM 2339 N N . VAL A 1 338 ? -1.604 23.234 15.935 1.00 61.95 338 VAL A N 1
ATOM 2340 C CA . VAL A 1 338 ? -0.418 22.441 16.236 1.00 72.24 338 VAL A CA 1
ATOM 2341 C C . VAL A 1 338 ? -0.565 20.991 15.791 1.00 79.05 338 VAL A C 1
ATOM 2342 O O . VAL A 1 338 ? -1.629 20.388 15.932 1.00 81.32 338 VAL A O 1
ATOM 2346 N N . ILE A 1 339 ? 0.515 20.437 15.253 1.00 76.54 339 ILE A N 1
ATOM 2347 C CA . ILE A 1 339 ? 0.515 19.058 14.791 1.00 81.01 339 ILE A CA 1
ATOM 2348 C C . ILE A 1 339 ? 1.679 18.272 15.389 1.00 79.81 339 ILE A C 1
ATOM 2349 O O . ILE A 1 339 ? 2.842 18.629 15.203 1.00 74.88 339 ILE A O 1
ATOM 2354 N N . LEU A 1 340 ? 1.357 17.207 16.117 1.00 87.44 340 LEU A N 1
ATOM 2355 C CA . LEU A 1 340 ? 2.374 16.349 16.716 1.00 94.85 340 LEU A CA 1
ATOM 2356 C C . LEU A 1 340 ? 2.734 15.180 15.810 1.00 96.50 340 LEU A C 1
ATOM 2357 O O . LEU A 1 340 ? 1.857 14.524 15.249 1.00 93.44 340 LEU A O 1
ATOM 2362 N N . LYS A 1 341 ? 4.030 14.923 15.672 1.00 99.20 341 LYS A N 1
ATOM 2363 C CA . LYS A 1 341 ? 4.488 13.733 14.970 1.00 96.57 341 LYS A CA 1
ATOM 2364 C C . LYS A 1 341 ? 5.210 12.788 15.922 1.00 100.17 341 LYS A C 1
ATOM 2365 O O . LYS A 1 341 ? 6.062 13.209 16.704 1.00 105.65 341 LYS A O 1
ATOM 2371 N N . GLU A 1 342 ? 4.862 11.509 15.849 1.00 98.23 342 GLU A N 1
ATOM 2372 C CA . GLU A 1 342 ? 5.505 10.493 16.671 1.00 94.74 342 GLU A CA 1
ATOM 2373 C C . GLU A 1 342 ? 5.953 9.307 15.828 1.00 99.17 342 GLU A C 1
ATOM 2374 O O . GLU A 1 342 ? 5.687 9.250 14.628 1.00 105.95 342 GLU A O 1
ATOM 2380 N N . VAL A 1 343 ? 6.636 8.362 16.465 1.00 97.60 343 VAL A N 1
ATOM 2381 C CA . VAL A 1 343 ? 7.097 7.164 15.778 1.00 103.46 343 VAL A CA 1
ATOM 2382 C C . VAL A 1 343 ? 5.981 6.128 15.692 1.00 114.44 343 VAL A C 1
ATOM 2383 O O . VAL A 1 343 ? 5.462 5.852 14.611 1.00 121.54 343 VAL A O 1
ATOM 2387 N N . ASN A 1 344 ? 5.613 5.561 16.836 1.00 119.94 344 ASN A N 1
ATOM 2388 C CA . ASN A 1 344 ? 4.558 4.556 16.889 1.00 123.39 344 ASN A CA 1
ATOM 2389 C C . ASN A 1 344 ? 3.209 5.143 17.294 1.00 119.22 344 ASN A C 1
ATOM 2390 O O . ASN A 1 344 ? 3.139 6.227 17.873 1.00 117.73 344 ASN A O 1
ATOM 2395 N N . GLU A 1 345 ? 2.141 4.416 16.984 1.00 119.86 345 GLU A N 1
ATOM 2396 C CA . GLU A 1 345 ? 0.787 4.858 17.298 1.00 117.46 345 GLU A CA 1
ATOM 2397 C C . GLU A 1 345 ? 0.577 5.010 18.803 1.00 108.04 345 GLU A C 1
ATOM 2398 O O . GLU A 1 345 ? -0.210 5.847 19.248 1.00 96.58 345 GLU A O 1
ATOM 2404 N N . LYS A 1 346 ? 1.281 4.196 19.582 1.00 109.53 346 LYS A N 1
ATOM 2405 C CA . LYS A 1 346 ? 1.165 4.243 21.035 1.00 117.32 346 LYS A CA 1
ATOM 2406 C C . LYS A 1 346 ? 1.714 5.552 21.586 1.00 126.94 346 LYS A C 1
ATOM 2407 O O . LYS A 1 346 ? 1.037 6.251 22.340 1.00 133.22 346 LYS A O 1
ATOM 2411 N N . PHE A 1 347 ? 2.944 5.878 21.205 1.00 125.63 347 PHE A N 1
ATOM 2412 C CA . PHE A 1 347 ? 3.591 7.101 21.665 1.00 122.86 347 PHE A CA 1
ATOM 2413 C C . PHE A 1 347 ? 2.801 8.336 21.245 1.00 106.35 347 PHE A C 1
ATOM 2414 O O . PHE A 1 347 ? 2.742 9.326 21.976 1.00 100.69 347 PHE A O 1
ATOM 2422 N N . LEU A 1 348 ? 2.194 8.271 20.065 1.00 92.39 348 LEU A N 1
ATOM 2423 C CA . LEU A 1 348 ? 1.375 9.369 19.567 1.00 92.25 348 LEU A CA 1
ATOM 2424 C C . LEU A 1 348 ? 0.135 9.564 20.432 1.00 96.81 348 LEU A C 1
ATOM 2425 O O . LEU A 1 348 ? -0.082 10.641 20.989 1.00 89.25 348 LEU A O 1
ATOM 2430 N N . GLU A 1 349 ? -0.676 8.516 20.538 1.00 100.83 349 GLU A N 1
ATOM 2431 C CA . GLU A 1 349 ? -1.888 8.562 21.344 1.00 100.00 349 GLU A CA 1
ATOM 2432 C C . GLU A 1 349 ? -1.558 8.894 22.795 1.00 98.98 349 GLU A C 1
ATOM 2433 O O . GLU A 1 349 ? -2.403 9.396 23.536 1.00 103.02 349 GLU A O 1
ATOM 2435 N N . ALA A 1 350 ? -0.324 8.608 23.193 1.00 96.14 350 ALA A N 1
ATOM 2436 C CA . ALA A 1 350 ? 0.141 8.928 24.536 1.00 100.85 350 ALA A CA 1
ATOM 2437 C C . ALA A 1 350 ? 0.318 10.433 24.695 1.00 106.86 350 ALA A C 1
ATOM 2438 O O . ALA A 1 350 ? -0.201 11.033 25.637 1.00 110.00 350 ALA A O 1
ATOM 2440 N N . GLY A 1 351 ? 1.052 11.038 23.766 1.00 105.88 351 GLY A N 1
ATOM 2441 C CA . GLY A 1 351 ? 1.291 12.470 23.790 1.00 104.22 351 GLY A CA 1
ATOM 2442 C C . GLY A 1 351 ? 0.008 13.276 23.732 1.00 96.17 351 GLY A C 1
ATOM 2443 O O . GLY A 1 351 ? -0.205 14.183 24.538 1.00 91.34 351 GLY A O 1
ATOM 2444 N N . ILE A 1 352 ? -0.849 12.943 22.772 1.00 90.71 352 ILE A N 1
ATOM 2445 C CA . ILE A 1 352 ? -2.141 13.601 22.637 1.00 98.13 352 ILE A CA 1
ATOM 2446 C C . ILE A 1 352 ? -2.928 13.498 23.937 1.00 100.49 352 ILE A C 1
ATOM 2447 O O . ILE A 1 352 ? -3.711 14.387 24.274 1.00 100.58 352 ILE A O 1
ATOM 2452 N N . GLY A 1 353 ? -2.710 12.408 24.667 1.00 102.68 353 GLY A N 1
ATOM 2453 C CA . GLY A 1 353 ? -3.382 12.184 25.933 1.00 99.21 353 GLY A CA 1
ATOM 2454 C C . GLY A 1 353 ? -2.913 13.134 27.016 1.00 99.50 353 GLY A C 1
ATOM 2455 O O . GLY A 1 353 ? -3.722 13.680 27.766 1.00 101.75 353 GLY A O 1
ATOM 2456 N N . ARG A 1 354 ? -1.601 13.331 27.103 1.00 99.89 354 ARG A N 1
ATOM 2457 C CA . ARG A 1 354 ? -1.033 14.246 28.085 1.00 101.37 354 ARG A CA 1
ATOM 2458 C C . ARG A 1 354 ? -1.577 15.653 27.877 1.00 102.30 354 ARG A C 1
ATOM 2459 O O . ARG A 1 354 ? -1.887 16.358 28.837 1.00 104.54 354 ARG A O 1
ATOM 2467 N N . VAL A 1 355 ? -1.690 16.055 26.615 1.00 97.28 355 VAL A N 1
ATOM 2468 C CA . VAL A 1 355 ? -2.213 17.372 26.277 1.00 100.67 355 VAL A CA 1
ATOM 2469 C C . VAL A 1 355 ? -3.614 17.560 26.848 1.00 110.22 355 VAL A C 1
ATOM 2470 O O . VAL A 1 355 ? -3.854 18.479 27.630 1.00 117.93 355 VAL A O 1
ATOM 2474 N N . LYS A 1 356 ? -4.532 16.681 26.459 1.00 110.55 356 LYS A N 1
ATOM 2475 C CA . LYS A 1 356 ? -5.902 16.734 26.958 1.00 107.63 356 LYS A CA 1
ATOM 2476 C C . LYS A 1 356 ? -5.927 16.770 28.482 1.00 108.89 356 LYS A C 1
ATOM 2477 O O . LYS A 1 356 ? -6.723 17.492 29.080 1.00 116.04 356 LYS A O 1
ATOM 2479 N N . ALA A 1 357 ? -5.049 15.990 29.103 1.00 105.42 357 ALA A N 1
ATOM 2480 C CA . ALA A 1 357 ? -4.958 15.945 30.558 1.00 109.20 357 ALA A CA 1
ATOM 2481 C C . ALA A 1 357 ? -4.563 17.305 31.124 1.00 110.12 357 ALA A C 1
ATOM 2482 O O . ALA A 1 357 ? -5.048 17.714 32.179 1.00 111.08 357 ALA A O 1
ATOM 2484 N N . ASN A 1 358 ? -3.681 18.002 30.416 1.00 107.45 358 ASN A N 1
ATOM 2485 C CA . ASN A 1 358 ? -3.235 19.323 30.840 1.00 104.83 358 ASN A CA 1
ATOM 2486 C C . ASN A 1 358 ? -4.349 20.359 30.752 1.00 98.50 358 ASN A C 1
ATOM 2487 O O . ASN A 1 358 ? -4.390 21.308 31.534 1.00 97.61 358 ASN A O 1
ATOM 2492 N N . LEU A 1 359 ? -5.250 20.169 29.794 1.00 94.35 359 LEU A N 1
ATOM 2493 C CA . LEU A 1 359 ? -6.367 21.087 29.603 1.00 98.22 359 LEU A CA 1
ATOM 2494 C C . LEU A 1 359 ? -7.521 20.768 30.551 1.00 106.29 359 LEU A C 1
ATOM 2495 O O . LEU A 1 359 ? -8.163 21.672 31.085 1.00 107.02 359 LEU A O 1
ATOM 2500 N N . GLN A 1 360 ? -7.776 19.481 30.758 1.00 107.02 360 GLN A N 1
ATOM 2501 C CA . GLN A 1 360 ? -8.835 19.048 31.662 1.00 113.25 360 GLN A CA 1
ATOM 2502 C C . GLN A 1 360 ? -8.524 19.454 33.098 1.00 121.16 360 GLN A C 1
ATOM 2503 O O . GLN A 1 360 ? -9.430 19.671 33.902 1.00 123.87 360 GLN A O 1
ATOM 2509 N N . SER A 1 361 ? -7.236 19.558 33.410 1.00 122.58 361 SER A N 1
ATOM 2510 C CA . SER A 1 361 ? -6.796 19.940 34.747 1.00 121.24 361 SER A CA 1
ATOM 2511 C C . SER A 1 361 ? -7.276 21.342 35.118 1.00 125.73 361 SER A C 1
ATOM 2512 O O . SER A 1 361 ? -7.825 21.552 36.201 1.00 126.59 361 SER A O 1
ATOM 2515 N N . ARG A 1 362 ? -7.068 22.297 34.216 1.00 131.51 362 ARG A N 1
ATOM 2516 C CA . ARG A 1 362 ? -7.474 23.678 34.462 1.00 130.92 362 ARG A CA 1
ATOM 2517 C C . ARG A 1 362 ? -8.948 23.921 34.134 1.00 128.45 362 ARG A C 1
ATOM 2518 O O . ARG A 1 362 ? -9.390 25.066 34.027 1.00 129.35 362 ARG A O 1
ATOM 2526 N N . VAL A 1 363 ? -9.701 22.839 33.972 1.00 120.26 363 VAL A N 1
ATOM 2527 C CA . VAL A 1 363 ? -11.143 22.936 33.790 1.00 122.88 363 VAL A CA 1
ATOM 2528 C C . VAL A 1 363 ? -11.825 22.819 35.147 1.00 132.16 363 VAL A C 1
ATOM 2529 O O . VAL A 1 363 ? -12.891 23.393 35.375 1.00 129.20 363 VAL A O 1
ATOM 2533 N N . ARG A 1 364 ? -11.192 22.074 36.048 1.00 135.15 364 ARG A N 1
ATOM 2534 C CA . ARG A 1 364 ? -11.703 21.899 37.401 1.00 134.09 364 ARG A CA 1
ATOM 2535 C C . ARG A 1 364 ? -11.187 23.005 38.314 1.00 130.40 364 ARG A C 1
ATOM 2536 O O . ARG A 1 364 ? -10.136 23.593 38.056 1.00 126.17 364 ARG A O 1
ATOM 2538 N N . SER A 1 369 ? -13.436 27.207 30.770 1.00 117.90 369 SER A N 1
ATOM 2539 C CA . SER A 1 369 ? -14.744 26.879 30.215 1.00 127.85 369 SER A CA 1
ATOM 2540 C C . SER A 1 369 ? -14.765 25.450 29.681 1.00 131.23 369 SER A C 1
ATOM 2541 O O . SER A 1 369 ? -13.742 24.768 29.672 1.00 127.02 369 SER A O 1
ATOM 2544 N N . GLN A 1 370 ? -15.937 25.000 29.243 1.00 137.35 370 GLN A N 1
ATOM 2545 C CA . GLN A 1 370 ? -16.077 23.663 28.678 1.00 132.69 370 GLN A CA 1
ATOM 2546 C C . GLN A 1 370 ? -15.913 23.690 27.164 1.00 122.18 370 GLN A C 1
ATOM 2547 O O . GLN A 1 370 ? -15.016 23.048 26.616 1.00 118.34 370 GLN A O 1
ATOM 2553 N N . GLU A 1 371 ? -16.781 24.437 26.490 1.00 115.64 371 GLU A N 1
ATOM 2554 C CA . GLU A 1 371 ? -16.698 24.565 25.042 1.00 114.04 371 GLU A CA 1
ATOM 2555 C C . GLU A 1 371 ? -15.365 25.193 24.653 1.00 112.30 371 GLU A C 1
ATOM 2556 O O . GLU A 1 371 ? -14.945 25.124 23.498 1.00 105.96 371 GLU A O 1
ATOM 2562 N N . LYS A 1 372 ? -14.703 25.806 25.629 1.00 118.86 372 LYS A N 1
ATOM 2563 C CA . LYS A 1 372 ? -13.379 26.369 25.414 1.00 122.12 372 LYS A CA 1
ATOM 2564 C C . LYS A 1 372 ? -12.356 25.254 25.246 1.00 121.50 372 LYS A C 1
ATOM 2565 O O . LYS A 1 372 ? -11.746 25.110 24.187 1.00 118.54 372 LYS A O 1
ATOM 2571 N N . PHE A 1 373 ? -12.177 24.461 26.298 1.00 128.03 373 PHE A N 1
ATOM 2572 C CA . PHE A 1 373 ? -11.214 23.367 26.274 1.00 129.11 373 PHE A CA 1
ATOM 2573 C C . PHE A 1 373 ? -11.781 22.145 25.562 1.00 123.45 373 PHE A C 1
ATOM 2574 O O . PHE A 1 373 ? -11.512 21.004 25.939 1.00 123.00 373 PHE A O 1
ATOM 2582 N N . GLU A 1 374 ? -12.576 22.407 24.530 1.00 118.93 374 GLU A N 1
ATOM 2583 C CA . GLU A 1 374 ? -13.086 21.370 23.648 1.00 120.81 374 GLU A CA 1
ATOM 2584 C C . GLU A 1 374 ? -12.829 21.805 22.213 1.00 120.72 374 GLU A C 1
ATOM 2585 O O . GLU A 1 374 ? -12.631 20.979 21.322 1.00 122.89 374 GLU A O 1
ATOM 2591 N N . LYS A 1 375 ? -12.827 23.117 22.001 1.00 115.59 375 LYS A N 1
ATOM 2592 C CA . LYS A 1 375 ? -12.539 23.688 20.693 1.00 106.84 375 LYS A CA 1
ATOM 2593 C C . LYS A 1 375 ? -11.033 23.780 20.471 1.00 104.78 375 LYS A C 1
ATOM 2594 O O . LYS A 1 375 ? -10.546 23.587 19.357 1.00 99.64 375 LYS A O 1
ATOM 2596 N N . THR A 1 376 ? -10.297 24.071 21.539 1.00 101.23 376 THR A N 1
ATOM 2597 C CA . THR A 1 376 ? -8.845 24.172 21.455 1.00 102.10 376 THR A CA 1
ATOM 2598 C C . THR A 1 376 ? -8.213 22.808 21.196 1.00 109.76 376 THR A C 1
ATOM 2599 O O . THR A 1 376 ? -7.028 22.715 20.878 1.00 113.50 376 THR A O 1
ATOM 2603 N N . MET A 1 377 ? -9.008 21.752 21.336 1.00 111.54 377 MET A N 1
ATOM 2604 C CA . MET A 1 377 ? -8.531 20.398 21.077 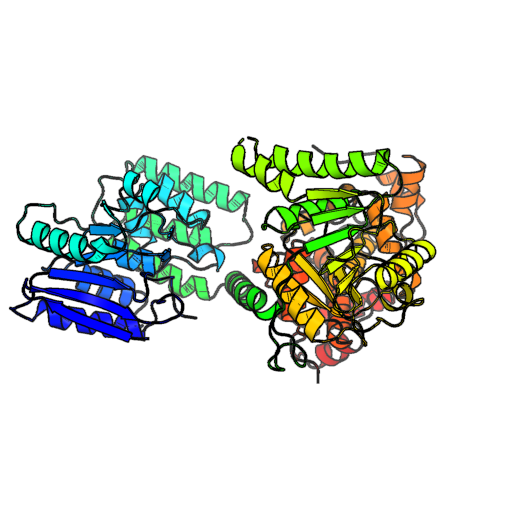1.00 112.06 377 MET A CA 1
ATOM 2605 C C . MET A 1 377 ? -8.628 20.053 19.595 1.00 112.23 377 MET A C 1
ATOM 2606 O O . MET A 1 377 ? -8.095 19.038 19.147 1.00 109.51 377 MET A O 1
ATOM 2611 N N . SER A 1 378 ? -9.315 20.902 18.838 1.00 114.04 378 SER A N 1
ATOM 2612 C CA . SER A 1 378 ? -9.415 20.720 17.397 1.00 114.83 378 SER A CA 1
ATOM 2613 C C . SER A 1 378 ? -8.160 21.265 16.729 1.00 111.50 378 SER A C 1
ATOM 2614 O O . SER A 1 378 ? -7.769 20.811 15.654 1.00 116.85 378 SER A O 1
ATOM 2617 N N . LEU A 1 379 ? -7.535 22.243 17.376 1.00 101.60 379 LEU A N 1
ATOM 2618 C CA . LEU A 1 379 ? -6.302 22.834 16.872 1.00 90.81 379 LEU A CA 1
ATOM 2619 C C . LEU A 1 379 ? -5.181 21.804 16.854 1.00 83.73 379 LEU A C 1
ATOM 2620 O O . LEU A 1 379 ? -4.299 21.846 15.997 1.00 85.79 379 LEU A O 1
ATOM 2625 N N . LEU A 1 380 ? -5.226 20.880 17.808 1.00 73.10 380 LEU A N 1
ATOM 2626 C CA . LEU A 1 380 ? -4.224 19.828 17.906 1.00 75.65 380 LEU A CA 1
ATOM 2627 C C . LEU A 1 380 ? -4.560 18.660 16.988 1.00 84.48 380 LEU A C 1
ATOM 2628 O O . LEU A 1 380 ? -5.583 17.998 17.160 1.00 94.21 380 LEU A O 1
ATOM 2633 N N . LYS A 1 381 ? -3.692 18.413 16.014 1.00 87.36 381 LYS A N 1
ATOM 2634 C CA . LYS A 1 381 ? -3.883 17.311 15.080 1.00 90.38 381 LYS A CA 1
ATOM 2635 C C . LYS A 1 381 ? -2.658 16.404 15.074 1.00 82.71 381 LYS A C 1
ATOM 2636 O O . LYS A 1 381 ? -1.535 16.866 14.880 1.00 87.46 381 LYS A O 1
ATOM 2639 N N . GLY A 1 382 ? -2.880 15.113 15.290 1.00 83.00 382 GLY A N 1
ATOM 2640 C CA . GLY A 1 382 ? -1.794 14.153 15.350 1.00 88.12 382 GLY A CA 1
ATOM 2641 C C . GLY A 1 382 ? -1.352 13.673 13.982 1.00 98.89 382 GLY A C 1
ATOM 2642 O O . GLY A 1 382 ? -2.028 13.911 12.981 1.00 103.40 382 GLY A O 1
ATOM 2643 N N . SER A 1 383 ? -0.210 12.993 13.944 1.00 102.11 383 SER A N 1
ATOM 2644 C CA . SER A 1 383 ? 0.331 12.464 12.697 1.00 97.16 383 SER A CA 1
ATOM 2645 C C . SER A 1 383 ? 1.569 11.607 12.937 1.00 99.17 383 SER A C 1
ATOM 2646 O O . SER A 1 383 ? 2.363 11.880 13.836 1.00 97.76 383 SER A O 1
ATOM 2649 N N . LEU A 1 384 ? 1.724 10.566 12.127 1.00 100.30 384 LEU A N 1
ATOM 2650 C CA . LEU A 1 384 ? 2.908 9.721 12.183 1.00 99.82 384 LEU A CA 1
ATOM 2651 C C . LEU A 1 384 ? 3.683 9.856 10.878 1.00 108.40 384 LEU A C 1
ATOM 2652 O O . LEU A 1 384 ? 4.467 8.980 10.514 1.00 111.94 384 LEU A O 1
ATOM 2657 N N . ASP A 1 385 ? 3.455 10.966 10.180 1.00 110.43 385 ASP A N 1
ATOM 2658 C CA . ASP A 1 385 ? 4.054 11.196 8.870 1.00 115.72 385 ASP A CA 1
ATOM 2659 C C . ASP A 1 385 ? 4.617 12.612 8.758 1.00 105.83 385 ASP A C 1
ATOM 2660 O O . ASP A 1 385 ? 4.398 13.447 9.636 1.00 105.12 385 ASP A O 1
ATOM 2665 N N . TYR A 1 386 ? 5.341 12.876 7.675 1.00 98.51 386 TYR A N 1
ATOM 2666 C CA . TYR A 1 386 ? 5.937 14.189 7.446 1.00 93.90 386 TYR A CA 1
ATOM 2667 C C . TYR A 1 386 ? 5.218 14.975 6.354 1.00 97.23 386 TYR A C 1
ATOM 2668 O O . TYR A 1 386 ? 5.416 16.181 6.221 1.00 98.18 386 TYR A O 1
ATOM 2677 N N . GLU A 1 387 ? 4.391 14.292 5.570 1.00 104.53 387 GLU A N 1
ATOM 2678 C CA . GLU A 1 387 ? 3.703 14.934 4.451 1.00 111.32 387 GLU A CA 1
ATOM 2679 C C . GLU A 1 387 ? 2.790 16.069 4.903 1.00 105.04 387 GLU A C 1
ATOM 2680 O O . GLU A 1 387 ? 2.337 16.876 4.091 1.00 102.28 387 GLU A O 1
ATOM 2686 N N . SER A 1 388 ? 2.524 16.127 6.203 1.00 102.93 388 SER A N 1
ATOM 2687 C CA . SER A 1 388 ? 1.690 17.181 6.764 1.00 105.34 388 SER A CA 1
ATOM 2688 C C . SER A 1 388 ? 2.536 18.372 7.205 1.00 96.50 388 SER A C 1
ATOM 2689 O O . SER A 1 388 ? 2.048 19.278 7.879 1.00 97.20 388 SER A O 1
ATOM 2692 N N . PHE A 1 389 ? 3.806 18.363 6.814 1.00 91.64 389 PHE A N 1
ATOM 2693 C CA . PHE A 1 389 ? 4.730 19.439 7.156 1.00 86.74 389 PHE A CA 1
ATOM 2694 C C . PHE A 1 389 ? 4.907 20.402 5.987 1.00 86.06 389 PHE A C 1
ATOM 2695 O O . PHE A 1 389 ? 5.597 21.414 6.101 1.00 83.88 389 PHE A O 1
ATOM 2703 N N . ARG A 1 390 ? 4.277 20.078 4.863 1.00 88.91 390 ARG A N 1
ATOM 2704 C CA . ARG A 1 390 ? 4.378 20.897 3.662 1.00 94.89 390 ARG A CA 1
ATOM 2705 C C . ARG A 1 390 ? 3.708 22.253 3.855 1.00 88.30 390 ARG A C 1
ATOM 2706 O O . ARG A 1 390 ? 3.745 23.105 2.969 1.00 84.62 390 ARG A O 1
ATOM 2714 N N . ASP A 1 391 ? 3.100 22.449 5.019 1.00 84.47 391 ASP A N 1
ATOM 2715 C CA . ASP A 1 391 ? 2.311 23.645 5.272 1.00 89.07 391 ASP A CA 1
ATOM 2716 C C . ASP A 1 391 ? 2.748 24.352 6.553 1.00 84.56 391 ASP A C 1
ATOM 2717 O O . ASP A 1 391 ? 2.246 25.428 6.878 1.00 84.57 391 ASP A O 1
ATOM 2722 N N . VAL A 1 392 ? 3.688 23.748 7.273 1.00 81.10 392 VAL A N 1
ATOM 2723 C CA . VAL A 1 392 ? 4.093 24.255 8.583 1.00 74.82 392 VAL A CA 1
ATOM 2724 C C . VAL A 1 392 ? 5.006 25.476 8.490 1.00 66.98 392 VAL A C 1
ATOM 2725 O O . VAL A 1 392 ? 5.924 25.517 7.673 1.00 67.77 392 VAL A O 1
ATOM 2729 N N . ASP A 1 393 ? 4.745 26.464 9.343 1.00 65.48 393 ASP A N 1
ATOM 2730 C CA . ASP A 1 393 ? 5.517 27.704 9.358 1.00 69.27 393 ASP A CA 1
ATOM 2731 C C . ASP A 1 393 ? 6.643 27.676 10.389 1.00 63.65 393 ASP A C 1
ATOM 2732 O O . ASP A 1 393 ? 7.581 28.470 10.314 1.00 62.62 393 ASP A O 1
ATOM 2737 N N . MET A 1 394 ? 6.543 26.763 11.351 1.00 63.85 394 MET A N 1
ATOM 2738 C CA . MET A 1 394 ? 7.572 26.606 12.374 1.00 60.79 394 MET A CA 1
ATOM 2739 C C . MET A 1 394 ? 7.544 25.227 13.020 1.00 62.35 394 MET A C 1
ATOM 2740 O O . MET A 1 394 ? 6.483 24.720 13.379 1.00 68.47 394 MET A O 1
ATOM 2745 N N . VAL A 1 395 ? 8.722 24.636 13.181 1.00 57.28 395 VAL A N 1
ATOM 2746 C CA . VAL A 1 395 ? 8.846 23.327 13.804 1.00 53.18 395 VAL A CA 1
ATOM 2747 C C . VAL A 1 395 ? 9.649 23.412 15.096 1.00 63.28 395 VAL A C 1
ATOM 2748 O O . VAL A 1 395 ? 10.663 24.110 15.165 1.00 60.80 395 VAL A O 1
ATOM 2752 N N . ILE A 1 396 ? 9.184 22.704 16.121 1.00 57.37 396 ILE A N 1
ATOM 2753 C CA . ILE A 1 396 ? 9.914 22.597 17.375 1.00 53.05 396 ILE A CA 1
ATOM 2754 C C . ILE A 1 396 ? 10.141 21.130 17.714 1.00 59.07 396 ILE A C 1
ATOM 2755 O O . ILE A 1 396 ? 9.192 20.382 17.946 1.00 63.97 396 ILE A O 1
ATOM 2760 N N . GLU A 1 397 ? 11.403 20.720 17.733 1.00 67.72 397 GLU A N 1
ATOM 2761 C CA . GLU A 1 397 ? 11.747 19.340 18.046 1.00 74.89 397 GLU A CA 1
ATOM 2762 C C . GLU A 1 397 ? 12.007 19.163 19.540 1.00 76.65 397 GLU A C 1
ATOM 2763 O O . GLU A 1 397 ? 12.832 19.867 20.122 1.00 74.32 397 GLU A O 1
ATOM 2769 N N . ALA A 1 398 ? 11.292 18.226 20.156 1.00 83.32 398 ALA A N 1
ATOM 2770 C CA . ALA A 1 398 ? 11.438 17.955 21.584 1.00 82.37 398 ALA A CA 1
ATOM 2771 C C . ALA A 1 398 ? 11.653 16.468 21.844 1.00 85.91 398 ALA A C 1
ATOM 2772 O O . ALA A 1 398 ? 10.941 15.853 22.641 1.00 87.44 398 ALA A O 1
ATOM 2774 N N . VAL A 1 399 ? 12.640 15.897 21.163 1.00 81.05 399 VAL A N 1
ATOM 2775 C CA . VAL A 1 399 ? 12.960 14.481 21.296 1.00 79.33 399 VAL A CA 1
ATOM 2776 C C . VAL A 1 399 ? 14.079 14.285 22.318 1.00 70.88 399 VAL A C 1
ATOM 2777 O O . VAL A 1 399 ? 14.758 15.243 22.688 1.00 69.19 399 VAL A O 1
ATOM 2781 N N . ILE A 1 400 ? 14.254 13.050 22.786 1.00 63.93 400 ILE A N 1
ATOM 2782 C CA . ILE A 1 400 ? 15.331 12.721 23.718 1.00 69.00 400 ILE A CA 1
ATOM 2783 C C . ILE A 1 400 ? 16.650 13.376 23.311 1.00 75.31 400 ILE A C 1
ATOM 2784 O O . ILE A 1 400 ? 16.881 13.650 22.133 1.00 71.03 400 ILE A O 1
ATOM 2789 N N . GLU A 1 401 ? 17.511 13.620 24.294 1.00 82.93 401 GLU A N 1
ATOM 2790 C CA . GLU A 1 401 ? 18.793 14.272 24.049 1.00 80.36 401 GLU A CA 1
ATOM 2791 C C . GLU A 1 401 ? 19.786 13.330 23.372 1.00 78.49 401 GLU A C 1
ATOM 2792 O O . GLU A 1 401 ? 20.815 12.975 23.947 1.00 74.66 401 GLU A O 1
ATOM 2798 N N . ASN A 1 402 ? 19.464 12.932 22.145 1.00 81.14 402 ASN A N 1
ATOM 2799 C CA . ASN A 1 402 ? 20.330 12.069 21.350 1.00 85.37 402 ASN A CA 1
ATOM 2800 C C . ASN A 1 402 ? 20.759 12.766 20.063 1.00 75.84 402 ASN A C 1
ATOM 2801 O O . ASN A 1 402 ? 19.933 13.036 19.193 1.00 76.34 402 ASN A O 1
ATOM 2806 N N . ILE A 1 403 ? 22.053 13.051 19.948 1.00 83.11 403 ILE A N 1
ATOM 2807 C CA . ILE A 1 403 ? 22.586 13.776 18.796 1.00 87.61 403 ILE A CA 1
ATOM 2808 C C . ILE A 1 403 ? 22.294 13.067 17.477 1.00 86.02 403 ILE A C 1
ATOM 2809 O O . ILE A 1 403 ? 21.720 13.655 16.559 1.00 80.50 403 ILE A O 1
ATOM 2814 N N . SER A 1 404 ? 22.702 11.805 17.388 1.00 85.10 404 SER A N 1
ATO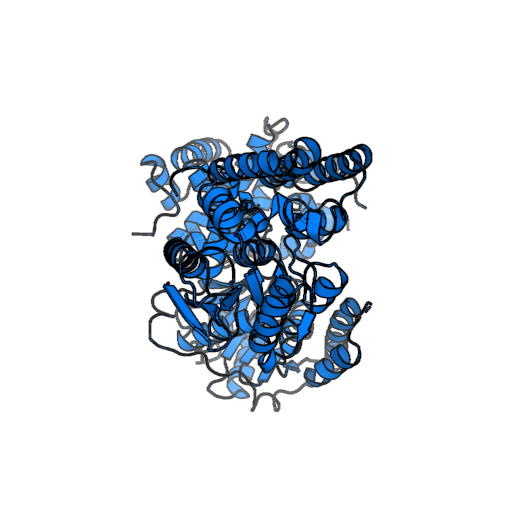M 2815 C CA . SER A 1 404 ? 22.476 11.001 16.194 1.00 79.73 404 SER A CA 1
ATOM 2816 C C . SER A 1 404 ? 21.037 11.126 15.700 1.00 75.54 404 SER A C 1
ATOM 2817 O O . SER A 1 404 ? 20.791 11.287 14.504 1.00 67.05 404 SER A O 1
ATOM 2820 N N . LEU A 1 405 ? 20.093 11.060 16.634 1.00 76.94 405 LEU A N 1
ATOM 2821 C CA . LEU A 1 405 ? 18.671 11.110 16.311 1.00 76.41 405 LEU A CA 1
ATOM 2822 C C . LEU A 1 405 ? 18.203 12.511 15.915 1.00 74.37 405 LEU A C 1
ATOM 2823 O O . LEU A 1 405 ? 17.419 12.667 14.978 1.00 79.42 405 LEU A O 1
ATOM 2828 N N . LYS A 1 406 ? 18.682 13.527 16.629 1.00 69.19 406 LYS A N 1
ATOM 2829 C CA . LYS A 1 406 ? 18.313 14.910 16.326 1.00 74.65 406 LYS A CA 1
ATOM 2830 C C . LYS A 1 406 ? 18.818 15.340 14.950 1.00 68.34 406 LYS A C 1
ATOM 2831 O O . LYS A 1 406 ? 18.085 15.955 14.175 1.00 63.92 406 LYS A O 1
ATOM 2837 N N . GLN A 1 407 ? 20.072 15.016 14.653 1.00 72.19 407 GLN A N 1
ATOM 2838 C CA . GLN A 1 407 ? 20.656 15.335 13.356 1.00 70.26 407 GLN A CA 1
ATOM 2839 C C . GLN A 1 407 ? 19.783 14.803 12.228 1.00 78.83 407 GLN A C 1
ATOM 2840 O O . GLN A 1 407 ? 19.649 15.437 11.180 1.00 86.62 407 GLN A O 1
ATOM 2846 N N . GLN A 1 408 ? 19.191 13.634 12.454 1.00 75.70 408 GLN A N 1
ATOM 2847 C CA . GLN A 1 408 ? 18.359 12.985 11.448 1.00 81.84 408 GLN A CA 1
ATOM 2848 C C . GLN A 1 408 ? 17.014 13.685 11.292 1.00 79.81 408 GLN A C 1
ATOM 2849 O O . GLN A 1 408 ? 16.497 13.816 10.183 1.00 82.46 408 GLN A O 1
ATOM 2855 N N . ILE A 1 409 ? 16.451 14.133 12.408 1.00 75.65 409 ILE A N 1
ATOM 2856 C CA . ILE A 1 409 ? 15.168 14.823 12.386 1.00 76.57 409 ILE A CA 1
ATOM 2857 C C . ILE A 1 409 ? 15.254 16.119 11.589 1.00 79.35 409 ILE A C 1
ATOM 2858 O O . ILE A 1 409 ? 14.336 16.462 10.846 1.00 87.64 409 ILE A O 1
ATOM 2863 N N . PHE A 1 410 ? 16.365 16.832 11.738 1.00 75.00 410 PHE A N 1
ATOM 2864 C CA . PHE A 1 410 ? 16.559 18.089 11.021 1.00 68.06 410 PHE A CA 1
ATOM 2865 C C . PHE A 1 410 ? 16.884 17.870 9.546 1.00 69.34 410 PHE A C 1
ATOM 2866 O O . PHE A 1 410 ? 16.669 18.755 8.714 1.00 55.15 410 PHE A O 1
ATOM 2874 N N . ALA A 1 411 ? 17.393 16.687 9.223 1.00 68.46 411 ALA A N 1
ATOM 2875 C CA . ALA A 1 411 ? 17.588 16.311 7.831 1.00 70.52 411 ALA A CA 1
ATOM 2876 C C . ALA A 1 411 ? 16.226 16.159 7.158 1.00 79.56 411 ALA A C 1
ATOM 2877 O O . ALA A 1 411 ? 15.996 16.687 6.070 1.00 80.02 411 ALA A O 1
ATOM 2879 N N . ASP A 1 412 ? 15.325 15.440 7.821 1.00 81.91 412 ASP A N 1
ATOM 2880 C CA . ASP A 1 412 ? 13.968 15.249 7.319 1.00 80.85 412 ASP A CA 1
ATOM 2881 C C . ASP A 1 412 ? 13.200 16.566 7.312 1.00 78.84 412 ASP A C 1
ATOM 2882 O O . ASP A 1 412 ? 12.472 16.864 6.366 1.00 76.87 412 ASP A O 1
ATOM 2887 N N . LEU A 1 413 ? 13.362 17.347 8.376 1.00 73.56 413 LEU A N 1
ATOM 2888 C CA . LEU A 1 413 ? 12.709 18.646 8.473 1.00 73.13 413 LEU A CA 1
ATOM 2889 C C . LEU A 1 413 ? 13.029 19.494 7.251 1.00 67.55 413 LEU A C 1
ATOM 2890 O O . LEU A 1 413 ? 12.131 19.967 6.559 1.00 62.15 413 LEU A O 1
ATOM 2895 N N . GLU A 1 414 ? 14.319 19.676 6.993 1.00 67.28 414 GLU A N 1
ATOM 2896 C CA . GLU A 1 414 ? 14.777 20.452 5.848 1.00 65.92 414 GLU A CA 1
ATOM 2897 C C . GLU A 1 414 ? 14.207 19.900 4.545 1.00 76.79 414 GLU A C 1
ATOM 2898 O O . GLU A 1 414 ? 14.051 20.629 3.565 1.00 73.44 414 GLU A O 1
ATOM 2904 N N . LYS A 1 415 ? 13.890 18.609 4.543 1.00 83.33 415 LYS A N 1
ATOM 2905 C CA . LYS A 1 415 ? 13.388 17.946 3.346 1.00 83.13 415 LYS A CA 1
ATOM 2906 C C . LYS A 1 415 ? 11.895 18.185 3.121 1.00 85.56 415 LYS A C 1
ATOM 2907 O O . LYS A 1 415 ? 11.489 18.634 2.049 1.00 91.58 415 LYS A O 1
ATOM 2913 N N . TYR A 1 416 ? 11.087 17.890 4.136 1.00 77.15 416 TYR A N 1
ATOM 2914 C CA . TYR A 1 416 ? 9.631 17.928 3.997 1.00 73.86 416 TYR A CA 1
ATOM 2915 C C . TYR A 1 416 ? 9.008 19.291 4.309 1.00 73.10 416 TYR A C 1
ATOM 2916 O O . TYR A 1 416 ? 7.822 19.507 4.056 1.00 73.39 416 TYR A O 1
ATOM 2925 N N . CYS A 1 417 ? 9.802 20.205 4.856 1.00 73.06 417 CYS A N 1
ATOM 2926 C CA . CYS A 1 417 ? 9.293 21.521 5.235 1.00 71.64 417 CYS A CA 1
ATOM 2927 C C . CYS A 1 417 ? 9.445 22.551 4.123 1.00 70.99 417 CYS A C 1
ATOM 2928 O O . CYS A 1 417 ? 10.255 22.376 3.212 1.00 77.36 417 CYS A O 1
ATOM 2931 N N . PRO A 1 418 ? 8.647 23.627 4.192 1.00 65.35 418 PRO A N 1
ATOM 2932 C CA . PRO A 1 418 ? 8.788 24.786 3.304 1.00 71.98 418 PRO A CA 1
ATOM 2933 C C . PRO A 1 418 ? 10.116 25.498 3.552 1.00 75.98 418 PRO A C 1
ATOM 2934 O O . PRO A 1 418 ? 10.679 25.378 4.642 1.00 69.63 418 PRO A O 1
ATOM 2938 N N . GLN A 1 419 ? 10.600 26.233 2.556 1.00 75.46 419 GLN A N 1
ATOM 2939 C CA . GLN A 1 419 ? 11.917 26.861 2.631 1.00 81.72 419 GLN A CA 1
ATOM 2940 C C . GLN A 1 419 ? 11.996 27.974 3.674 1.00 68.85 419 GLN A C 1
ATOM 2941 O O . GLN A 1 419 ? 13.086 28.364 4.093 1.00 64.34 419 GLN A O 1
ATOM 2947 N N . HIS A 1 420 ? 10.839 28.479 4.086 1.00 59.75 420 HIS A N 1
ATOM 2948 C CA . HIS A 1 420 ? 10.773 29.587 5.030 1.00 57.67 420 HIS A CA 1
ATOM 2949 C C . HIS A 1 420 ? 10.568 29.092 6.457 1.00 55.26 420 HIS A C 1
ATOM 2950 O O . HIS A 1 420 ? 10.718 29.849 7.416 1.00 58.22 420 HIS A O 1
ATOM 2957 N N . CYS A 1 421 ? 10.218 27.817 6.588 1.00 59.57 421 CYS A N 1
ATOM 2958 C CA . CYS A 1 421 ? 9.863 27.240 7.882 1.00 65.87 421 CYS A CA 1
ATOM 2959 C C . CYS A 1 421 ? 11.004 27.312 8.892 1.00 64.57 421 CYS A C 1
ATOM 2960 O O . CYS A 1 421 ? 12.150 26.991 8.573 1.00 64.52 421 CYS A O 1
ATOM 2963 N N . ILE A 1 422 ? 10.682 27.732 10.112 1.00 57.83 422 ILE A N 1
ATOM 2964 C CA . ILE A 1 422 ? 11.677 27.837 11.176 1.00 56.71 422 ILE A CA 1
ATOM 2965 C C . ILE A 1 422 ? 12.015 26.466 11.756 1.00 56.52 422 ILE A C 1
ATOM 2966 O O . ILE A 1 422 ? 11.123 25.693 12.105 1.00 57.70 422 ILE A O 1
ATOM 2971 N N . LEU A 1 423 ? 13.307 26.168 11.846 1.00 45.27 423 LEU A N 1
ATOM 2972 C CA . LEU A 1 423 ? 13.767 24.879 12.350 1.00 51.13 423 LEU A CA 1
ATOM 2973 C C . LEU A 1 423 ? 14.256 24.994 13.792 1.00 55.90 423 LEU A C 1
ATOM 2974 O O . LEU A 1 423 ? 15.458 24.979 14.059 1.00 55.11 423 LEU A O 1
ATOM 2979 N N . ALA A 1 424 ? 13.309 25.105 14.717 1.00 48.76 424 ALA A N 1
ATOM 2980 C CA . ALA A 1 424 ? 13.629 25.329 16.119 1.00 58.28 424 ALA A CA 1
ATOM 2981 C C . ALA A 1 424 ? 13.752 24.022 16.896 1.00 70.11 424 ALA A C 1
ATOM 2982 O O . ALA A 1 424 ? 13.089 23.033 16.579 1.00 69.93 424 ALA A O 1
ATOM 2984 N N . SER A 1 425 ? 14.604 24.030 17.916 1.00 71.91 425 SER A N 1
ATOM 2985 C CA . SER A 1 425 ? 14.799 22.860 18.764 1.00 68.84 425 SER A CA 1
ATOM 2986 C C . SER A 1 425 ? 14.679 23.200 20.244 1.00 66.27 425 SER A C 1
ATOM 2987 O O . SER A 1 425 ? 15.128 24.255 20.691 1.00 62.59 425 SER A O 1
ATOM 2990 N N . ASN A 1 426 ? 14.071 22.288 20.994 1.00 67.58 426 ASN A N 1
ATOM 2991 C CA . ASN A 1 426 ? 13.906 22.440 22.432 1.00 58.37 426 ASN A CA 1
ATOM 2992 C C . ASN A 1 426 ? 15.059 21.774 23.186 1.00 58.14 426 ASN A C 1
ATOM 2993 O O . ASN A 1 426 ? 14.993 21.567 24.399 1.00 51.85 426 ASN A O 1
ATOM 2998 N N . THR A 1 427 ? 16.121 21.447 22.456 1.00 67.87 427 THR A N 1
ATOM 2999 C CA . THR A 1 427 ? 17.287 20.794 23.041 1.00 65.91 427 THR A CA 1
ATOM 3000 C C . THR A 1 427 ? 17.797 21.553 24.260 1.00 62.08 427 THR A C 1
ATOM 3001 O O . THR A 1 427 ? 17.627 22.768 24.365 1.00 67.80 427 THR A O 1
ATOM 3005 N N . SER A 1 428 ? 18.430 20.830 25.177 1.00 57.97 428 SER A N 1
ATOM 3006 C CA . SER A 1 428 ? 18.887 21.423 26.426 1.00 68.87 428 SER A CA 1
ATOM 3007 C C . SER A 1 428 ? 20.366 21.156 26.683 1.00 74.93 428 SER A C 1
ATOM 3008 O O . SER A 1 428 ? 21.034 21.925 27.378 1.00 72.66 428 SER A O 1
ATOM 3011 N N . THR A 1 429 ? 20.876 20.067 26.118 1.00 79.57 429 THR A N 1
ATOM 3012 C CA . THR A 1 429 ? 22.241 19.636 26.397 1.00 82.07 429 THR A CA 1
ATOM 3013 C C . THR A 1 429 ? 23.069 19.443 25.132 1.00 77.31 429 THR A C 1
ATOM 3014 O O . THR A 1 429 ? 24.232 19.048 25.201 1.00 79.06 429 THR A O 1
ATOM 3018 N N . ILE A 1 430 ? 22.472 19.720 23.978 1.00 69.73 430 ILE A N 1
ATOM 3019 C CA . ILE A 1 430 ? 23.151 19.483 22.711 1.00 66.32 430 ILE A CA 1
ATOM 3020 C C . ILE A 1 430 ? 23.396 20.771 21.929 1.00 68.92 430 ILE A C 1
ATOM 3021 O O . ILE A 1 430 ? 22.510 21.617 21.805 1.00 67.30 430 ILE A O 1
ATOM 3026 N N . ASP A 1 431 ? 24.614 20.906 21.412 1.00 68.60 431 ASP A N 1
ATOM 3027 C CA . ASP A 1 431 ? 25.012 22.057 20.610 1.00 63.82 431 ASP A CA 1
ATOM 3028 C C . ASP A 1 431 ? 24.144 22.195 19.358 1.00 64.81 431 ASP A C 1
ATOM 3029 O O . ASP A 1 431 ? 24.119 21.306 18.506 1.00 63.78 431 ASP A O 1
ATOM 3034 N N . LEU A 1 432 ? 23.441 23.318 19.253 1.00 58.32 432 LEU A N 1
ATOM 3035 C CA . LEU A 1 432 ? 22.557 23.578 18.120 1.00 54.06 432 LEU A CA 1
ATOM 3036 C C . LEU A 1 432 ? 23.261 23.438 16.766 1.00 61.28 432 LEU A C 1
ATOM 3037 O O . LEU A 1 432 ? 22.647 23.032 15.778 1.00 62.60 432 LEU A O 1
ATOM 3042 N N . ASN A 1 433 ? 24.546 23.772 16.723 1.00 58.13 433 ASN A N 1
ATOM 3043 C CA . ASN A 1 433 ? 25.306 23.693 15.476 1.00 60.35 433 ASN A CA 1
ATOM 3044 C C . ASN A 1 433 ? 25.519 22.270 14.970 1.00 64.72 433 ASN A C 1
ATOM 3045 O O . ASN A 1 433 ? 25.683 22.050 13.769 1.00 74.82 433 ASN A O 1
ATOM 3050 N N . LYS A 1 434 ? 25.515 21.306 15.885 1.00 61.58 434 LYS A N 1
ATOM 3051 C CA . LYS A 1 434 ? 25.710 19.911 15.511 1.00 61.38 434 LYS A CA 1
ATOM 3052 C C . LYS A 1 434 ? 24.405 19.261 15.061 1.00 59.77 434 LYS A C 1
ATOM 3053 O O . LYS A 1 434 ? 24.412 18.298 14.294 1.00 66.89 434 LYS A O 1
ATOM 3059 N N . ILE A 1 435 ? 23.287 19.796 15.536 1.00 56.56 435 ILE A N 1
ATOM 3060 C CA . ILE A 1 435 ? 21.977 19.282 15.158 1.00 70.48 435 ILE A CA 1
ATOM 3061 C C . ILE A 1 435 ? 21.701 19.519 13.674 1.00 80.35 435 ILE A C 1
ATOM 3062 O O . ILE A 1 435 ? 21.178 18.644 12.982 1.00 89.30 435 ILE A O 1
ATOM 3067 N N . GLY A 1 436 ? 22.065 20.701 13.188 1.00 76.74 436 GLY A N 1
ATOM 3068 C CA . GLY A 1 436 ? 21.855 21.046 11.793 1.00 80.08 436 GLY A CA 1
ATOM 3069 C C . GLY A 1 436 ? 23.030 20.693 10.900 1.00 76.60 436 GLY A C 1
ATOM 3070 O O . GLY A 1 436 ? 23.206 21.279 9.832 1.00 76.70 436 GLY A O 1
ATOM 3071 N N . GLU A 1 437 ? 23.831 19.728 11.338 1.00 69.44 437 GLU A N 1
ATOM 3072 C CA . GLU A 1 437 ? 25.020 19.319 10.600 1.00 63.31 437 GLU A CA 1
ATOM 3073 C C . GLU A 1 437 ? 24.694 18.815 9.196 1.00 73.55 437 GLU A C 1
ATOM 3074 O O . GLU A 1 437 ? 25.356 19.188 8.226 1.00 78.84 437 GLU A O 1
ATOM 3080 N N . ARG A 1 438 ? 23.673 17.970 9.091 1.00 71.13 438 ARG A N 1
ATOM 3081 C CA . ARG A 1 438 ? 23.344 17.324 7.823 1.00 64.29 438 ARG A CA 1
ATOM 3082 C C . ARG A 1 438 ? 22.507 18.200 6.889 1.00 64.84 438 ARG A C 1
ATOM 3083 O O . ARG A 1 438 ? 22.065 17.745 5.834 1.00 69.39 438 ARG A O 1
ATOM 3091 N N . THR A 1 439 ? 22.290 19.453 7.273 1.00 63.22 439 THR A N 1
ATOM 3092 C CA . THR A 1 439 ? 21.492 20.361 6.458 1.00 59.29 439 THR A CA 1
ATOM 3093 C C . THR A 1 439 ? 22.302 21.568 6.006 1.00 65.39 439 THR A C 1
ATOM 3094 O O . THR A 1 439 ? 23.462 21.733 6.384 1.00 67.84 439 THR A O 1
ATOM 3098 N N . LYS A 1 440 ? 21.679 22.407 5.187 1.00 61.69 440 LYS A N 1
ATOM 3099 C CA . LYS A 1 440 ? 22.272 23.672 4.779 1.00 59.63 440 LYS A CA 1
ATOM 3100 C C . LYS A 1 440 ? 21.337 24.804 5.172 1.00 66.40 440 LYS A C 1
ATOM 3101 O O . LYS A 1 440 ? 21.260 25.827 4.492 1.00 75.07 440 LYS A O 1
ATOM 3107 N N . SER A 1 441 ? 20.626 24.609 6.278 1.00 62.63 441 SER A N 1
ATOM 3108 C CA . SER A 1 441 ? 19.634 25.573 6.732 1.00 64.09 441 SER A CA 1
ATOM 3109 C C . SER A 1 441 ? 20.038 26.205 8.057 1.00 54.12 441 SER A C 1
ATOM 3110 O O . SER A 1 441 ? 19.192 26.457 8.915 1.00 55.36 441 SER A O 1
ATOM 3113 N N . GLN A 1 442 ? 21.332 26.467 8.218 1.00 50.41 442 GLN A N 1
ATOM 3114 C CA . GLN A 1 442 ? 21.853 27.003 9.473 1.00 51.36 442 GLN A CA 1
ATOM 3115 C C . GLN A 1 442 ? 21.208 28.333 9.855 1.00 54.04 442 GLN A C 1
ATOM 3116 O O . GLN A 1 442 ? 21.170 28.698 11.028 1.00 58.80 442 GLN A O 1
ATOM 3122 N N . ASP A 1 443 ? 20.699 29.056 8.865 1.00 52.66 443 ASP A N 1
ATOM 3123 C CA . ASP A 1 443 ? 20.070 30.343 9.126 1.00 49.32 443 ASP A CA 1
ATOM 3124 C C . ASP A 1 443 ? 18.666 30.170 9.699 1.00 51.71 443 ASP A C 1
ATOM 3125 O O . ASP A 1 443 ? 18.114 31.093 10.301 1.00 48.88 443 ASP A O 1
ATOM 3130 N N . ARG A 1 444 ? 18.096 28.984 9.511 1.00 46.54 444 ARG A N 1
ATOM 3131 C CA . ARG A 1 444 ? 16.730 28.708 9.944 1.00 46.72 444 ARG A CA 1
ATOM 3132 C C . ARG A 1 444 ? 16.682 27.961 11.272 1.00 50.12 444 ARG A C 1
ATOM 3133 O O . ARG A 1 444 ? 15.612 27.796 11.859 1.00 49.36 444 ARG A O 1
ATOM 3141 N N . ILE A 1 445 ? 17.838 27.498 11.736 1.00 54.45 445 ILE A N 1
ATOM 3142 C CA . ILE A 1 445 ? 17.901 26.702 12.959 1.00 57.92 445 ILE A CA 1
ATOM 3143 C C . ILE A 1 445 ? 18.124 27.571 14.193 1.00 56.21 445 ILE A C 1
ATOM 3144 O O . ILE A 1 445 ? 19.113 28.299 14.285 1.00 50.36 445 ILE A O 1
ATOM 3149 N N . VAL A 1 446 ? 17.189 27.487 15.135 1.00 61.88 446 VAL A N 1
ATOM 3150 C CA . VAL A 1 446 ? 17.232 28.296 16.347 1.00 61.32 446 VAL A CA 1
ATOM 3151 C C . VAL A 1 446 ? 16.829 27.460 17.560 1.00 61.93 446 VAL A C 1
ATOM 3152 O O . VAL A 1 446 ? 16.254 26.381 17.415 1.00 60.50 446 VAL A O 1
ATOM 3156 N N . GLY A 1 447 ? 17.138 27.957 18.753 1.00 60.32 447 GLY A N 1
ATOM 3157 C CA . GLY A 1 447 ? 16.812 27.251 19.978 1.00 55.64 447 GLY A CA 1
ATOM 3158 C C . GLY A 1 447 ? 15.612 27.831 20.702 1.00 64.99 447 GLY A C 1
ATOM 3159 O O . GLY A 1 447 ? 15.641 28.972 21.162 1.00 68.82 447 GLY A O 1
ATOM 3160 N N . ALA A 1 448 ? 14.547 27.041 20.797 1.00 57.29 448 ALA A N 1
ATOM 3161 C CA . ALA A 1 448 ? 13.370 27.429 21.563 1.00 49.99 448 ALA A CA 1
ATOM 3162 C C . ALA A 1 448 ? 13.330 26.623 22.858 1.00 62.91 448 ALA A C 1
ATOM 3163 O O . ALA A 1 448 ? 12.713 25.560 22.927 1.00 59.74 448 ALA A O 1
ATOM 3165 N N . HIS A 1 449 ? 14.005 27.134 23.882 1.00 61.49 449 HIS A N 1
ATOM 3166 C CA . HIS A 1 449 ? 14.197 26.385 25.115 1.00 61.67 449 HIS A CA 1
ATOM 3167 C C . HIS A 1 449 ? 13.122 26.693 26.148 1.00 65.67 449 HIS A C 1
ATOM 3168 O O . HIS A 1 449 ? 13.006 27.823 26.619 1.00 73.58 449 HIS A O 1
ATOM 3175 N N . PHE A 1 450 ? 12.336 25.677 26.491 1.00 60.05 450 PHE A N 1
ATOM 3176 C CA . PHE A 1 450 ? 11.275 25.822 27.481 1.00 57.70 450 PHE A CA 1
ATOM 3177 C C . PHE A 1 450 ? 11.657 25.141 28.788 1.00 58.05 450 PHE A C 1
ATOM 3178 O O . PHE A 1 450 ? 12.541 24.285 28.824 1.00 55.25 450 PHE A O 1
ATOM 3186 N N . PHE A 1 451 ? 10.977 25.521 29.861 1.00 67.74 451 PHE A N 1
ATOM 3187 C CA . PHE A 1 451 ? 11.193 24.894 31.155 1.00 67.95 451 PHE A CA 1
ATOM 3188 C C . PHE A 1 451 ? 9.916 24.205 31.611 1.00 72.24 451 PHE A C 1
ATOM 3189 O O . PHE A 1 451 ? 8.844 24.809 31.620 1.00 85.14 451 PHE A O 1
ATOM 3197 N N . SER A 1 452 ? 10.031 22.932 31.973 1.00 70.65 452 SER A N 1
ATOM 3198 C CA . SER A 1 452 ? 8.879 22.159 32.420 1.00 72.95 452 SER A CA 1
ATOM 3199 C C . SER A 1 452 ? 8.366 22.682 33.758 1.00 72.29 452 SER A C 1
ATOM 3200 O O . SER A 1 452 ? 9.159 22.999 34.645 1.00 67.30 452 SER A O 1
ATOM 3203 N N . PRO A 1 453 ? 7.034 22.782 33.904 1.00 79.19 453 PRO A N 1
ATOM 3204 C CA . PRO A 1 453 ? 6.042 22.487 32.862 1.00 79.62 453 PRO A CA 1
ATOM 3205 C C . PRO A 1 453 ? 6.004 23.573 31.788 1.00 84.57 453 PRO A C 1
ATOM 3206 O O . PRO A 1 453 ? 5.917 24.759 32.109 1.00 86.60 453 PRO A O 1
ATOM 3210 N N . ALA A 1 454 ? 6.058 23.159 30.527 1.00 83.03 454 ALA A N 1
ATOM 3211 C CA . ALA A 1 454 ? 6.144 24.093 29.407 1.00 80.08 454 ALA A CA 1
ATOM 3212 C C . ALA A 1 454 ? 5.001 25.106 29.361 1.00 76.84 454 ALA A C 1
ATOM 3213 O O . ALA A 1 454 ? 5.172 26.219 28.862 1.00 71.36 454 ALA A O 1
ATOM 3215 N N . HIS A 1 455 ? 3.838 24.725 29.880 1.00 67.90 455 HIS A N 1
ATOM 3216 C CA . HIS A 1 455 ? 2.665 25.590 29.796 1.00 73.43 455 HIS A CA 1
ATOM 3217 C C . HIS A 1 455 ? 2.447 26.456 31.038 1.00 85.03 455 HIS A C 1
ATOM 3218 O O . HIS A 1 455 ? 1.488 27.224 31.100 1.00 86.69 455 HIS A O 1
ATOM 3225 N N . ILE A 1 456 ? 3.340 26.338 32.016 1.00 89.97 456 ILE A N 1
ATOM 3226 C CA . ILE A 1 456 ? 3.242 27.142 33.232 1.00 98.15 456 ILE A CA 1
ATOM 3227 C C . ILE A 1 456 ? 4.450 28.056 33.409 1.00 93.60 456 ILE A C 1
ATOM 3228 O O . ILE A 1 456 ? 4.304 29.238 33.716 1.00 93.48 456 ILE A O 1
ATOM 3233 N N . MET A 1 457 ? 5.642 27.502 33.219 1.00 90.09 457 MET A N 1
ATOM 3234 C CA . MET A 1 457 ? 6.866 28.278 33.360 1.00 89.64 457 MET A CA 1
ATOM 3235 C C . MET A 1 457 ? 6.856 29.437 32.369 1.00 82.46 457 MET A C 1
ATOM 3236 O O . MET A 1 457 ? 6.732 29.226 31.163 1.00 80.57 457 MET A O 1
ATOM 3241 N N . PRO A 1 458 ? 6.991 30.667 32.881 1.00 74.30 458 PRO A N 1
ATOM 3242 C CA . PRO A 1 458 ? 6.799 31.898 32.107 1.00 71.97 458 PRO A CA 1
ATOM 3243 C C . PRO A 1 458 ? 7.977 32.213 31.193 1.00 75.59 458 PRO A C 1
ATOM 3244 O O . PRO A 1 458 ? 7.835 33.005 30.263 1.00 84.68 458 PRO A O 1
ATOM 3248 N N . LEU A 1 459 ? 9.126 31.602 31.457 1.00 69.61 459 LEU A N 1
ATOM 3249 C CA . LEU A 1 459 ? 10.342 31.931 30.726 1.00 61.72 459 LEU A CA 1
ATOM 3250 C C . LEU A 1 459 ? 10.487 31.136 29.436 1.00 74.89 459 LEU A C 1
ATOM 3251 O O . LEU A 1 459 ? 10.030 29.997 29.334 1.00 81.94 459 LEU A O 1
ATOM 3256 N N . LEU A 1 460 ? 11.131 31.759 28.455 1.00 65.58 460 LEU A N 1
ATOM 3257 C CA . LEU A 1 460 ? 11.482 31.098 27.210 1.00 56.56 460 LEU A CA 1
ATOM 3258 C C . LEU A 1 460 ? 12.862 31.559 26.769 1.00 54.32 460 LEU A C 1
ATOM 3259 O O . LEU A 1 460 ? 13.091 32.750 26.567 1.00 61.22 460 LEU A O 1
ATOM 3264 N N . GLU A 1 461 ? 13.783 30.613 26.632 1.00 53.16 461 GLU A N 1
ATOM 3265 C CA . GLU A 1 461 ? 15.118 30.927 26.146 1.00 58.30 461 GLU A CA 1
ATOM 3266 C C . GLU A 1 461 ? 15.194 30.770 24.634 1.00 51.49 461 GLU A C 1
ATOM 3267 O O . GLU A 1 461 ? 15.113 29.659 24.115 1.00 60.33 461 GLU A O 1
ATOM 3273 N N . ILE A 1 462 ? 15.335 31.889 23.932 1.00 48.80 462 ILE A N 1
ATOM 3274 C CA . ILE A 1 462 ? 15.584 31.859 22.496 1.00 47.01 462 ILE A CA 1
ATOM 3275 C C . ILE A 1 462 ? 17.085 31.779 22.272 1.00 48.58 462 ILE A C 1
ATOM 3276 O O . ILE A 1 462 ? 17.802 32.762 22.460 1.00 59.81 462 ILE A O 1
ATOM 3281 N N . VAL A 1 463 ? 17.558 30.599 21.890 1.00 46.45 463 VAL A N 1
ATOM 3282 C CA . VAL A 1 463 ? 18.986 30.371 21.703 1.00 52.46 463 VAL A CA 1
ATOM 3283 C C . VAL A 1 463 ? 19.407 30.616 20.257 1.00 51.16 463 VAL A C 1
ATOM 3284 O O . VAL A 1 463 ? 19.058 29.849 19.359 1.00 51.61 463 VAL A O 1
ATOM 3288 N N . ARG A 1 464 ? 20.161 31.689 20.042 1.00 44.35 464 ARG A N 1
ATOM 3289 C CA . ARG A 1 464 ? 20.643 32.036 18.711 1.00 47.50 464 ARG A CA 1
ATOM 3290 C C . ARG A 1 464 ? 22.026 31.439 18.491 1.00 40.12 464 ARG A C 1
ATOM 3291 O O . ARG A 1 464 ? 22.761 31.194 19.443 1.00 46.07 464 ARG A O 1
ATOM 3299 N N . THR A 1 465 ? 22.381 31.206 17.234 1.00 52.80 465 THR A N 1
ATOM 3300 C CA . THR A 1 465 ? 23.733 30.784 16.902 1.00 48.24 465 THR A CA 1
ATOM 3301 C C . THR A 1 465 ? 24.418 31.917 16.161 1.00 48.81 465 THR A C 1
ATOM 3302 O O . THR A 1 465 ? 23.873 33.016 16.066 1.00 52.92 465 THR A O 1
ATOM 3306 N N . ASN A 1 466 ? 25.614 31.651 15.645 1.00 53.59 466 ASN A N 1
ATOM 3307 C CA . ASN A 1 466 ? 26.306 32.601 14.787 1.00 52.05 466 ASN A CA 1
ATOM 3308 C C . ASN A 1 466 ? 25.598 32.696 13.444 1.00 54.14 466 ASN A C 1
ATOM 3309 O O . ASN A 1 466 ? 25.799 33.645 12.688 1.00 57.39 466 ASN A O 1
ATOM 3314 N N . HIS A 1 467 ? 24.763 31.702 13.157 1.00 53.10 467 HIS A N 1
ATOM 3315 C CA . HIS A 1 467 ? 24.114 31.596 11.856 1.00 55.51 467 HIS A CA 1
ATOM 3316 C C . HIS A 1 467 ? 22.634 31.973 11.892 1.00 56.73 467 HIS A C 1
ATOM 3317 O O . HIS A 1 467 ? 22.074 32.402 10.884 1.00 60.98 467 HIS A O 1
ATOM 3324 N N . THR A 1 468 ? 22.001 31.809 13.048 1.00 57.12 468 THR A N 1
ATOM 3325 C CA . THR A 1 468 ? 20.592 32.154 13.182 1.00 54.43 468 THR A CA 1
ATOM 3326 C C . THR A 1 468 ? 20.341 33.540 12.608 1.00 48.11 468 THR A C 1
ATOM 3327 O O . THR A 1 468 ? 20.973 34.514 13.016 1.00 46.90 468 THR A O 1
ATOM 3331 N N . SER A 1 469 ? 19.420 33.622 11.655 1.00 44.16 469 SER A N 1
ATOM 3332 C CA . SER A 1 469 ? 19.099 34.893 11.021 1.00 52.00 469 SER A CA 1
ATOM 3333 C C . SER A 1 469 ? 18.260 35.777 11.939 1.00 50.96 469 SER A C 1
ATOM 3334 O O . SER A 1 469 ? 17.390 35.291 12.662 1.00 47.47 469 SER A O 1
ATOM 3337 N N . ALA A 1 470 ? 18.527 37.078 11.902 1.00 43.52 470 ALA A N 1
ATOM 3338 C CA . ALA A 1 470 ? 17.801 38.030 12.729 1.00 40.90 470 ALA A CA 1
ATOM 3339 C C . ALA A 1 470 ? 16.293 37.885 12.565 1.00 48.03 470 ALA A C 1
ATOM 3340 O O . ALA A 1 470 ? 15.545 37.972 13.540 1.00 46.51 470 ALA A O 1
ATOM 3342 N N . GLN A 1 471 ? 15.852 37.661 11.332 1.00 46.74 471 GLN A N 1
ATOM 3343 C CA . GLN A 1 471 ? 14.424 37.579 11.038 1.00 50.57 471 GLN A CA 1
ATOM 3344 C C . GLN A 1 471 ? 13.753 36.405 11.746 1.00 46.26 471 GLN A C 1
ATOM 3345 O O . GLN A 1 471 ? 12.588 36.491 12.129 1.00 50.97 471 GLN A O 1
ATOM 3351 N N . VAL A 1 472 ? 14.487 35.310 11.915 1.00 43.01 472 VAL A N 1
ATOM 3352 C CA . VAL A 1 472 ? 13.961 34.155 12.635 1.00 48.24 472 VAL A CA 1
ATOM 3353 C C . VAL A 1 472 ? 13.834 34.467 14.127 1.00 62.28 472 VAL A C 1
ATOM 3354 O O . VAL A 1 472 ? 12.861 34.077 14.776 1.00 63.13 472 VAL A O 1
ATOM 3358 N N . ILE A 1 473 ? 14.820 35.179 14.662 1.00 51.63 473 ILE A N 1
ATOM 3359 C CA . ILE A 1 473 ? 14.797 35.581 16.063 1.00 43.30 473 ILE A CA 1
ATOM 3360 C C . ILE A 1 473 ? 13.640 36.539 16.328 1.00 46.34 473 ILE A C 1
ATOM 3361 O O . ILE A 1 473 ? 12.902 36.380 17.298 1.00 44.39 473 ILE A O 1
ATOM 3366 N N . VAL A 1 474 ? 13.486 37.531 15.458 1.00 45.29 474 VAL A N 1
ATOM 3367 C CA . VAL A 1 474 ? 12.377 38.470 15.557 1.00 35.52 474 VAL A CA 1
ATOM 3368 C C . VAL A 1 474 ? 11.042 37.731 15.502 1.00 50.61 474 VAL A C 1
ATOM 3369 O O . VAL A 1 474 ? 10.086 38.108 16.181 1.00 59.01 474 VAL A O 1
ATOM 3373 N N . ASP A 1 475 ? 10.985 36.674 14.699 1.00 44.29 475 ASP A N 1
ATOM 3374 C CA . ASP A 1 475 ? 9.780 35.860 14.596 1.00 50.36 475 ASP A CA 1
ATOM 3375 C C . ASP A 1 475 ? 9.477 35.162 15.915 1.00 55.88 475 ASP A C 1
ATOM 3376 O O . ASP A 1 475 ? 8.393 35.309 16.476 1.00 62.05 475 ASP A O 1
ATOM 3381 N N . LEU A 1 476 ? 10.450 34.403 16.403 1.00 70.02 476 LEU A N 1
ATOM 3382 C CA . LEU A 1 476 ? 10.301 33.639 17.635 1.00 60.79 476 LEU A CA 1
ATOM 3383 C C . LEU A 1 476 ? 10.066 34.566 18.822 1.00 53.89 476 LEU A C 1
ATOM 3384 O O . LEU A 1 476 ? 9.219 34.304 19.673 1.00 48.12 476 LEU A O 1
ATOM 3389 N N . LEU A 1 477 ? 10.822 35.657 18.861 1.00 54.51 477 LEU A N 1
ATOM 3390 C CA . LEU A 1 477 ? 10.671 36.677 19.888 1.00 49.29 477 LEU A CA 1
ATOM 3391 C C . LEU A 1 477 ? 9.213 37.110 19.995 1.00 53.05 477 LEU A C 1
ATOM 3392 O O . LEU A 1 477 ? 8.719 37.409 21.083 1.00 59.48 477 LEU A O 1
ATOM 3397 N N . ASP A 1 478 ? 8.525 37.129 18.858 1.00 51.56 478 ASP A N 1
ATOM 3398 C CA . ASP A 1 478 ? 7.135 37.566 18.806 1.00 51.52 478 ASP A CA 1
ATOM 3399 C C . ASP A 1 478 ? 6.179 36.451 19.211 1.00 56.04 478 ASP A C 1
ATOM 3400 O O . ASP A 1 478 ? 5.156 36.702 19.851 1.00 53.03 478 ASP A O 1
ATOM 3405 N N . VAL A 1 479 ? 6.507 35.222 18.824 1.00 52.45 479 VAL A N 1
ATOM 3406 C CA . VAL A 1 479 ? 5.704 34.068 19.204 1.00 60.19 479 VAL A CA 1
ATOM 3407 C C . VAL A 1 479 ? 5.704 33.900 20.719 1.00 61.33 479 VAL A C 1
ATOM 3408 O O . VAL A 1 479 ? 4.673 33.608 21.324 1.00 63.57 479 VAL A O 1
ATOM 3412 N N . GLY A 1 480 ? 6.869 34.093 21.327 1.00 48.47 480 GLY A N 1
ATOM 3413 C CA . GLY A 1 480 ? 6.995 34.008 22.768 1.00 66.86 480 GLY A CA 1
ATOM 3414 C C . GLY A 1 480 ? 6.021 34.935 23.466 1.00 72.63 480 GLY A C 1
ATOM 3415 O O . GLY A 1 480 ? 5.358 34.546 24.428 1.00 73.13 480 GLY A O 1
ATOM 3416 N N . LYS A 1 481 ? 5.932 36.167 22.974 1.00 66.89 481 LYS A N 1
ATOM 3417 C CA . LYS A 1 481 ? 5.020 37.151 23.539 1.00 68.30 481 LYS A CA 1
ATOM 3418 C C . LYS A 1 481 ? 3.568 36.724 23.334 1.00 70.86 481 LYS A C 1
ATOM 3419 O O . LYS A 1 481 ? 2.726 36.912 24.213 1.00 70.88 481 LYS A O 1
ATOM 3425 N N . LYS A 1 482 ? 3.287 36.141 22.173 1.00 69.94 482 LYS A N 1
ATOM 3426 C CA . LYS A 1 482 ? 1.939 35.693 21.842 1.00 67.55 482 LYS A CA 1
ATOM 3427 C C . LYS A 1 482 ? 1.440 34.615 22.803 1.00 62.46 482 LYS A C 1
ATOM 3428 O O . LYS A 1 482 ? 0.239 34.497 23.041 1.00 65.55 482 LYS A O 1
ATOM 3434 N N . ILE A 1 483 ? 2.363 33.826 23.344 1.00 64.40 483 ILE A N 1
ATOM 3435 C CA . ILE A 1 483 ? 2.002 32.746 24.258 1.00 67.41 483 ILE A CA 1
ATOM 3436 C C . ILE A 1 483 ? 2.329 33.089 25.709 1.00 73.10 483 ILE A C 1
ATOM 3437 O O . ILE A 1 483 ? 2.740 32.228 26.487 1.00 70.37 483 ILE A O 1
ATOM 3442 N N . LYS A 1 484 ? 2.147 34.358 26.059 1.00 82.74 484 LYS A N 1
ATOM 3443 C CA . LYS A 1 484 ? 2.274 34.816 27.439 1.00 86.93 484 LYS A CA 1
ATOM 3444 C C . LYS A 1 484 ? 3.577 34.376 28.106 1.00 83.56 484 LYS A C 1
ATOM 3445 O O . LYS A 1 484 ? 3.610 34.100 29.306 1.00 91.77 484 LYS A O 1
ATOM 3451 N N . LYS A 1 485 ? 4.647 34.316 27.323 1.00 70.26 485 LYS A N 1
ATOM 3452 C CA . LYS A 1 485 ? 5.963 33.978 27.846 1.00 67.43 485 LYS A CA 1
ATOM 3453 C C . LYS A 1 485 ? 6.835 35.226 27.893 1.00 57.68 485 LYS A C 1
ATOM 3454 O O . LYS A 1 485 ? 6.562 36.208 27.202 1.00 58.16 485 LYS A O 1
ATOM 3460 N N . THR A 1 486 ? 7.879 35.185 28.714 1.00 50.27 486 THR A N 1
ATOM 3461 C CA . THR A 1 486 ? 8.876 36.250 28.740 1.00 50.37 486 THR A CA 1
ATOM 3462 C C . THR A 1 486 ? 10.177 35.740 28.135 1.00 62.70 486 THR A C 1
ATOM 3463 O O . THR A 1 486 ? 10.889 34.950 28.754 1.00 68.15 486 THR A O 1
ATOM 3467 N N . PRO A 1 487 ? 10.482 36.187 26.909 1.00 56.55 487 PRO A N 1
ATOM 3468 C CA . PRO A 1 487 ? 11.625 35.690 26.144 1.00 52.96 487 PRO A CA 1
ATOM 3469 C C . PRO A 1 487 ? 12.911 36.414 26.491 1.00 55.55 487 PRO A C 1
ATOM 3470 O O . PRO A 1 487 ? 12.905 37.631 26.667 1.00 60.81 487 PRO A O 1
ATOM 3474 N N . VAL A 1 488 ? 13.998 35.658 26.597 1.00 47.41 488 VAL A N 1
ATOM 3475 C CA . VAL A 1 488 ? 15.334 36.231 26.586 1.00 53.76 488 VAL A CA 1
ATOM 3476 C C . VAL A 1 488 ? 16.114 35.593 25.443 1.00 53.59 488 VAL A C 1
ATOM 3477 O O . VAL A 1 488 ? 16.023 34.385 25.220 1.00 56.76 488 VAL A O 1
ATOM 3481 N N . VAL A 1 489 ? 16.861 36.407 24.705 1.00 47.70 489 VAL A N 1
ATOM 3482 C CA . VAL A 1 489 ? 17.648 35.904 23.585 1.00 39.02 489 VAL A CA 1
ATOM 3483 C C . VAL A 1 489 ? 19.077 35.621 24.023 1.00 38.73 489 VAL A C 1
ATOM 3484 O O . VAL A 1 489 ? 19.872 36.539 24.214 1.00 55.16 489 VAL A O 1
ATOM 3488 N N . VAL A 1 490 ? 19.400 34.343 24.181 1.00 43.14 490 VAL A N 1
ATOM 3489 C CA . VAL A 1 490 ? 20.720 33.950 24.658 1.00 55.49 490 VAL A CA 1
ATOM 3490 C C . VAL A 1 490 ? 21.540 33.283 23.559 1.00 62.55 490 VAL A C 1
ATOM 3491 O O . VAL A 1 490 ? 20.999 32.864 22.534 1.00 64.96 490 VAL A O 1
ATOM 3495 N N . GLY A 1 491 ? 22.849 33.193 23.782 1.00 59.46 491 GLY A N 1
ATOM 3496 C CA . GLY A 1 491 ? 23.758 32.632 22.800 1.00 51.92 491 GLY A CA 1
ATOM 3497 C C . GLY A 1 491 ? 23.956 31.140 22.967 1.00 59.11 491 GLY A C 1
ATOM 3498 O O . GLY A 1 491 ? 23.617 30.571 24.004 1.00 65.36 491 GLY A O 1
ATOM 3499 N N . ASN A 1 492 ? 24.508 30.502 21.941 1.00 54.97 492 ASN A N 1
ATOM 3500 C CA . ASN A 1 492 ? 24.728 29.063 21.970 1.00 59.12 492 ASN A CA 1
ATOM 3501 C C . ASN A 1 492 ? 25.989 28.687 22.739 1.00 63.05 492 ASN A C 1
ATOM 3502 O O . ASN A 1 492 ? 27.103 29.016 22.335 1.00 73.02 492 ASN A O 1
ATOM 3507 N N . CYS A 1 493 ? 25.797 27.996 23.856 1.00 68.36 493 CYS A N 1
ATOM 3508 C CA . CYS A 1 493 ? 26.902 27.520 24.676 1.00 66.05 493 CYS A CA 1
ATOM 3509 C C . CYS A 1 493 ? 26.369 26.525 25.696 1.00 73.07 493 CYS A C 1
ATOM 3510 O O . CYS A 1 493 ? 25.157 26.367 25.848 1.00 78.79 493 CYS A O 1
ATOM 3513 N N . THR A 1 494 ? 27.280 25.859 26.394 1.00 68.91 494 THR A N 1
ATOM 3514 C CA . THR A 1 494 ? 26.910 24.879 27.406 1.00 69.40 494 THR A CA 1
ATOM 3515 C C . THR A 1 494 ? 25.914 25.444 28.418 1.00 64.82 494 THR A C 1
ATOM 3516 O O . THR A 1 494 ? 26.263 26.298 29.231 1.00 64.62 494 THR A O 1
ATOM 3520 N N . GLY A 1 495 ? 24.673 24.969 28.356 1.00 62.49 495 GLY A N 1
ATOM 3521 C CA . GLY A 1 495 ? 23.649 25.368 29.307 1.00 66.71 495 GLY A CA 1
ATOM 3522 C C . GLY A 1 495 ? 23.073 26.754 29.070 1.00 69.45 495 GLY A C 1
ATOM 3523 O O . GLY A 1 495 ? 22.392 27.308 29.937 1.00 67.91 495 GLY A O 1
ATOM 3524 N N . PHE A 1 496 ? 23.346 27.313 27.896 1.00 57.74 496 PHE A N 1
ATOM 3525 C CA . PHE A 1 496 ? 22.854 28.638 27.533 1.00 51.91 496 PHE A CA 1
ATOM 3526 C C . PHE A 1 496 ? 23.043 29.658 28.658 1.00 52.73 496 PHE A C 1
ATOM 3527 O O . PHE A 1 496 ? 24.172 30.006 29.005 1.00 58.23 496 PHE A O 1
ATOM 3535 N N . ALA A 1 497 ? 21.938 30.130 29.227 1.00 57.05 497 ALA A N 1
ATOM 3536 C CA . ALA A 1 497 ? 21.996 31.137 30.285 1.00 60.93 497 ALA A CA 1
ATOM 3537 C C . ALA A 1 497 ? 21.487 30.624 31.631 1.00 64.45 497 ALA A C 1
ATOM 3538 O O . ALA A 1 497 ? 22.215 30.635 32.620 1.00 63.92 497 ALA A O 1
ATOM 3540 N N . VAL A 1 498 ? 20.235 30.179 31.659 1.00 69.96 498 VAL A N 1
ATOM 3541 C CA . VAL A 1 498 ? 19.580 29.789 32.906 1.00 72.98 498 VAL A CA 1
ATOM 3542 C C . VAL A 1 498 ? 20.268 28.622 33.615 1.00 69.92 498 VAL A C 1
ATOM 3543 O O . VAL A 1 498 ? 20.718 28.756 34.751 1.00 62.21 498 VAL A O 1
ATOM 3547 N N . ASN A 1 499 ? 20.342 27.478 32.943 1.00 72.42 499 ASN A N 1
ATOM 3548 C CA . ASN A 1 499 ? 20.942 26.287 33.532 1.00 59.73 499 ASN A CA 1
ATOM 3549 C C . ASN A 1 499 ? 22.432 26.434 33.820 1.00 60.86 499 ASN A C 1
ATOM 3550 O O . ASN A 1 499 ? 22.917 25.964 34.845 1.00 57.04 499 ASN A O 1
ATOM 3555 N N . ARG A 1 500 ? 23.157 27.083 32.915 1.00 75.86 500 ARG A N 1
ATOM 3556 C CA . ARG A 1 500 ? 24.582 27.316 33.123 1.00 77.51 500 ARG A CA 1
ATOM 3557 C C . ARG A 1 500 ? 24.810 28.235 34.317 1.00 69.93 500 ARG A C 1
ATOM 3558 O O . ARG A 1 500 ? 25.804 28.119 35.029 1.00 69.12 500 ARG A O 1
ATOM 3566 N N . MET A 1 501 ? 23.873 29.150 34.523 1.00 70.12 501 MET A N 1
ATOM 3567 C CA . MET A 1 501 ? 23.964 30.140 35.582 1.00 69.16 501 MET A CA 1
ATOM 3568 C C . MET A 1 501 ? 23.902 29.483 36.956 1.00 77.96 501 MET A C 1
ATOM 3569 O O . MET A 1 501 ? 24.675 29.818 37.855 1.00 76.20 501 MET A O 1
ATOM 3574 N N . PHE A 1 502 ? 22.978 28.539 37.109 1.00 79.02 502 PHE A N 1
ATOM 3575 C CA . PHE A 1 502 ? 22.693 27.945 38.410 1.00 79.83 502 PHE A CA 1
ATOM 3576 C C . PHE A 1 502 ? 23.296 26.559 38.619 1.00 81.46 502 PHE A C 1
ATOM 3577 O O . PHE A 1 502 ? 22.970 25.880 39.594 1.00 83.27 502 PHE A O 1
ATOM 3585 N N . PHE A 1 503 ? 24.175 26.132 37.719 1.00 71.07 503 PHE A N 1
ATOM 3586 C CA . PHE A 1 503 ? 24.802 24.826 37.888 1.00 74.56 503 PHE A CA 1
ATOM 3587 C C . PHE A 1 503 ? 25.751 24.781 39.094 1.00 74.12 503 PHE A C 1
ATOM 3588 O O . PHE A 1 503 ? 25.844 23.752 39.762 1.00 68.77 503 PHE A O 1
ATOM 3596 N N . PRO A 1 504 ? 26.451 25.896 39.381 1.00 76.16 504 PRO A N 1
ATOM 3597 C CA . PRO A 1 504 ? 27.313 25.949 40.570 1.00 81.97 504 PRO A CA 1
ATOM 3598 C C . PRO A 1 504 ? 26.502 25.911 41.865 1.00 77.10 504 PRO A C 1
ATOM 3599 O O . PRO A 1 504 ? 26.966 25.388 42.877 1.00 77.34 504 PRO A O 1
ATOM 3603 N N . TYR A 1 505 ? 25.302 26.479 41.814 1.00 75.77 505 TYR A N 1
ATOM 3604 C CA . TYR A 1 505 ? 24.365 26.499 42.932 1.00 58.11 505 TYR A CA 1
ATOM 3605 C C . TYR A 1 505 ? 24.310 25.164 43.667 1.00 76.97 505 TYR A C 1
ATOM 3606 O O . TYR A 1 505 ? 24.663 25.077 44.844 1.00 82.29 505 TYR A O 1
ATOM 3615 N N . THR A 1 506 ? 23.871 24.125 42.966 1.00 68.66 506 THR A N 1
ATOM 3616 C CA . THR A 1 506 ? 23.733 22.799 43.561 1.00 66.83 506 THR A CA 1
ATOM 3617 C C . THR A 1 506 ? 25.067 22.167 43.963 1.00 68.35 506 THR A C 1
ATOM 3618 O O . THR A 1 506 ? 25.149 21.471 44.973 1.00 67.90 506 THR A O 1
ATOM 3622 N N . GLN A 1 507 ? 26.109 22.407 43.176 1.00 70.44 507 GLN A N 1
ATOM 3623 C CA . GLN A 1 507 ? 27.413 21.816 43.457 1.00 72.47 507 GLN A CA 1
ATOM 3624 C C . GLN A 1 507 ? 28.076 22.452 44.674 1.00 77.52 507 GLN A C 1
ATOM 3625 O O . GLN A 1 507 ? 28.715 21.764 45.469 1.00 81.69 507 GLN A O 1
ATOM 3631 N N . ALA A 1 508 ? 27.921 23.764 44.818 1.00 74.77 508 ALA A N 1
ATOM 3632 C CA . ALA A 1 508 ? 28.471 24.470 45.970 1.00 74.09 508 ALA A CA 1
ATOM 3633 C C . ALA A 1 508 ? 27.817 23.962 47.245 1.00 87.71 508 ALA A C 1
ATOM 3634 O O . ALA A 1 508 ? 28.474 23.794 48.273 1.00 94.72 508 ALA A O 1
ATOM 3636 N N . ALA A 1 509 ? 26.514 23.721 47.168 1.00 79.82 509 ALA A N 1
ATOM 3637 C CA . ALA A 1 509 ? 25.764 23.197 48.297 1.00 76.73 509 ALA A CA 1
ATOM 3638 C C . ALA A 1 509 ? 26.290 21.824 48.703 1.00 87.91 509 ALA A C 1
ATOM 3639 O O . ALA A 1 509 ? 26.634 21.597 49.864 1.00 93.60 509 ALA A O 1
ATOM 3641 N N . MET A 1 510 ? 26.358 20.914 47.737 1.00 80.01 510 MET A N 1
ATOM 3642 C CA . MET A 1 510 ? 26.775 19.544 48.009 1.00 85.87 510 MET A CA 1
ATOM 3643 C C . MET A 1 510 ? 28.216 19.448 48.500 1.00 86.17 510 MET A C 1
ATOM 3644 O O . MET A 1 510 ? 28.540 18.579 49.307 1.00 99.84 510 MET A O 1
ATOM 3649 N N . PHE A 1 511 ? 29.078 20.337 48.016 1.00 85.51 511 PHE A N 1
ATOM 3650 C CA . PHE A 1 511 ? 30.455 20.379 48.497 1.00 90.94 511 PHE A CA 1
ATOM 3651 C C . PHE A 1 511 ? 30.483 20.750 49.974 1.00 94.99 511 PHE A C 1
ATOM 3652 O O . PHE A 1 511 ? 31.277 20.211 50.745 1.00 94.41 511 PHE A O 1
ATOM 3660 N N . LEU A 1 512 ? 29.611 21.676 50.359 1.00 93.05 512 LEU A N 1
ATOM 3661 C CA . LEU A 1 512 ? 29.494 22.086 51.751 1.00 93.08 512 LEU A CA 1
ATOM 3662 C C . LEU A 1 512 ? 29.024 20.918 52.610 1.00 102.48 512 LEU A C 1
ATOM 3663 O O . LEU A 1 512 ? 29.496 20.728 53.732 1.00 102.00 512 LEU A O 1
ATOM 3668 N N . VAL A 1 513 ? 28.092 20.137 52.074 1.00 102.45 513 VAL A N 1
ATOM 3669 C CA . VAL A 1 513 ? 27.562 18.978 52.782 1.00 93.88 513 VAL A CA 1
ATOM 3670 C C . VAL A 1 513 ? 28.642 17.931 53.016 1.00 101.82 513 VAL A C 1
ATOM 3671 O O . VAL A 1 513 ? 28.787 17.416 54.125 1.00 110.75 513 VAL A O 1
ATOM 3675 N N . GLU A 1 514 ? 29.404 17.621 51.972 1.00 95.03 514 GLU A N 1
ATOM 3676 C CA . GLU A 1 514 ? 30.497 16.667 52.102 1.00 100.16 514 GLU A CA 1
ATOM 3677 C C . GLU A 1 514 ? 31.529 17.178 53.101 1.00 103.43 514 GLU A C 1
ATOM 3678 O O . GLU A 1 514 ? 32.352 16.414 53.606 1.00 111.33 514 GLU A O 1
ATOM 3684 N N . CYS A 1 515 ? 31.472 18.474 53.388 1.00 91.96 515 CYS A N 1
ATOM 3685 C CA . CYS A 1 515 ? 32.387 19.086 54.341 1.00 93.74 515 CYS A CA 1
ATOM 3686 C C . CYS A 1 515 ? 31.802 19.128 55.751 1.00 107.09 515 CYS A C 1
ATOM 3687 O O . CYS A 1 515 ? 32.449 19.605 56.684 1.00 118.25 515 CYS A O 1
ATOM 3690 N N . GLY A 1 516 ? 30.578 18.630 55.898 1.00 105.68 516 GLY A N 1
ATOM 3691 C CA . GLY A 1 516 ? 29.950 18.529 57.203 1.00 104.64 516 GLY A CA 1
ATOM 3692 C C . GLY A 1 516 ? 28.702 19.375 57.376 1.00 103.11 516 GLY A C 1
ATOM 3693 O O . GLY A 1 516 ? 27.915 19.147 58.295 1.00 112.27 516 GLY A O 1
ATOM 3694 N N . ALA A 1 517 ? 28.519 20.353 56.495 1.00 89.63 517 ALA A N 1
ATOM 3695 C CA . ALA A 1 517 ? 27.382 21.263 56.589 1.00 90.28 517 ALA A CA 1
ATOM 3696 C C . ALA A 1 517 ? 26.050 20.518 56.536 1.00 95.54 517 ALA A C 1
ATOM 3697 O O . ALA A 1 517 ? 25.807 19.729 55.624 1.00 103.67 517 ALA A O 1
ATOM 3699 N N . ASP A 1 518 ? 25.192 20.773 57.520 1.00 88.99 518 ASP A N 1
ATOM 3700 C CA . ASP A 1 518 ? 23.864 20.168 57.559 1.00 82.45 518 ASP A CA 1
ATOM 3701 C C . ASP A 1 518 ? 23.020 20.642 56.375 1.00 93.97 518 ASP A C 1
ATOM 3702 O O . ASP A 1 518 ? 22.754 21.837 56.233 1.00 83.75 518 ASP A O 1
ATOM 3707 N N . PRO A 1 519 ? 22.591 19.698 55.523 1.00 96.94 519 PRO A N 1
ATOM 3708 C CA . PRO A 1 519 ? 21.850 19.998 54.291 1.00 90.09 519 PRO A CA 1
ATOM 3709 C C . PRO A 1 519 ? 20.548 20.743 54.561 1.00 95.09 519 PRO A C 1
ATOM 3710 O O . PRO A 1 519 ? 20.197 21.661 53.819 1.00 92.20 519 PRO A O 1
ATOM 3714 N N . TYR A 1 520 ? 19.841 20.340 55.611 1.00 100.29 520 TYR A N 1
ATOM 3715 C CA . TYR A 1 520 ? 18.542 20.921 55.931 1.00 97.00 520 TYR A CA 1
ATOM 3716 C C . TYR A 1 520 ? 18.669 22.363 56.414 1.00 95.60 520 TYR A C 1
ATOM 3717 O O . TYR A 1 520 ? 17.766 23.174 56.208 1.00 96.65 520 TYR A O 1
ATOM 3726 N N . LEU A 1 521 ? 19.792 22.680 57.052 1.00 93.04 521 LEU A N 1
ATOM 3727 C CA . LEU A 1 521 ? 20.089 24.060 57.416 1.00 89.22 521 LEU A CA 1
ATOM 3728 C C . LEU A 1 521 ? 20.291 24.878 56.144 1.00 88.28 521 LEU A C 1
ATOM 3729 O O . LEU A 1 521 ? 19.788 25.995 56.024 1.00 90.06 521 LEU A O 1
ATOM 3734 N N . ILE A 1 522 ? 21.032 24.308 55.197 1.00 83.01 522 ILE A N 1
ATOM 3735 C CA . ILE A 1 522 ? 21.258 24.942 53.904 1.00 85.08 522 ILE A CA 1
ATOM 3736 C C . ILE A 1 522 ? 19.932 25.340 53.264 1.00 85.70 522 ILE A C 1
ATOM 3737 O O . ILE A 1 522 ? 19.727 26.499 52.903 1.00 86.26 522 ILE A O 1
ATOM 3742 N N . ASP A 1 523 ? 19.034 24.368 53.131 1.00 82.39 523 ASP A N 1
ATOM 3743 C CA . ASP A 1 523 ? 17.733 24.598 52.512 1.00 89.39 523 ASP A CA 1
ATOM 3744 C C . ASP A 1 523 ? 16.934 25.678 53.231 1.00 91.51 523 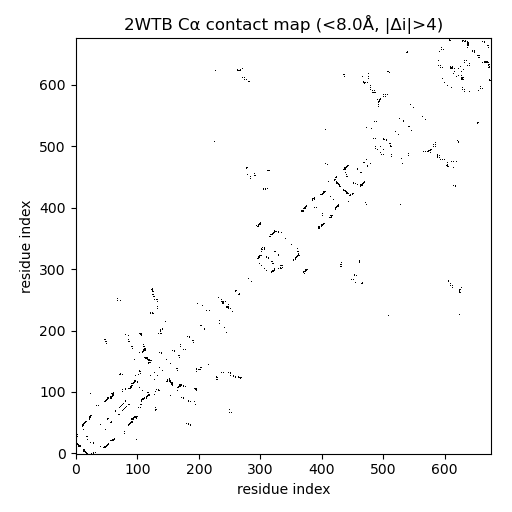ASP A C 1
ATOM 3745 O O . ASP A 1 523 ? 16.347 26.551 52.592 1.00 93.33 523 ASP A O 1
ATOM 3750 N N . ARG A 1 524 ? 16.916 25.618 54.558 1.00 89.32 524 ARG A N 1
ATOM 3751 C CA . ARG A 1 524 ? 16.154 26.575 55.352 1.00 90.12 524 ARG A CA 1
ATOM 3752 C C . ARG A 1 524 ? 16.714 27.988 55.215 1.00 91.45 524 ARG A C 1
ATOM 3753 O O . ARG A 1 524 ? 15.962 28.959 55.122 1.00 86.89 524 ARG A O 1
ATOM 3755 N N . ALA A 1 525 ? 18.037 28.098 55.201 1.00 74.36 525 ALA A N 1
ATOM 3756 C CA . ALA A 1 525 ? 18.686 29.396 55.086 1.00 84.31 525 ALA A CA 1
ATOM 3757 C C . ALA A 1 525 ? 18.364 30.043 53.747 1.00 81.21 525 ALA A C 1
ATOM 3758 O O . ALA A 1 525 ? 18.189 31.259 53.655 1.00 71.01 525 ALA A O 1
ATOM 3760 N N . ILE A 1 526 ? 18.277 29.213 52.713 1.00 92.03 526 ILE A N 1
ATOM 3761 C CA . ILE A 1 526 ? 18.109 29.691 51.346 1.00 90.66 526 ILE A CA 1
ATOM 3762 C C . ILE A 1 526 ? 16.639 29.837 50.949 1.00 88.89 526 ILE A C 1
ATOM 3763 O O . ILE A 1 526 ? 16.293 30.686 50.126 1.00 83.27 526 ILE A O 1
ATOM 3768 N N . SER A 1 527 ? 15.776 29.015 51.538 1.00 88.22 527 SER A N 1
ATOM 3769 C CA . SER A 1 527 ? 14.342 29.127 51.295 1.00 86.99 527 SER A CA 1
ATOM 3770 C C . SER A 1 527 ? 13.800 30.388 51.951 1.00 85.64 527 SER A C 1
ATOM 3771 O O . SER A 1 527 ? 12.772 30.926 51.537 1.00 89.69 527 SER A O 1
ATOM 3774 N N . LYS A 1 528 ? 14.502 30.853 52.978 1.00 89.60 528 LYS A N 1
ATOM 3775 C CA . LYS A 1 528 ? 14.124 32.072 53.678 1.00 97.35 528 LYS A CA 1
ATOM 3776 C C . LYS A 1 528 ? 14.744 33.268 52.978 1.00 88.17 528 LYS A C 1
ATOM 3777 O O . LYS A 1 528 ? 14.224 34.380 53.044 1.00 91.48 528 LYS A O 1
ATOM 3783 N N . PHE A 1 529 ? 15.863 33.026 52.303 1.00 91.21 529 PHE A N 1
ATOM 3784 C CA . PHE A 1 529 ? 16.544 34.065 51.540 1.00 89.76 529 PHE A CA 1
ATOM 3785 C C . PHE A 1 529 ? 15.622 34.657 50.481 1.00 78.88 529 PHE A C 1
ATOM 3786 O O . PHE A 1 529 ? 15.752 35.823 50.118 1.00 64.48 529 PHE A O 1
ATOM 3794 N N . GLY A 1 530 ? 14.687 33.848 49.995 1.00 73.88 530 GLY A N 1
ATOM 3795 C CA . GLY A 1 530 ? 13.742 34.300 48.991 1.00 79.67 530 GLY A CA 1
ATOM 3796 C C . GLY A 1 530 ? 13.404 33.231 47.969 1.00 71.26 530 GLY A C 1
ATOM 3797 O O . GLY A 1 530 ? 12.375 33.305 47.299 1.00 73.13 530 GLY A O 1
ATOM 3798 N N . MET A 1 531 ? 14.279 32.239 47.845 1.00 67.15 531 MET A N 1
ATOM 3799 C CA . MET A 1 531 ? 14.034 31.108 46.960 1.00 62.88 531 MET A CA 1
ATOM 3800 C C . MET A 1 531 ? 12.778 30.371 47.401 1.00 64.94 531 MET A C 1
ATOM 3801 O O . MET A 1 531 ? 12.453 30.345 48.588 1.00 70.32 531 MET A O 1
ATOM 3806 N N . PRO A 1 532 ? 12.061 29.771 46.442 1.00 70.36 532 PRO A N 1
ATOM 3807 C CA . PRO A 1 532 ? 10.837 29.025 46.745 1.00 84.86 532 PRO A CA 1
ATOM 3808 C C . PRO A 1 532 ? 11.170 27.649 47.304 1.00 91.44 532 PRO A C 1
ATOM 3809 O O . PRO A 1 532 ? 10.276 26.897 47.689 1.00 94.41 532 PRO A O 1
ATOM 3813 N N . MET A 1 533 ? 12.459 27.334 47.356 1.00 90.32 533 MET A N 1
ATOM 3814 C CA . MET A 1 533 ? 12.896 25.986 47.668 1.00 86.21 533 MET A CA 1
ATOM 3815 C C . MET A 1 533 ? 14.364 25.996 48.075 1.00 95.48 533 MET A C 1
ATOM 3816 O O . MET A 1 533 ? 15.075 26.972 47.842 1.00 104.24 533 MET A O 1
ATOM 3821 N N . GLY A 1 534 ? 14.816 24.909 48.689 1.00 91.82 534 GLY A N 1
ATOM 3822 C CA . GLY A 1 534 ? 16.217 24.768 49.033 1.00 81.78 534 GLY A CA 1
ATOM 3823 C C . GLY A 1 534 ? 16.941 24.007 47.943 1.00 80.42 534 GLY A C 1
ATOM 3824 O O . GLY A 1 534 ? 16.309 23.300 47.162 1.00 75.88 534 GLY A O 1
ATOM 3825 N N . PRO A 1 535 ? 18.273 24.148 47.881 1.00 84.33 535 PRO A N 1
ATOM 3826 C CA . PRO A 1 535 ? 19.085 23.465 46.869 1.00 83.43 535 PRO A CA 1
ATOM 3827 C C . PRO A 1 535 ? 18.758 21.977 46.782 1.00 84.01 535 PRO A C 1
ATOM 3828 O O . PRO A 1 535 ? 18.467 21.472 45.698 1.00 79.31 535 PRO A O 1
ATOM 3832 N N . PHE A 1 536 ? 18.804 21.289 47.917 1.00 89.88 536 PHE A N 1
ATOM 3833 C CA . PHE A 1 536 ? 18.528 19.858 47.955 1.00 95.81 536 PHE A CA 1
ATOM 3834 C C . PHE A 1 536 ? 17.037 19.585 47.792 1.00 100.26 536 PHE A C 1
ATOM 3835 O O . PHE A 1 536 ? 16.635 18.682 47.059 1.00 94.02 536 PHE A O 1
ATOM 3843 N N . ARG A 1 537 ? 16.223 20.379 48.479 1.00 108.12 537 ARG A N 1
ATOM 3844 C CA . ARG A 1 537 ? 14.774 20.264 48.391 1.00 113.90 537 ARG A CA 1
ATOM 3845 C C . ARG A 1 537 ? 14.308 20.378 46.942 1.00 113.94 537 ARG A C 1
ATOM 3846 O O . ARG A 1 537 ? 13.427 19.640 46.501 1.00 111.04 537 ARG A O 1
ATOM 3854 N N . LEU A 1 538 ? 14.913 21.305 46.206 1.00 114.19 538 LEU A N 1
ATOM 3855 C CA . LEU A 1 538 ? 14.611 21.494 44.792 1.00 104.53 538 LEU A CA 1
ATOM 3856 C C . LEU A 1 538 ? 15.226 20.378 43.956 1.00 97.67 538 LEU A C 1
ATOM 3857 O O . LEU A 1 538 ? 14.683 19.987 42.923 1.00 90.85 538 LEU A O 1
ATOM 3862 N N . CYS A 1 539 ? 16.364 19.867 44.414 1.00 104.82 539 CYS A N 1
ATOM 3863 C CA . CYS A 1 539 ? 17.059 18.792 43.718 1.00 110.12 539 CYS A CA 1
ATOM 3864 C C . CYS A 1 539 ? 16.219 17.518 43.691 1.00 112.66 539 CYS A C 1
ATOM 3865 O O . CYS A 1 539 ? 16.265 16.752 42.729 1.00 107.84 539 CYS A O 1
ATOM 3868 N N . ASP A 1 540 ? 15.454 17.298 44.755 1.00 112.08 540 ASP A N 1
ATOM 3869 C CA . ASP A 1 540 ? 14.581 16.134 44.841 1.00 110.90 540 ASP A CA 1
ATOM 3870 C C . ASP A 1 540 ? 13.339 16.327 43.976 1.00 119.84 540 ASP A C 1
ATOM 3871 O O . ASP A 1 540 ? 12.820 15.372 43.400 1.00 126.31 540 ASP A O 1
ATOM 3872 N N . LEU A 1 541 ? 12.871 17.569 43.889 1.00 121.42 541 LEU A N 1
ATOM 3873 C CA . LEU A 1 541 ? 11.684 17.894 43.104 1.00 115.31 541 LEU A CA 1
ATOM 3874 C C . LEU A 1 541 ? 11.928 17.692 41.613 1.00 119.51 541 LEU A C 1
ATOM 3875 O O . LEU A 1 541 ? 11.085 17.142 40.904 1.00 113.45 541 LEU A O 1
ATOM 3880 N N . VAL A 1 542 ? 13.084 18.151 41.145 1.00 128.15 542 VAL A N 1
ATOM 3881 C CA . VAL A 1 542 ? 13.458 18.019 39.742 1.00 133.32 542 VAL A CA 1
ATOM 3882 C C . VAL A 1 542 ? 13.600 16.551 39.352 1.00 132.27 542 VAL A C 1
ATOM 3883 O O . VAL A 1 542 ? 13.386 16.178 38.198 1.00 131.26 542 VAL A O 1
ATOM 3887 N N . GLY A 1 543 ? 13.948 15.720 40.329 1.00 128.81 543 GLY A N 1
ATOM 3888 C CA . GLY A 1 543 ? 14.176 14.309 40.084 1.00 126.93 543 GLY A CA 1
ATOM 3889 C C . GLY A 1 543 ? 15.653 14.030 39.896 1.00 128.24 543 GLY A C 1
ATOM 3890 O O . GLY A 1 543 ? 16.279 14.565 38.982 1.00 133.96 543 GLY A O 1
ATOM 3891 N N . PHE A 1 544 ? 16.210 13.197 40.768 1.00 125.65 544 PHE A N 1
ATOM 3892 C CA . PHE A 1 544 ? 17.634 12.881 40.733 1.00 126.58 544 PHE A CA 1
ATOM 3893 C C . PHE A 1 544 ? 18.115 12.547 39.323 1.00 122.17 544 PHE A C 1
ATOM 3894 O O . PHE A 1 544 ? 19.210 12.943 38.923 1.00 122.73 544 PHE A O 1
ATOM 3902 N N . GLY A 1 545 ? 17.291 11.822 38.573 1.00 116.85 545 GLY A N 1
ATOM 3903 C CA . GLY A 1 545 ? 17.637 11.434 37.218 1.00 111.69 545 GLY A CA 1
ATOM 3904 C C . GLY A 1 545 ? 17.825 12.622 36.296 1.00 104.67 545 GLY A C 1
ATOM 3905 O O . GLY A 1 545 ? 18.696 12.614 35.427 1.00 101.80 545 GLY A O 1
ATOM 3906 N N . VAL A 1 546 ? 17.003 13.649 36.487 1.00 103.88 546 VAL A N 1
ATOM 3907 C CA . VAL A 1 546 ? 17.068 14.853 35.667 1.00 93.87 546 VAL A CA 1
ATOM 3908 C C . VAL A 1 546 ? 18.198 15.770 36.116 1.00 100.35 546 VAL A C 1
ATOM 3909 O O . VAL A 1 546 ? 19.010 16.217 35.305 1.00 94.79 546 VAL A O 1
ATOM 3913 N N . ALA A 1 547 ? 18.241 16.047 37.416 1.00 109.39 547 ALA A N 1
ATOM 3914 C CA . ALA A 1 547 ? 19.251 16.929 37.986 1.00 103.21 547 ALA A CA 1
ATOM 3915 C C . ALA A 1 547 ? 20.660 16.445 37.667 1.00 96.92 547 ALA A C 1
ATOM 3916 O O . ALA A 1 547 ? 21.563 17.246 37.431 1.00 104.53 547 ALA A O 1
ATOM 3918 N N . ILE A 1 548 ? 20.842 15.129 37.658 1.00 90.12 548 ILE A N 1
ATOM 3919 C CA . ILE A 1 548 ? 22.153 14.549 37.402 1.00 95.93 548 ILE A CA 1
ATOM 3920 C C . ILE A 1 548 ? 22.447 14.486 35.905 1.00 94.51 548 ILE A C 1
ATOM 3921 O O . ILE A 1 548 ? 23.605 14.452 35.493 1.00 93.83 548 ILE A O 1
ATOM 3926 N N . ALA A 1 549 ? 21.394 14.477 35.096 1.00 104.69 549 ALA A N 1
ATOM 3927 C CA . ALA A 1 549 ? 21.547 14.417 33.646 1.00 111.09 549 ALA A CA 1
ATOM 3928 C C . ALA A 1 549 ? 21.902 15.783 33.067 1.00 114.95 549 ALA A C 1
ATOM 3929 O O . ALA A 1 549 ? 22.642 15.881 32.088 1.00 119.90 549 ALA A O 1
ATOM 3931 N N . THR A 1 550 ? 21.370 16.836 33.680 1.00 107.14 550 THR A N 1
ATOM 3932 C CA . THR A 1 550 ? 21.615 18.197 33.216 1.00 103.07 550 THR A CA 1
ATOM 3933 C C . THR A 1 550 ? 22.926 18.754 33.764 1.00 99.06 550 THR A C 1
ATOM 3934 O O . THR A 1 550 ? 23.464 19.728 33.237 1.00 98.83 550 THR A O 1
ATOM 3938 N N . ALA A 1 551 ? 23.433 18.132 34.823 1.00 90.12 551 ALA A N 1
ATOM 3939 C CA . ALA A 1 551 ? 24.694 18.551 35.424 1.00 94.98 551 ALA A CA 1
ATOM 3940 C C . ALA A 1 551 ? 25.881 17.972 34.660 1.00 96.88 551 ALA A C 1
ATOM 3941 O O . ALA A 1 551 ? 26.953 18.576 34.606 1.00 92.66 551 ALA A O 1
ATOM 3943 N N . THR A 1 552 ? 25.679 16.798 34.072 1.00 96.95 552 THR A N 1
ATOM 3944 C CA . THR A 1 552 ? 26.724 16.127 33.308 1.00 99.45 552 THR A CA 1
ATOM 3945 C C . THR A 1 552 ? 27.311 17.056 32.254 1.00 98.83 552 THR A C 1
ATOM 3946 O O . THR A 1 552 ? 28.520 17.076 32.030 1.00 101.86 552 THR A O 1
ATOM 3950 N N . GLN A 1 553 ? 26.438 17.824 31.612 1.00 100.34 553 GLN A N 1
ATOM 3951 C CA . GLN A 1 553 ? 26.837 18.752 30.562 1.00 96.96 553 GLN A CA 1
ATOM 3952 C C . GLN A 1 553 ? 27.993 19.651 30.995 1.00 89.14 553 GLN A C 1
ATOM 3953 O O . GLN A 1 553 ? 28.938 19.870 30.238 1.00 90.31 553 GLN A O 1
ATOM 3959 N N . PHE A 1 554 ? 27.918 20.160 32.220 1.00 82.22 554 PHE A N 1
ATOM 3960 C CA . PHE A 1 554 ? 28.904 21.115 32.716 1.00 78.57 554 PHE A CA 1
ATOM 3961 C C . PHE A 1 554 ? 30.156 20.431 33.255 1.00 87.22 554 PHE A C 1
ATOM 3962 O O . PHE A 1 554 ? 31.257 20.974 33.165 1.00 85.48 554 PHE A O 1
ATOM 3970 N N . ILE A 1 555 ? 29.981 19.241 33.818 1.00 87.42 555 ILE A N 1
ATOM 3971 C CA . ILE A 1 555 ? 31.106 18.462 34.318 1.00 86.37 555 ILE A CA 1
ATOM 3972 C C . ILE A 1 555 ? 32.112 18.185 33.205 1.00 96.22 555 ILE A C 1
ATOM 3973 O O . ILE A 1 555 ? 33.316 18.094 33.448 1.00 97.73 555 ILE A O 1
ATOM 3978 N N . GLU A 1 556 ? 31.609 18.062 31.980 1.00 98.54 556 GLU A N 1
ATOM 3979 C CA . GLU A 1 556 ? 32.436 17.676 30.842 1.00 95.20 556 GLU A CA 1
ATOM 3980 C C . GLU A 1 556 ? 32.996 18.870 30.072 1.00 92.43 556 GLU A C 1
ATOM 3981 O O . GLU A 1 556 ? 33.994 18.743 29.364 1.00 97.18 556 GLU A O 1
ATOM 3987 N N . ASN A 1 557 ? 32.361 20.029 30.216 1.00 88.30 557 ASN A N 1
ATOM 3988 C CA . ASN A 1 557 ? 32.798 21.225 29.500 1.00 86.40 557 ASN A CA 1
ATOM 3989 C C . ASN A 1 557 ? 33.477 22.267 30.391 1.00 88.24 557 ASN A C 1
ATOM 3990 O O . ASN A 1 557 ? 34.159 23.166 29.897 1.00 95.44 557 ASN A O 1
ATOM 3995 N N . PHE A 1 558 ? 33.287 22.144 31.701 1.00 78.05 558 PHE A N 1
ATOM 3996 C CA . PHE A 1 558 ? 33.933 23.039 32.656 1.00 78.67 558 PHE A CA 1
ATOM 3997 C C . PHE A 1 558 ? 34.469 22.251 33.848 1.00 86.39 558 PHE A C 1
ATOM 3998 O O . PHE A 1 558 ? 34.234 22.619 34.998 1.00 98.11 558 PHE A O 1
ATOM 4006 N N . SER A 1 559 ? 35.190 21.171 33.566 1.00 83.86 559 SER A N 1
ATOM 4007 C CA . SER A 1 559 ? 35.679 20.268 34.608 1.00 91.72 559 SER A CA 1
ATOM 4008 C C . SER A 1 559 ? 36.392 20.977 35.763 1.00 98.09 559 SER A C 1
ATOM 4009 O O . SER A 1 559 ? 36.147 20.673 36.931 1.00 101.85 559 SER A O 1
ATOM 4012 N N . GLU A 1 560 ? 37.271 21.918 35.435 1.00 97.88 560 GLU A N 1
ATOM 4013 C CA . GLU A 1 560 ? 38.075 22.599 36.447 1.00 98.08 560 GLU A CA 1
ATOM 4014 C C . GLU A 1 560 ? 37.276 23.629 37.244 1.00 88.66 560 GLU A C 1
ATOM 4015 O O . GLU A 1 560 ? 37.845 24.426 37.989 1.00 89.64 560 GLU A O 1
ATOM 4017 N N . ARG A 1 561 ? 35.957 23.606 37.087 1.00 84.19 561 ARG A N 1
ATOM 4018 C CA . ARG A 1 561 ? 35.084 24.563 37.758 1.00 86.52 561 ARG A CA 1
ATOM 4019 C C . ARG A 1 561 ? 33.864 23.871 38.348 1.00 87.48 561 ARG A C 1
ATOM 4020 O O . ARG A 1 561 ? 32.948 24.528 38.841 1.00 92.43 561 ARG A O 1
ATOM 4028 N N . THR A 1 562 ? 33.851 22.545 38.288 1.00 79.86 562 THR A N 1
ATOM 4029 C CA . THR A 1 562 ? 32.699 21.781 38.745 1.00 81.96 562 THR A CA 1
ATOM 4030 C C . THR A 1 562 ? 33.084 20.744 39.794 1.00 89.44 562 THR A C 1
ATOM 4031 O O . THR A 1 562 ? 34.254 20.382 39.927 1.00 81.44 562 THR A O 1
ATOM 4035 N N . TYR A 1 563 ? 32.089 20.272 40.539 1.00 98.43 563 TYR A N 1
ATOM 4036 C CA . TYR A 1 563 ? 32.304 19.232 41.535 1.00 96.01 563 TYR A CA 1
ATOM 4037 C C . TYR A 1 563 ? 31.263 18.126 41.408 1.00 92.86 563 TYR A C 1
ATOM 4038 O O . TYR A 1 563 ? 30.081 18.338 41.680 1.00 90.15 563 TYR A O 1
ATOM 4047 N N . LYS A 1 564 ? 31.714 16.946 40.994 1.00 92.84 564 LYS A N 1
ATOM 4048 C CA . LYS A 1 564 ? 30.830 15.798 40.836 1.00 93.80 564 LYS A CA 1
ATOM 4049 C C . LYS A 1 564 ? 30.666 15.047 42.152 1.00 98.18 564 LYS A C 1
ATOM 4050 O O . LYS A 1 564 ? 31.416 14.114 42.446 1.00 100.38 564 LYS A O 1
ATOM 4052 N N . SER A 1 565 ? 29.684 15.463 42.943 1.00 99.87 565 SER A N 1
ATOM 4053 C CA . SER A 1 565 ? 29.397 14.809 44.213 1.00 99.25 565 SER A CA 1
ATOM 4054 C C . SER A 1 565 ? 28.737 13.453 43.984 1.00 102.38 565 SER A C 1
ATOM 4055 O O . SER A 1 565 ? 27.720 13.352 43.298 1.00 97.14 565 SER A O 1
ATOM 4058 N N . MET A 1 566 ? 29.322 12.413 44.565 1.00 110.66 566 MET A N 1
ATOM 4059 C CA . MET A 1 566 ? 28.825 11.057 44.379 1.00 110.49 566 MET A CA 1
ATOM 4060 C C . MET A 1 566 ? 27.584 10.798 45.230 1.00 112.47 566 MET A C 1
ATOM 4061 O O . MET A 1 566 ? 27.039 9.694 45.227 1.00 114.15 566 MET A O 1
ATOM 4066 N N . ILE A 1 567 ? 27.138 11.823 45.951 1.00 112.82 567 ILE A N 1
ATOM 4067 C CA . ILE A 1 567 ? 25.983 11.696 46.836 1.00 114.85 567 ILE A CA 1
ATOM 4068 C C . ILE A 1 567 ? 24.745 11.179 46.105 1.00 115.32 567 ILE A C 1
ATOM 4069 O O . ILE A 1 567 ? 24.197 10.137 46.461 1.00 116.26 567 ILE A O 1
ATOM 4074 N N . ILE A 1 568 ? 24.309 11.909 45.083 1.00 111.50 568 ILE A N 1
ATOM 4075 C CA . ILE A 1 568 ? 23.121 11.524 44.327 1.00 107.15 568 ILE A CA 1
ATOM 4076 C C . ILE A 1 568 ? 23.220 10.118 43.729 1.00 107.45 568 ILE A C 1
ATOM 4077 O O . ILE A 1 568 ? 22.335 9.291 43.947 1.00 108.91 568 ILE A O 1
ATOM 4082 N N . PRO A 1 569 ? 24.296 9.843 42.970 1.00 106.89 569 PRO A N 1
ATOM 4083 C CA . PRO A 1 569 ? 24.446 8.520 42.352 1.00 108.67 569 PRO A CA 1
ATOM 4084 C C . PRO A 1 569 ? 24.313 7.385 43.365 1.00 112.84 569 PRO A C 1
ATOM 4085 O O . PRO A 1 569 ? 23.606 6.412 43.104 1.00 110.50 569 PRO A O 1
ATOM 4089 N N . LEU A 1 570 ? 24.983 7.516 44.505 1.00 118.26 570 LEU A N 1
ATOM 4090 C CA . LEU A 1 570 ? 24.932 6.493 45.545 1.00 120.80 570 LEU A CA 1
ATOM 4091 C C . LEU A 1 570 ? 23.507 6.263 46.043 1.00 134.32 570 LEU A C 1
ATOM 4092 O O . LEU A 1 570 ? 23.161 5.163 46.474 1.00 143.95 570 LEU A O 1
ATOM 4097 N N . MET A 1 571 ? 22.685 7.306 45.985 1.00 131.44 571 MET A N 1
ATOM 4098 C CA . MET A 1 571 ? 21.293 7.202 46.403 1.00 127.41 571 MET A CA 1
ATOM 4099 C C . MET A 1 571 ? 20.461 6.509 45.331 1.00 129.83 571 MET A C 1
ATOM 4100 O O . MET A 1 571 ? 19.561 5.726 45.638 1.00 125.64 571 MET A O 1
ATOM 4105 N N . GLN A 1 572 ? 20.768 6.807 44.073 1.00 132.64 572 GLN A N 1
ATOM 4106 C CA . GLN A 1 572 ? 20.047 6.227 42.945 1.00 130.74 572 GLN A CA 1
ATOM 4107 C C . GLN A 1 572 ? 20.250 4.717 42.867 1.00 137.10 572 GLN A C 1
ATOM 4108 O O . GLN A 1 572 ? 19.306 3.969 42.617 1.00 142.14 572 GLN A O 1
ATOM 4114 N N . GLU A 1 573 ? 21.486 4.275 43.083 1.00 132.83 573 GLU A N 1
ATOM 4115 C CA . GLU A 1 573 ? 21.807 2.854 43.024 1.00 129.96 573 GLU A CA 1
ATOM 4116 C C . GLU A 1 573 ? 21.106 2.078 44.137 1.00 128.97 573 GLU A C 1
ATOM 4117 O O . GLU A 1 573 ? 21.013 0.852 44.087 1.00 130.01 573 GLU A O 1
ATOM 4123 N N . ASP A 1 574 ? 20.618 2.801 45.140 1.00 124.98 574 ASP A N 1
ATOM 4124 C CA . ASP A 1 574 ? 19.842 2.198 46.218 1.00 122.98 574 ASP A CA 1
ATOM 4125 C C . ASP A 1 574 ? 18.376 2.606 46.111 1.00 118.51 574 ASP A C 1
ATOM 4126 O O . ASP A 1 574 ? 17.622 2.512 47.079 1.00 119.13 574 ASP A O 1
ATOM 4131 N N . LYS A 1 575 ? 17.980 3.060 44.926 1.00 112.84 575 LYS A N 1
ATOM 4132 C CA . LYS A 1 575 ? 16.615 3.517 44.699 1.00 109.15 575 LYS A CA 1
ATOM 4133 C C . LYS A 1 575 ? 16.482 5.004 45.014 1.00 103.57 575 LYS A C 1
ATOM 4134 O O . LYS A 1 575 ? 16.065 5.793 44.167 1.00 101.17 575 LYS A O 1
ATOM 4135 N N . ASP A 1 597 ? 4.525 16.673 51.496 1.00 142.07 597 ASP A N 1
ATOM 4136 C CA . ASP A 1 597 ? 4.596 16.207 52.877 1.00 152.00 597 ASP A CA 1
ATOM 4137 C C . ASP A 1 597 ? 5.914 15.487 53.149 1.00 159.86 597 ASP A C 1
ATOM 4138 O O . ASP A 1 597 ? 5.919 14.320 53.544 1.00 162.00 597 ASP A O 1
ATOM 4140 N N . PRO A 1 598 ? 7.039 16.187 52.939 1.00 157.89 598 PRO A N 1
ATOM 4141 C CA . PRO A 1 598 ? 8.373 15.616 53.146 1.00 152.03 598 PRO A CA 1
ATOM 4142 C C . PRO A 1 598 ? 8.995 16.061 54.466 1.00 147.09 598 PRO A C 1
ATOM 4143 O O . PRO A 1 598 ? 8.788 17.196 54.896 1.00 150.81 598 PRO A O 1
ATOM 4144 N N . GLU A 1 599 ? 9.752 15.169 55.096 1.00 135.38 599 GLU A N 1
ATOM 4145 C CA . GLU A 1 599 ? 10.417 15.477 56.358 1.00 131.37 599 GLU A CA 1
ATOM 4146 C C . GLU A 1 599 ? 11.859 14.977 56.353 1.00 126.00 599 GLU A C 1
ATOM 4147 O O . GLU A 1 599 ? 12.268 14.244 55.451 1.00 111.03 599 GLU A O 1
ATOM 4148 N N . LEU A 1 600 ? 12.623 15.376 57.364 1.00 130.72 600 LEU A N 1
ATOM 4149 C CA . LEU A 1 600 ? 14.024 14.982 57.473 1.00 132.86 600 LEU A CA 1
ATOM 4150 C C . LEU A 1 600 ? 14.193 13.469 57.359 1.00 134.04 600 LEU A C 1
ATOM 4151 O O . LEU A 1 600 ? 13.308 12.705 57.743 1.00 139.99 600 LEU A O 1
ATOM 4153 N N . LYS A 1 601 ? 15.335 13.044 56.826 1.00 125.18 601 LYS A N 1
ATOM 4154 C CA . LYS A 1 601 ? 15.627 11.623 56.665 1.00 116.16 601 LYS A CA 1
ATOM 4155 C C . LYS A 1 601 ? 16.816 11.207 57.524 1.00 112.81 601 LYS A C 1
ATOM 4156 O O . LYS A 1 601 ? 17.943 11.650 57.301 1.00 116.09 601 LYS A O 1
ATOM 4158 N N . LYS A 1 602 ? 16.556 10.350 58.505 1.00 106.99 602 LYS A N 1
ATOM 4159 C CA . LYS A 1 602 ? 17.592 9.893 59.423 1.00 114.65 602 LYS A CA 1
ATOM 4160 C C . LYS A 1 602 ? 18.557 8.916 58.756 1.00 126.00 602 LYS A C 1
ATOM 4161 O O . LYS A 1 602 ? 19.476 8.404 59.395 1.00 116.54 602 LYS A O 1
ATOM 4163 N N . TYR A 1 603 ? 18.346 8.659 57.469 1.00 141.64 603 TYR A N 1
ATOM 4164 C CA . TYR A 1 603 ? 19.194 7.731 56.729 1.00 146.68 603 TYR A CA 1
ATOM 4165 C C . TYR A 1 603 ? 20.003 8.445 55.651 1.00 144.99 603 TYR A C 1
ATOM 4166 O O . TYR A 1 603 ? 20.518 7.812 54.729 1.00 145.39 603 TYR A O 1
ATOM 4168 N N . ILE A 1 604 ? 20.115 9.764 55.772 1.00 143.09 604 ILE A N 1
ATOM 4169 C CA . ILE A 1 604 ? 20.866 10.562 54.808 1.00 136.59 604 ILE A CA 1
ATOM 4170 C C . ILE A 1 604 ? 22.323 10.728 55.233 1.00 127.44 604 ILE A C 1
ATOM 4171 O O . ILE A 1 604 ? 23.222 10.778 54.393 1.00 115.88 604 ILE A O 1
ATOM 4173 N N . GLU A 1 605 ? 22.546 10.811 56.541 1.00 130.73 605 GLU A N 1
ATOM 4174 C CA . GLU A 1 605 ? 23.887 10.983 57.090 1.00 125.01 605 GLU A CA 1
ATOM 4175 C C . GLU A 1 605 ? 24.856 9.921 56.575 1.00 118.57 605 GLU A C 1
ATOM 4176 O O . GLU A 1 605 ? 25.999 10.225 56.232 1.00 110.97 605 GLU A O 1
ATOM 4178 N N . LYS A 1 606 ? 24.392 8.676 56.525 1.00 113.90 606 LYS A N 1
ATOM 4179 C CA . LYS A 1 606 ? 25.221 7.565 56.069 1.00 109.36 606 LYS A CA 1
ATOM 4180 C C . LYS A 1 606 ? 25.504 7.639 54.570 1.00 117.83 606 LYS A C 1
ATOM 4181 O O . LYS A 1 606 ? 26.467 7.047 54.082 1.00 118.31 606 LYS A O 1
ATOM 4183 N N . ALA A 1 607 ? 24.661 8.367 53.844 1.00 117.53 607 ALA A N 1
ATOM 4184 C CA . ALA A 1 607 ? 24.803 8.490 52.398 1.00 106.05 607 ALA A CA 1
ATOM 4185 C C . ALA A 1 607 ? 25.917 9.465 52.021 1.00 108.62 607 ALA A C 1
ATOM 4186 O O . ALA A 1 607 ? 26.743 9.171 51.156 1.00 110.38 607 ALA A O 1
ATOM 4188 N N . ARG A 1 608 ? 25.934 10.624 52.672 1.00 106.16 608 ARG A N 1
ATOM 4189 C CA . ARG A 1 608 ? 26.964 11.626 52.416 1.00 103.07 608 ARG A CA 1
ATOM 4190 C C . ARG A 1 608 ? 28.345 11.115 52.823 1.00 99.30 608 ARG A C 1
ATOM 4191 O O . ARG A 1 608 ? 29.334 11.341 52.125 1.00 88.62 608 ARG A O 1
ATOM 4193 N N . SER A 1 609 ? 28.406 10.423 53.956 1.00 109.83 609 SER A N 1
ATOM 4194 C CA . SER A 1 609 ? 29.661 9.869 54.447 1.00 116.47 609 SER A CA 1
ATOM 4195 C C . SER A 1 609 ? 30.308 8.952 53.411 1.00 120.12 609 SER A C 1
ATOM 4196 O O . SER A 1 609 ? 31.516 9.016 53.182 1.00 122.34 609 SER A O 1
ATOM 4198 N N . ILE A 1 610 ? 29.497 8.103 52.787 1.00 119.48 610 ILE A N 1
ATOM 4199 C CA . ILE A 1 610 ? 29.989 7.157 51.789 1.00 117.07 610 ILE A CA 1
ATOM 4200 C C . ILE A 1 610 ? 30.664 7.873 50.621 1.00 125.21 610 ILE A C 1
ATOM 4201 O O . ILE A 1 610 ? 31.621 7.362 50.038 1.00 129.83 610 ILE A O 1
ATOM 4203 N N . SER A 1 611 ? 30.160 9.056 50.286 1.00 118.59 611 SER A N 1
ATOM 4204 C CA . SER A 1 611 ? 30.738 9.860 49.216 1.00 112.05 611 SER A CA 1
ATOM 4205 C C . SER A 1 611 ? 31.946 10.641 49.722 1.00 111.04 611 SER A C 1
ATOM 4206 O O . SER A 1 611 ? 32.362 11.627 49.114 1.00 104.00 611 SER A O 1
ATOM 4208 N N . GLY A 1 612 ? 32.506 10.189 50.840 1.00 111.04 612 GLY A N 1
ATOM 4209 C CA . GLY A 1 612 ? 33.641 10.852 51.453 1.00 108.56 612 GLY A CA 1
ATOM 4210 C C . GLY A 1 612 ? 34.898 10.808 50.606 1.00 112.92 612 GLY A C 1
ATOM 4211 O O . GLY A 1 612 ? 35.690 9.871 50.702 1.00 105.06 612 GLY A O 1
ATOM 4212 N N . VAL A 1 613 ? 35.075 11.824 49.768 1.00 128.36 613 VAL A N 1
ATOM 4213 C CA . VAL A 1 613 ? 36.298 11.977 48.988 1.00 127.52 613 VAL A CA 1
ATOM 4214 C C . VAL A 1 613 ? 37.104 13.148 49.543 1.00 131.23 613 VAL A C 1
ATOM 4215 O O . VAL A 1 613 ? 38.335 13.135 49.530 1.00 117.01 613 VAL A O 1
ATOM 4217 N N . LYS A 1 614 ? 36.392 14.159 50.034 1.00 138.57 614 LYS A N 1
ATOM 4218 C CA . LYS A 1 614 ? 37.013 15.321 50.661 1.00 125.95 614 LYS A CA 1
ATOM 4219 C C . LYS A 1 614 ? 37.016 15.153 52.175 1.00 104.35 614 LYS A C 1
ATOM 4220 O O . LYS A 1 614 ? 36.429 14.207 52.697 1.00 101.49 614 LYS A O 1
ATOM 4222 N N . LEU A 1 615 ? 37.674 16.071 52.878 1.00 99.51 615 LEU A N 1
ATOM 4223 C CA . LEU A 1 615 ? 37.715 16.027 54.340 1.00 101.87 615 LEU A CA 1
ATOM 4224 C C . LEU A 1 615 ? 36.556 16.819 54.949 1.00 108.03 615 LEU A C 1
ATOM 4225 O O . LEU A 1 615 ? 35.578 17.122 54.264 1.00 106.98 615 LEU A O 1
ATOM 4227 N N . ASP A 1 616 ? 36.666 17.151 56.233 1.00 107.48 616 ASP A N 1
ATOM 4228 C CA . ASP A 1 616 ? 35.590 17.858 56.925 1.00 114.08 616 ASP A CA 1
ATOM 4229 C C . ASP A 1 616 ? 36.088 19.066 57.718 1.00 131.04 616 ASP A C 1
ATOM 4230 O O . ASP A 1 616 ? 36.491 18.930 58.872 1.00 132.20 616 ASP A O 1
ATOM 4232 N N . PRO A 1 617 ? 36.058 20.256 57.097 1.00 144.07 617 PRO A N 1
ATOM 4233 C CA . PRO A 1 617 ? 36.473 21.507 57.742 1.00 147.70 617 PRO A CA 1
ATOM 4234 C C . PRO A 1 617 ? 35.401 22.057 58.678 1.00 148.23 617 PRO A C 1
ATOM 4235 O O . PRO A 1 617 ? 34.526 21.316 59.127 1.00 146.40 617 PRO A O 1
ATOM 4239 N N . LYS A 1 618 ? 35.477 23.354 58.964 1.00 143.97 618 LYS A N 1
ATOM 4240 C CA . LYS A 1 618 ? 34.479 24.021 59.790 1.00 129.37 618 LYS A CA 1
ATOM 4241 C C . LYS A 1 618 ? 33.417 24.679 58.916 1.00 128.40 618 LYS A C 1
ATOM 4242 O O . LYS A 1 618 ? 32.877 25.732 59.258 1.00 128.53 618 LYS A O 1
ATOM 4244 N N . LEU A 1 619 ? 33.131 24.056 57.777 1.00 118.73 619 LEU A N 1
ATOM 4245 C CA . LEU A 1 619 ? 32.056 24.512 56.905 1.00 106.52 619 LEU A CA 1
ATOM 4246 C C . LEU A 1 619 ? 30.724 24.078 57.499 1.00 109.46 619 LEU A C 1
ATOM 4247 O O . LEU A 1 619 ? 29.656 24.469 57.025 1.00 106.15 619 LEU A O 1
ATOM 4252 N N . ALA A 1 620 ? 30.807 23.258 58.542 1.00 109.85 620 ALA A N 1
ATOM 4253 C CA . ALA A 1 620 ? 29.642 22.883 59.328 1.00 100.47 620 ALA A CA 1
ATOM 4254 C C . ALA A 1 620 ? 29.534 23.832 60.513 1.00 112.01 620 ALA A C 1
ATOM 4255 O O . ALA A 1 620 ? 30.488 24.000 61.273 1.00 131.65 620 ALA A O 1
ATOM 4257 N N . ASN A 1 621 ? 28.373 24.456 60.665 1.00 107.79 621 ASN A N 1
ATOM 4258 C CA . ASN A 1 621 ? 28.186 25.466 61.697 1.00 109.80 621 ASN A CA 1
ATOM 4259 C C . ASN A 1 621 ? 28.302 26.862 61.097 1.00 105.34 621 ASN A C 1
ATOM 4260 O O . ASN A 1 621 ? 28.431 27.853 61.818 1.00 101.57 621 ASN A O 1
ATOM 4261 N N . LEU A 1 622 ? 28.259 26.929 59.770 1.00 97.84 622 LEU A N 1
ATOM 4262 C CA . LEU A 1 622 ? 28.316 28.202 59.064 1.00 85.95 622 LEU A CA 1
ATOM 4263 C C . LEU A 1 622 ? 27.049 29.010 59.318 1.00 90.24 622 LEU A C 1
ATOM 4264 O O . LEU A 1 622 ? 25.993 28.449 59.615 1.00 84.31 622 LEU A O 1
ATOM 4266 N N . SER A 1 623 ? 27.163 30.330 59.212 1.00 96.18 623 SER A N 1
ATOM 4267 C CA . SER A 1 623 ? 26.019 31.215 59.397 1.00 97.95 623 SER A CA 1
ATOM 4268 C C . SER A 1 623 ? 25.134 31.198 58.156 1.00 86.89 623 SER A C 1
ATOM 4269 O O . SER A 1 623 ? 25.597 30.871 57.065 1.00 83.57 623 SER A O 1
ATOM 4272 N N . GLU A 1 624 ? 23.862 31.544 58.326 1.00 83.09 624 GLU A N 1
ATOM 4273 C CA . GLU A 1 624 ? 22.928 31.578 57.209 1.00 89.45 624 GLU A CA 1
ATOM 4274 C C . GLU A 1 624 ? 23.418 32.526 56.121 1.00 102.01 624 GLU A C 1
ATOM 4275 O O . GLU A 1 624 ? 23.244 32.262 54.930 1.00 111.48 624 GLU A O 1
ATOM 4281 N N . LYS A 1 625 ? 24.033 33.629 56.535 1.00 96.47 625 LYS A N 1
ATOM 4282 C CA . LYS A 1 625 ? 24.625 34.566 55.589 1.00 88.76 625 LYS A CA 1
ATOM 4283 C C . LYS A 1 625 ? 25.724 33.880 54.782 1.00 85.65 625 LYS A C 1
ATOM 4284 O O . LYS A 1 625 ? 25.821 34.056 53.567 1.00 79.73 625 LYS A O 1
ATOM 4290 N N . ASP A 1 626 ? 26.543 33.090 55.471 1.00 87.34 626 ASP A N 1
ATOM 4291 C CA . ASP A 1 626 ? 27.657 32.387 54.844 1.00 85.52 626 ASP A CA 1
ATOM 4292 C C . ASP A 1 626 ? 27.183 31.289 53.896 1.00 94.14 626 ASP A C 1
ATOM 4293 O O . ASP A 1 626 ? 27.730 31.130 52.804 1.00 94.78 626 ASP A O 1
ATOM 4298 N N . ILE A 1 627 ? 26.176 30.527 54.315 1.00 87.68 627 ILE A N 1
ATOM 4299 C CA . ILE A 1 627 ? 25.593 29.508 53.450 1.00 80.79 627 ILE A CA 1
ATOM 4300 C C . ILE A 1 627 ? 25.162 30.147 52.138 1.00 83.73 627 ILE A C 1
ATOM 4301 O O . ILE A 1 627 ? 25.566 29.717 51.057 1.00 87.42 627 ILE A O 1
ATOM 4306 N N . ILE A 1 628 ? 24.342 31.185 52.247 1.00 73.22 628 ILE A N 1
ATOM 4307 C CA . ILE A 1 628 ? 23.882 31.924 51.084 1.00 78.09 628 ILE A CA 1
ATOM 4308 C C . ILE A 1 628 ? 25.060 32.451 50.270 1.00 79.86 628 ILE A C 1
ATOM 4309 O O . ILE A 1 628 ? 25.113 32.271 49.054 1.00 76.10 628 ILE A O 1
ATOM 4314 N N . GLU A 1 629 ? 26.014 33.084 50.946 1.00 82.49 629 GLU A N 1
ATOM 4315 C CA . GLU A 1 629 ? 27.136 33.715 50.257 1.00 86.13 629 GLU A CA 1
ATOM 4316 C C . GLU A 1 629 ? 28.030 32.725 49.514 1.00 83.58 629 GLU A C 1
ATOM 4317 O O . GLU A 1 629 ? 28.569 33.046 48.457 1.00 81.91 629 GLU A O 1
ATOM 4323 N N . MET A 1 630 ? 28.184 31.525 50.064 1.00 78.98 630 MET A N 1
ATOM 4324 C CA . MET A 1 630 ? 29.023 30.507 49.439 1.00 72.96 630 MET A CA 1
ATOM 4325 C C . MET A 1 630 ? 28.267 29.743 48.354 1.00 70.16 630 MET A C 1
ATOM 4326 O O . MET A 1 630 ? 28.866 29.035 47.543 1.00 72.22 630 MET A O 1
ATOM 4331 N N . THR A 1 631 ? 26.949 29.894 48.340 1.00 72.68 631 THR A N 1
ATOM 4332 C CA . THR A 1 631 ? 26.114 29.178 47.388 1.00 77.78 631 THR A CA 1
ATOM 4333 C C . THR A 1 631 ? 25.718 30.064 46.208 1.00 77.82 631 THR A C 1
ATOM 4334 O O . THR A 1 631 ? 25.425 29.568 45.121 1.00 79.86 631 THR A O 1
ATOM 4338 N N . PHE A 1 632 ? 25.726 31.376 46.422 1.00 79.46 632 PHE A N 1
ATOM 4339 C CA . PHE A 1 632 ? 25.235 32.311 45.412 1.00 76.55 632 PHE A CA 1
ATOM 4340 C C . PHE A 1 632 ? 26.324 33.131 44.728 1.00 79.79 632 PHE A C 1
ATOM 4341 O O . PHE A 1 632 ? 26.186 33.504 43.564 1.00 86.43 632 PHE A O 1
ATOM 4349 N N . PHE A 1 633 ? 27.401 33.417 45.450 1.00 76.50 633 PHE A N 1
ATOM 4350 C CA . PHE A 1 633 ? 28.512 34.163 44.873 1.00 80.59 633 PHE A CA 1
ATOM 4351 C C . PHE A 1 633 ? 29.149 33.423 43.695 1.00 83.13 633 PHE A C 1
ATOM 4352 O O . PHE A 1 633 ? 29.533 34.049 42.707 1.00 84.81 633 PHE A O 1
ATOM 4360 N N . PRO A 1 634 ? 29.266 32.089 43.793 1.00 83.96 634 PRO A N 1
ATOM 4361 C CA . PRO A 1 634 ? 29.721 31.319 42.630 1.00 79.01 634 PRO A CA 1
ATOM 4362 C C . PRO A 1 634 ? 28.749 31.434 41.456 1.00 78.16 634 PRO A C 1
ATOM 4363 O O . PRO A 1 634 ? 29.171 31.338 40.304 1.00 78.20 634 PRO A O 1
ATOM 4367 N N . VAL A 1 635 ? 27.467 31.636 41.746 1.00 75.16 635 VAL A N 1
ATOM 4368 C CA . VAL A 1 635 ? 26.481 31.867 40.693 1.00 73.35 635 VAL A CA 1
ATOM 4369 C C . VAL A 1 635 ? 26.688 33.244 40.063 1.00 75.54 635 VAL A C 1
ATOM 4370 O O . VAL A 1 635 ? 26.614 33.393 38.843 1.00 77.96 635 VAL A O 1
ATOM 4374 N N . VAL A 1 636 ? 26.946 34.247 40.898 1.00 74.53 636 VAL A N 1
ATOM 4375 C CA . VAL A 1 636 ? 27.293 35.573 40.402 1.00 75.14 636 VAL A CA 1
ATOM 4376 C C . VAL A 1 636 ? 28.507 35.449 39.496 1.00 70.16 636 VAL A C 1
ATOM 4377 O O . VAL A 1 636 ? 28.539 35.992 38.391 1.00 69.75 636 VAL A O 1
ATOM 4381 N N . ASN A 1 637 ? 29.505 34.719 39.980 1.00 58.72 637 ASN A N 1
ATOM 4382 C CA . ASN A 1 637 ? 30.731 34.486 39.233 1.00 69.68 637 ASN A CA 1
ATOM 4383 C C . ASN A 1 637 ? 30.437 33.945 37.836 1.00 73.42 637 ASN A C 1
ATOM 4384 O O . ASN A 1 637 ? 31.043 34.371 36.852 1.00 78.50 637 ASN A O 1
ATOM 4389 N N . GLU A 1 638 ? 29.497 33.009 37.759 1.00 64.67 638 GLU A N 1
ATOM 4390 C CA . GLU A 1 638 ? 29.156 32.365 36.499 1.00 59.82 638 GLU A CA 1
ATOM 4391 C C . GLU A 1 638 ? 28.328 33.298 35.626 1.00 64.37 638 GLU A C 1
ATOM 4392 O O . GLU A 1 638 ? 28.492 33.332 34.406 1.00 67.07 638 GLU A O 1
ATOM 4398 N N . ALA A 1 639 ? 27.439 34.055 36.262 1.00 59.96 639 ALA A N 1
ATOM 4399 C CA . ALA A 1 639 ? 26.632 35.040 35.559 1.00 48.45 639 ALA A CA 1
ATOM 4400 C C . ALA A 1 639 ? 27.529 36.048 34.853 1.00 65.66 639 ALA A C 1
ATOM 4401 O O . ALA A 1 639 ? 27.208 36.523 33.764 1.00 80.35 639 ALA A O 1
ATOM 4403 N N . CYS A 1 640 ? 28.656 36.370 35.480 1.00 65.24 640 CYS A N 1
ATOM 4404 C CA . CYS A 1 640 ? 29.604 37.320 34.913 1.00 63.81 640 CYS A CA 1
ATOM 4405 C C . CYS A 1 640 ? 30.322 36.743 33.699 1.00 65.27 640 CYS A C 1
ATOM 4406 O O . CYS A 1 640 ? 30.557 37.447 32.720 1.00 66.61 640 CYS A O 1
ATOM 4409 N N . ARG A 1 641 ? 30.673 35.462 33.770 1.00 62.08 641 ARG A N 1
ATOM 4410 C CA . ARG A 1 641 ? 31.243 34.766 32.624 1.00 55.47 641 ARG A CA 1
ATOM 4411 C C . ARG A 1 641 ? 30.259 34.831 31.460 1.00 69.49 641 ARG A C 1
ATOM 4412 O O . ARG A 1 641 ? 30.625 35.178 30.335 1.00 64.19 641 ARG A O 1
ATOM 4420 N N . VAL A 1 642 ? 29.005 34.498 31.746 1.00 61.90 642 VAL A N 1
ATOM 4421 C CA . VAL A 1 642 ? 27.946 34.546 30.746 1.00 65.55 642 VAL A CA 1
ATOM 4422 C C . VAL A 1 642 ? 27.781 35.949 30.175 1.00 68.89 642 VAL A C 1
ATOM 4423 O O . VAL A 1 642 ? 27.639 36.125 28.965 1.00 80.33 642 VAL A O 1
ATOM 4427 N N . PHE A 1 643 ? 27.803 36.946 31.051 1.00 65.69 643 PHE A N 1
ATOM 4428 C CA . PHE A 1 643 ? 27.620 38.330 30.636 1.00 63.16 643 PHE A CA 1
ATOM 4429 C C . PHE A 1 643 ? 28.813 38.845 29.838 1.00 71.20 643 PHE A C 1
ATOM 4430 O O . PHE A 1 643 ? 28.651 39.555 28.845 1.00 75.61 643 PHE A O 1
ATOM 4438 N N . ALA A 1 644 ? 30.011 38.482 30.280 1.00 77.04 644 ALA A N 1
ATOM 4439 C CA . ALA A 1 644 ? 31.236 38.927 29.629 1.00 73.77 644 ALA A CA 1
ATOM 4440 C C . ALA A 1 644 ? 31.407 38.278 28.262 1.00 73.97 644 ALA A C 1
ATOM 4441 O O . ALA A 1 644 ? 31.759 38.943 27.289 1.00 82.70 644 ALA A O 1
ATOM 4443 N N . GLU A 1 645 ? 31.155 36.975 28.195 1.00 68.26 645 GLU A N 1
ATOM 4444 C CA . GLU A 1 645 ? 31.310 36.225 26.954 1.00 63.08 645 GLU A CA 1
ATOM 4445 C C . GLU A 1 645 ? 30.334 36.679 25.872 1.00 69.74 645 GLU A C 1
ATOM 4446 O O . GLU A 1 645 ? 30.452 36.283 24.712 1.00 75.56 645 GLU A O 1
ATOM 4452 N N . GLY A 1 646 ? 29.369 37.507 26.254 1.00 65.15 646 GLY A N 1
ATOM 4453 C CA . GLY A 1 646 ? 28.384 38.003 25.313 1.00 59.15 646 GLY A CA 1
ATOM 4454 C C . GLY A 1 646 ? 27.211 37.057 25.139 1.00 56.58 646 GLY A C 1
ATOM 4455 O O . GLY A 1 646 ? 26.345 37.282 24.295 1.00 53.85 646 GLY A O 1
ATOM 4456 N N . ILE A 1 647 ? 27.181 35.994 25.938 1.00 54.90 647 ILE A N 1
ATOM 4457 C CA . ILE A 1 647 ? 26.089 35.032 25.872 1.00 51.26 647 ILE A CA 1
ATOM 4458 C C . ILE A 1 647 ? 24.762 35.716 26.167 1.00 59.63 647 ILE A C 1
ATOM 4459 O O . ILE A 1 647 ? 23.740 35.399 25.560 1.00 57.78 647 ILE A O 1
ATOM 4464 N N . ALA A 1 648 ? 24.788 36.658 27.104 1.00 66.55 648 ALA A N 1
ATOM 4465 C CA . ALA A 1 648 ? 23.608 37.448 27.431 1.00 56.37 648 ALA A CA 1
ATOM 4466 C C . ALA A 1 648 ? 23.786 38.869 26.922 1.00 60.47 648 ALA A C 1
ATOM 4467 O O . ALA A 1 648 ? 24.874 39.441 27.014 1.00 64.63 648 ALA A O 1
ATOM 4469 N N . VAL A 1 649 ? 22.712 39.433 26.384 1.00 64.25 649 VAL A N 1
ATOM 4470 C CA . VAL A 1 649 ? 22.762 40.756 25.776 1.00 65.95 649 VAL A CA 1
ATOM 4471 C C . VAL A 1 649 ? 23.083 41.840 26.794 1.00 64.50 649 VAL A C 1
ATOM 4472 O O . VAL A 1 649 ? 23.887 42.733 26.533 1.00 59.96 649 VAL A O 1
ATOM 4476 N N . LYS A 1 650 ? 22.447 41.753 27.956 1.00 68.67 650 LYS A N 1
ATOM 4477 C CA . LYS A 1 650 ? 22.580 42.779 28.978 1.00 62.89 650 LYS A CA 1
ATOM 4478 C C . LYS A 1 650 ? 22.339 42.185 30.361 1.00 68.44 650 LYS A C 1
ATOM 4479 O O . LYS A 1 650 ? 21.608 41.204 30.505 1.00 69.89 650 LYS A O 1
ATOM 4485 N N . ALA A 1 651 ? 22.956 42.783 31.374 1.00 60.66 651 ALA A N 1
ATOM 4486 C CA . ALA A 1 651 ? 22.834 42.291 32.741 1.00 62.04 651 ALA A CA 1
ATOM 4487 C C . ALA A 1 651 ? 21.373 42.085 33.141 1.00 66.12 651 ALA A C 1
ATOM 4488 O O . ALA A 1 651 ? 21.026 41.073 33.751 1.00 58.95 651 ALA A O 1
ATOM 4490 N N . ALA A 1 652 ? 20.521 43.044 32.786 1.00 59.59 652 ALA A N 1
ATOM 4491 C CA . ALA A 1 652 ? 19.116 43.003 33.177 1.00 67.45 652 ALA A CA 1
ATOM 4492 C C . ALA A 1 652 ? 18.401 41.758 32.657 1.00 70.95 652 ALA A C 1
ATOM 4493 O O . ALA A 1 652 ? 17.376 41.352 33.206 1.00 76.48 652 ALA A O 1
ATOM 4495 N N . ASP A 1 653 ? 18.938 41.159 31.599 1.00 55.53 653 ASP A N 1
ATOM 4496 C CA . ASP A 1 653 ? 18.379 39.917 31.074 1.00 55.83 653 ASP A CA 1
ATOM 4497 C C . ASP A 1 653 ? 18.705 38.742 31.996 1.00 68.00 653 ASP A C 1
ATOM 4498 O O . ASP A 1 653 ? 17.867 37.869 32.227 1.00 67.67 653 ASP A O 1
ATOM 4503 N N . LEU A 1 654 ? 19.926 38.729 32.522 1.00 58.74 654 LEU A N 1
ATOM 4504 C CA . LEU A 1 654 ? 20.334 37.709 33.480 1.00 57.71 654 LEU A CA 1
ATOM 4505 C C . LEU A 1 654 ? 19.466 37.762 34.738 1.00 69.50 654 LEU A C 1
ATOM 4506 O O . LEU A 1 654 ? 19.123 36.727 35.311 1.00 63.93 654 LEU A O 1
ATOM 4511 N N . ASP A 1 655 ? 19.112 38.974 35.157 1.00 68.35 655 ASP A N 1
ATOM 4512 C CA . ASP A 1 655 ? 18.246 39.166 36.316 1.00 67.10 655 ASP A CA 1
ATOM 4513 C C . ASP A 1 655 ? 16.907 38.466 36.118 1.00 73.69 655 ASP A C 1
ATOM 4514 O O . ASP A 1 655 ? 16.533 37.596 36.907 1.00 76.07 655 ASP A O 1
ATOM 4519 N N . ILE A 1 656 ? 16.192 38.848 35.062 1.00 69.44 656 ILE A N 1
ATOM 4520 C CA . ILE A 1 656 ? 14.908 38.233 34.735 1.00 63.99 656 ILE A CA 1
ATOM 4521 C C . ILE A 1 656 ? 15.038 36.721 34.580 1.00 59.74 656 ILE A C 1
ATOM 4522 O O . ILE A 1 656 ? 14.158 35.968 34.999 1.00 66.50 656 ILE A O 1
ATOM 4527 N N . ALA A 1 657 ? 16.141 36.279 33.986 1.00 48.39 657 ALA A N 1
ATOM 4528 C CA . ALA A 1 657 ? 16.355 34.856 33.753 1.00 46.94 657 ALA A CA 1
ATOM 4529 C C . ALA A 1 657 ? 16.393 34.076 35.062 1.00 55.79 657 ALA A C 1
ATOM 4530 O O . ALA A 1 657 ? 15.615 33.145 35.260 1.00 60.62 657 ALA A O 1
ATOM 4532 N N . GLY A 1 658 ? 17.300 34.462 35.954 1.00 64.54 658 GLY A N 1
ATOM 4533 C CA . GLY A 1 658 ? 17.407 33.821 37.250 1.00 59.94 658 GLY A CA 1
ATOM 4534 C C . GLY A 1 658 ? 16.103 33.914 38.014 1.00 70.68 658 GLY A C 1
ATOM 4535 O O . GLY A 1 658 ? 15.652 32.944 38.622 1.00 81.94 658 GLY A O 1
ATOM 4536 N N . ILE A 1 659 ? 15.491 35.092 37.974 1.00 67.22 659 ILE A N 1
ATOM 4537 C CA . ILE A 1 659 ? 14.224 35.327 38.656 1.00 65.77 659 ILE A CA 1
ATOM 4538 C C . ILE A 1 659 ? 13.120 34.412 38.143 1.00 69.93 659 ILE A C 1
ATOM 4539 O O . ILE A 1 659 ? 12.452 33.733 38.919 1.00 70.99 659 ILE A O 1
ATOM 4544 N N . MET A 1 660 ? 12.940 34.396 36.827 1.00 84.31 660 MET A N 1
ATOM 4545 C CA . MET A 1 660 ? 11.795 33.734 36.215 1.00 82.45 660 MET A CA 1
ATOM 4546 C C . MET A 1 660 ? 12.053 32.259 35.926 1.00 79.96 660 MET A C 1
ATOM 4547 O O . MET A 1 660 ? 11.124 31.498 35.655 1.00 83.34 660 MET A O 1
ATOM 4552 N N . GLY A 1 661 ? 13.316 31.856 35.986 1.00 75.76 661 GLY A N 1
ATOM 4553 C CA . GLY A 1 661 ? 13.679 30.478 35.720 1.00 73.06 661 GLY A CA 1
ATOM 4554 C C . GLY A 1 661 ? 13.995 29.700 36.982 1.00 79.69 661 GLY A C 1
ATOM 4555 O O . GLY A 1 661 ? 13.753 28.496 37.054 1.00 81.15 661 GLY A O 1
ATOM 4556 N N . MET A 1 662 ? 14.534 30.392 37.980 1.00 85.84 662 MET A N 1
ATOM 4557 C CA . MET A 1 662 ? 14.957 29.744 39.217 1.00 87.30 662 MET A CA 1
ATOM 4558 C C . MET A 1 662 ? 14.394 30.435 40.456 1.00 83.72 662 MET A C 1
ATOM 4559 O O . MET A 1 662 ? 14.959 30.334 41.545 1.00 79.92 662 MET A O 1
ATOM 4564 N N . GLY A 1 663 ? 13.282 31.141 40.277 1.00 78.96 663 GLY A N 1
ATOM 4565 C CA . GLY A 1 663 ? 12.575 31.766 41.380 1.00 77.59 663 GLY A CA 1
ATOM 4566 C C . GLY A 1 663 ? 13.421 32.634 42.294 1.00 85.06 663 GLY A C 1
ATOM 4567 O O . GLY A 1 663 ? 13.148 32.727 43.490 1.00 91.71 663 GLY A O 1
ATOM 4568 N N . PHE A 1 664 ? 14.449 33.270 41.741 1.00 76.64 664 PHE A N 1
ATOM 4569 C CA . PHE A 1 664 ? 15.267 34.192 42.519 1.00 62.56 664 PHE A CA 1
ATOM 4570 C C . PHE A 1 664 ? 14.416 35.380 42.963 1.00 73.69 664 PHE A C 1
ATOM 4571 O O . PHE A 1 664 ? 13.639 35.917 42.174 1.00 80.50 664 PHE A O 1
ATOM 4579 N N . PRO A 1 665 ? 14.564 35.788 44.233 1.00 79.31 665 PRO A N 1
ATOM 4580 C CA . PRO A 1 665 ? 13.766 36.838 44.881 1.00 81.06 665 PRO A CA 1
ATOM 4581 C C . PRO A 1 665 ? 13.675 38.118 44.057 1.00 78.62 665 PRO A C 1
ATOM 4582 O O . PRO A 1 665 ? 14.680 38.810 43.896 1.00 82.93 665 PRO A O 1
ATOM 4586 N N . PRO A 1 666 ? 12.475 38.435 43.550 1.00 74.13 666 PRO A N 1
ATOM 4587 C CA . PRO A 1 666 ? 12.240 39.631 42.734 1.00 77.92 666 PRO A CA 1
ATOM 4588 C C . PRO A 1 666 ? 12.625 40.912 43.469 1.00 74.82 666 PRO A C 1
ATOM 4589 O O . PRO A 1 666 ? 13.214 41.809 42.868 1.00 71.64 666 PRO A O 1
ATOM 4593 N N . TYR A 1 667 ? 12.296 40.989 44.754 1.00 77.35 667 TYR A N 1
ATOM 4594 C CA . TYR A 1 667 ? 12.596 42.173 45.555 1.00 82.99 667 TYR A CA 1
ATOM 4595 C C . TYR A 1 667 ? 14.098 42.398 45.722 1.00 81.52 667 TYR A C 1
ATOM 4596 O O . TYR A 1 667 ? 14.524 43.441 46.215 1.00 88.54 667 TYR A O 1
ATOM 4605 N N . ARG A 1 668 ? 14.897 41.420 45.308 1.00 79.59 668 ARG A N 1
ATOM 4606 C CA . ARG A 1 668 ? 16.348 41.573 45.324 1.00 75.18 668 ARG A CA 1
ATOM 4607 C C . ARG A 1 668 ? 16.885 41.957 43.946 1.00 82.63 668 ARG A C 1
ATOM 4608 O O . ARG A 1 668 ? 18.097 42.014 43.737 1.00 88.10 668 ARG A O 1
ATOM 4616 N N . GLY A 1 669 ? 15.972 42.210 43.011 1.00 83.76 669 GLY A N 1
ATOM 4617 C CA . GLY A 1 669 ? 16.326 42.746 41.707 1.00 81.09 669 GLY A CA 1
ATOM 4618 C C . GLY A 1 669 ? 16.791 41.740 40.669 1.00 74.24 669 GLY A C 1
ATOM 4619 O O . GLY A 1 669 ? 16.592 41.941 39.471 1.00 67.68 669 GLY A O 1
ATOM 4620 N N . GLY A 1 670 ? 17.414 40.658 41.124 1.00 63.81 670 GLY A N 1
ATOM 4621 C CA . GLY A 1 670 ? 17.963 39.663 40.223 1.00 64.62 670 GLY A CA 1
ATOM 4622 C C . GLY A 1 670 ? 19.399 39.344 40.584 1.00 64.94 670 GLY A C 1
ATOM 4623 O O . GLY A 1 670 ? 20.040 40.101 41.308 1.00 58.79 670 GLY A O 1
ATOM 4624 N N . ILE A 1 671 ? 19.910 38.230 40.072 1.00 71.69 671 ILE A N 1
ATOM 4625 C CA . ILE A 1 671 ? 21.237 37.752 40.446 1.00 66.20 671 ILE A CA 1
ATOM 4626 C C . ILE A 1 671 ? 22.317 38.820 40.251 1.00 61.24 671 ILE A C 1
ATOM 4627 O O . ILE A 1 671 ? 23.253 38.913 41.042 1.00 64.49 671 ILE A O 1
ATOM 4632 N N . MET A 1 672 ? 22.181 39.632 39.206 1.00 63.63 672 MET A N 1
ATOM 4633 C CA . MET A 1 672 ? 23.179 40.657 38.912 1.00 68.62 672 MET A CA 1
ATOM 4634 C C . MET A 1 672 ? 22.900 41.950 39.670 1.00 71.17 672 MET A C 1
ATOM 4635 O O . MET A 1 672 ? 23.813 42.557 40.228 1.00 73.23 672 MET A O 1
ATOM 4640 N N . PHE A 1 673 ? 21.639 42.368 39.690 1.00 55.22 673 PHE A N 1
ATOM 4641 C CA . PHE A 1 673 ? 21.242 43.545 40.458 1.00 61.15 673 PHE A CA 1
ATOM 4642 C C . PHE A 1 673 ? 21.599 43.368 41.933 1.00 72.91 673 PHE A C 1
ATOM 4643 O O . PHE A 1 673 ? 21.987 44.322 42.608 1.00 81.99 673 PHE A O 1
ATOM 4651 N N . TRP A 1 674 ? 21.466 42.138 42.422 1.00 72.96 674 TRP A N 1
ATOM 4652 C CA . TRP A 1 674 ? 21.770 41.815 43.811 1.00 67.75 674 TRP A CA 1
ATOM 4653 C C . TRP A 1 674 ? 23.274 41.846 44.047 1.00 71.24 674 TRP A C 1
ATOM 4654 O O . TRP A 1 674 ? 23.740 42.352 45.066 1.00 63.87 674 TRP A O 1
ATOM 4665 N N . ALA A 1 675 ? 24.028 41.310 43.092 1.00 67.28 675 ALA A N 1
ATOM 4666 C CA . ALA A 1 675 ? 25.486 41.301 43.174 1.00 73.81 675 ALA A CA 1
ATOM 4667 C C . ALA A 1 675 ? 26.045 42.709 43.355 1.00 74.23 675 ALA A C 1
ATOM 4668 O O . ALA A 1 675 ? 26.911 42.935 44.199 1.00 75.70 675 ALA A O 1
ATOM 4670 N N . ASP A 1 676 ? 25.552 43.652 42.558 1.00 66.25 676 ASP A N 1
ATOM 4671 C CA . ASP A 1 676 ? 25.974 45.043 42.684 1.00 65.39 676 ASP A CA 1
ATOM 4672 C C . ASP A 1 676 ? 25.389 45.683 43.937 1.00 76.63 676 ASP A C 1
ATOM 4673 O O . ASP A 1 676 ? 25.885 46.703 44.417 1.00 71.54 676 ASP A O 1
ATOM 4678 N N . SER A 1 677 ? 24.331 45.076 44.463 1.00 79.49 677 SER A N 1
ATOM 4679 C CA . SER A 1 677 ? 23.702 45.553 45.685 1.00 74.70 677 SER A CA 1
ATOM 4680 C C . SER A 1 677 ? 24.622 45.312 46.877 1.00 85.72 677 SER A C 1
ATOM 4681 O O . SER A 1 677 ? 24.528 45.993 47.900 1.00 85.30 677 SER A O 1
ATOM 4684 N N . ILE A 1 678 ? 25.514 44.338 46.730 1.00 86.04 678 ILE A N 1
ATOM 4685 C CA . ILE A 1 678 ? 26.460 43.985 47.780 1.00 87.03 678 ILE A CA 1
ATOM 4686 C C . ILE A 1 678 ? 27.817 44.631 47.530 1.00 93.68 678 ILE A C 1
ATOM 4687 O O . ILE A 1 678 ? 28.516 45.015 48.468 1.00 111.04 678 ILE A O 1
ATOM 4692 N N . GLY A 1 679 ? 28.181 44.754 46.258 1.00 85.39 679 GLY A N 1
ATOM 4693 C CA . GLY A 1 679 ? 29.446 45.357 45.882 1.00 86.38 679 GLY A CA 1
ATOM 4694 C C . GLY A 1 679 ? 30.410 44.346 45.296 1.00 85.30 679 GLY A C 1
ATOM 4695 O O . GLY A 1 679 ? 30.668 43.302 45.895 1.00 91.20 679 GLY A O 1
ATOM 4696 N N . SER A 1 680 ? 30.942 44.656 44.119 1.00 80.79 680 SER A N 1
ATOM 4697 C CA . SER A 1 680 ? 31.860 43.755 43.433 1.00 84.44 680 SER A CA 1
ATOM 4698 C C . SER A 1 680 ? 33.131 43.518 44.244 1.00 92.17 680 SER A C 1
ATOM 4699 O O . SER A 1 680 ? 33.633 42.397 44.309 1.00 94.59 680 SER A O 1
ATOM 4702 N N . LYS A 1 681 ? 33.647 44.578 44.858 1.00 89.08 681 LYS A N 1
ATOM 4703 C CA . LYS A 1 681 ? 34.874 44.483 45.640 1.00 92.92 681 LYS A CA 1
ATOM 4704 C C . LYS A 1 681 ? 34.733 43.466 46.772 1.00 82.05 681 LYS A C 1
ATOM 4705 O O . LYS A 1 681 ? 35.649 42.689 47.037 1.00 80.76 681 LYS A O 1
ATOM 4711 N N . TYR A 1 682 ? 33.579 43.475 47.432 1.00 77.11 682 TYR A N 1
ATOM 4712 C CA . TYR A 1 682 ? 33.284 42.500 48.474 1.00 78.71 682 TYR A CA 1
ATOM 4713 C C . TYR A 1 682 ? 33.219 41.089 47.894 1.00 85.71 682 TYR A C 1
ATOM 4714 O O . TYR A 1 682 ? 33.984 40.210 48.289 1.00 86.53 682 TYR A O 1
ATOM 4723 N N . ILE A 1 683 ? 32.299 40.882 46.956 1.00 91.96 683 ILE A N 1
ATOM 4724 C CA . ILE A 1 683 ? 32.132 39.585 46.303 1.00 86.47 683 ILE A CA 1
ATOM 4725 C C . ILE A 1 683 ? 33.464 39.039 45.791 1.00 84.96 683 ILE A C 1
ATOM 4726 O O . ILE A 1 683 ? 33.744 37.848 45.912 1.00 83.85 683 ILE A O 1
ATOM 4731 N N . TYR A 1 684 ? 34.279 39.920 45.220 1.00 76.55 684 TYR A N 1
ATOM 4732 C CA . TYR A 1 684 ? 35.599 39.543 44.731 1.00 81.38 684 TYR A CA 1
ATOM 4733 C C . TYR A 1 684 ? 36.497 39.095 45.879 1.00 85.53 684 TYR A C 1
ATOM 4734 O O . TYR A 1 684 ? 36.989 37.967 45.890 1.00 81.13 684 TYR A O 1
ATOM 4743 N N . SER A 1 685 ? 36.698 39.986 46.845 1.00 84.81 685 SER A N 1
ATOM 4744 C CA . SER A 1 685 ? 37.558 39.710 47.990 1.00 89.11 685 SER A CA 1
ATOM 4745 C C . SER A 1 685 ? 37.160 38.424 48.707 1.00 94.48 685 SER A C 1
ATOM 4746 O O . SER A 1 685 ? 38.017 37.648 49.133 1.00 103.37 685 SER A O 1
ATOM 4749 N N . ARG A 1 686 ? 35.857 38.204 48.837 1.00 89.83 686 ARG A N 1
ATOM 4750 C CA . ARG A 1 686 ? 35.340 37.036 49.539 1.00 92.26 686 ARG A CA 1
ATOM 4751 C C . ARG A 1 686 ? 35.478 35.771 48.694 1.00 99.36 686 ARG A C 1
ATOM 4752 O O . ARG A 1 686 ? 35.730 34.687 49.220 1.00 100.34 686 ARG A O 1
ATOM 4760 N N . LEU A 1 687 ? 35.319 35.921 47.383 1.00 100.98 687 LEU A N 1
ATOM 4761 C CA . LEU A 1 687 ? 35.356 34.787 46.464 1.00 93.70 687 LEU A CA 1
ATOM 4762 C C . LEU A 1 687 ? 36.789 34.312 46.232 1.00 96.63 687 LEU A C 1
ATOM 4763 O O . LEU A 1 687 ? 37.019 33.173 45.824 1.00 91.44 687 LEU A O 1
ATOM 4768 N N . ASP A 1 688 ? 37.751 35.190 46.500 1.00 100.57 688 ASP A N 1
ATOM 4769 C CA . ASP A 1 688 ? 39.161 34.843 46.364 1.00 101.55 688 ASP A CA 1
ATOM 4770 C C . ASP A 1 688 ? 39.651 34.107 47.604 1.00 108.79 688 ASP A C 1
ATOM 4771 O O . ASP A 1 688 ? 40.426 33.155 47.507 1.00 107.76 688 ASP A O 1
ATOM 4776 N N . GLU A 1 689 ? 39.198 34.557 48.770 1.00 116.89 689 GLU A N 1
ATOM 4777 C CA . GLU A 1 689 ? 39.553 33.907 50.025 1.00 120.83 689 GLU A CA 1
ATOM 4778 C C . GLU A 1 689 ? 39.176 32.432 49.981 1.00 114.38 689 GLU A C 1
ATOM 4779 O O . GLU A 1 689 ? 39.874 31.587 50.540 1.00 109.24 689 GLU A O 1
ATOM 4782 N N . TRP A 1 690 ? 38.071 32.127 49.308 1.00 106.88 690 TRP A N 1
ATOM 4783 C CA . TRP A 1 690 ? 37.611 30.749 49.191 1.00 97.19 690 TRP A CA 1
ATOM 4784 C C . TRP A 1 690 ? 38.404 29.985 48.138 1.00 95.75 690 TRP A C 1
ATOM 4785 O O . TRP A 1 690 ? 38.710 28.806 48.313 1.00 87.32 690 TRP A O 1
ATOM 4796 N N . SER A 1 691 ? 38.732 30.662 47.043 1.00 101.92 691 SER A N 1
ATOM 4797 C CA . SER A 1 691 ? 39.536 30.056 45.991 1.00 93.08 691 SER A CA 1
ATOM 4798 C C . SER A 1 691 ? 40.880 29.600 46.548 1.00 91.08 691 SER A C 1
ATOM 4799 O O . SER A 1 691 ? 41.375 28.529 46.200 1.00 80.53 691 SER A O 1
ATOM 4802 N N . LYS A 1 692 ? 41.459 30.422 47.419 1.00 97.33 692 LYS A N 1
ATOM 4803 C CA . LYS A 1 692 ? 42.745 30.117 48.033 1.00 100.89 692 LYS A CA 1
ATOM 4804 C C . LYS A 1 692 ? 42.572 29.303 49.309 1.00 103.16 692 LYS A C 1
ATOM 4805 O O . LYS A 1 692 ? 43.408 29.369 50.209 1.00 112.30 692 LYS A O 1
ATOM 4811 N N . ALA A 1 693 ? 41.488 28.538 49.389 1.00 102.00 693 ALA A N 1
ATOM 4812 C CA . ALA A 1 693 ? 41.205 27.765 50.593 1.00 102.49 693 ALA A CA 1
ATOM 4813 C C . ALA A 1 693 ? 40.294 26.566 50.341 1.00 113.39 693 ALA A C 1
ATOM 4814 O O . ALA A 1 693 ? 40.027 25.785 51.255 1.00 121.01 693 ALA A O 1
ATOM 4816 N N . TYR A 1 694 ? 39.814 26.418 49.110 1.00 108.23 694 TYR A N 1
ATOM 4817 C CA . TYR A 1 694 ? 38.914 25.314 48.790 1.00 104.63 694 TYR A CA 1
ATOM 4818 C C . TYR A 1 694 ? 39.074 24.804 47.358 1.00 104.25 694 TYR A C 1
ATOM 4819 O O . TYR A 1 694 ? 38.735 23.658 47.063 1.00 107.53 694 TYR A O 1
ATOM 4828 N N . GLY A 1 695 ? 39.588 25.652 46.472 1.00 102.64 695 GLY A N 1
ATOM 4829 C CA . GLY A 1 695 ? 39.838 25.242 45.101 1.00 101.26 695 GLY A CA 1
ATOM 4830 C C . GLY A 1 695 ? 39.404 26.241 44.045 1.00 91.79 695 GLY A C 1
ATOM 4831 O O . GLY A 1 695 ? 38.686 27.198 44.332 1.00 81.76 695 GLY A O 1
ATOM 4832 N N . GLU A 1 696 ? 39.841 26.005 42.812 1.00 97.41 696 GLU A N 1
ATOM 4833 C CA . GLU A 1 696 ? 39.536 26.886 41.698 1.00 99.21 696 GLU A CA 1
ATOM 4834 C C . GLU A 1 696 ? 38.053 27.016 41.408 1.00 99.56 696 GLU A C 1
ATOM 4835 O O . GLU A 1 696 ? 37.642 27.860 40.612 1.00 100.96 696 GLU A O 1
ATOM 4836 N N . PHE A 1 697 ? 37.248 26.175 42.050 1.00 99.85 697 PHE A N 1
ATOM 4837 C CA . PHE A 1 697 ? 35.798 26.236 41.903 1.00 88.49 697 PHE A CA 1
ATOM 4838 C C . PHE A 1 697 ? 35.286 27.617 42.292 1.00 90.30 697 PHE A C 1
ATOM 4839 O O . PHE A 1 697 ? 34.368 28.151 41.669 1.00 89.57 697 PHE A O 1
ATOM 4847 N N . PHE A 1 698 ? 35.895 28.192 43.323 1.00 89.28 698 PHE A N 1
ATOM 4848 C CA . PHE A 1 698 ? 35.482 29.493 43.832 1.00 80.96 698 PHE A CA 1
ATOM 4849 C C . PHE A 1 698 ? 36.267 30.638 43.203 1.00 80.16 698 PHE A C 1
ATOM 4850 O O . PHE A 1 698 ? 35.999 31.807 43.483 1.00 85.07 698 PHE A O 1
ATOM 4858 N N . LYS A 1 699 ? 37.235 30.304 42.355 1.00 75.79 699 LYS A N 1
ATOM 4859 C CA . LYS A 1 699 ? 38.090 31.318 41.744 1.00 74.58 699 LYS A CA 1
ATOM 4860 C C . LYS A 1 699 ? 37.283 32.310 40.917 1.00 77.78 699 LYS A C 1
ATOM 4861 O O . LYS A 1 699 ? 36.470 31.911 40.084 1.00 81.07 699 LYS A O 1
ATOM 4865 N N . PRO A 1 700 ? 37.506 33.611 41.153 1.00 81.11 700 PRO A N 1
ATOM 4866 C CA . PRO A 1 700 ? 36.842 34.687 40.408 1.00 82.73 700 PRO A CA 1
ATOM 4867 C C . PRO A 1 700 ? 37.248 34.674 38.941 1.00 87.43 700 PRO A C 1
ATOM 4868 O O . PRO A 1 700 ? 38.428 34.494 38.636 1.00 91.94 700 PRO A O 1
ATOM 4872 N N . CYS A 1 701 ? 36.285 34.860 38.044 1.00 75.73 701 CYS A N 1
ATOM 4873 C CA . CYS A 1 701 ? 36.587 34.919 36.620 1.00 72.00 701 CYS A CA 1
ATOM 4874 C C . CYS A 1 701 ? 37.152 36.289 36.262 1.00 77.55 701 CYS A C 1
ATOM 4875 O O . CYS A 1 701 ? 36.842 37.286 36.915 1.00 80.39 701 CYS A O 1
ATOM 4878 N N . ALA A 1 702 ? 37.983 36.328 35.224 1.00 77.67 702 ALA A N 1
ATOM 4879 C CA . ALA A 1 702 ? 38.673 37.551 34.811 1.00 84.94 702 ALA A CA 1
ATOM 4880 C C . ALA A 1 702 ? 37.793 38.800 34.868 1.00 83.44 702 ALA A C 1
ATOM 4881 O O . ALA A 1 702 ? 38.217 39.845 35.363 1.00 81.44 702 ALA A O 1
ATOM 4883 N N . PHE A 1 703 ? 36.573 38.688 34.354 1.00 82.13 703 PHE A N 1
ATOM 4884 C CA . PHE A 1 703 ? 35.644 39.813 34.332 1.00 90.17 703 PHE A CA 1
ATOM 4885 C C . PHE A 1 703 ? 35.337 40.334 35.738 1.00 87.89 703 PHE A C 1
ATOM 4886 O O . PHE A 1 703 ? 35.405 41.537 35.989 1.00 88.38 703 PHE A O 1
ATOM 4894 N N . LEU A 1 704 ? 35.004 39.425 36.650 1.00 78.49 704 LEU A N 1
ATOM 4895 C CA . LEU A 1 704 ? 34.662 39.808 38.016 1.00 83.88 704 LEU A CA 1
ATOM 4896 C C . LEU A 1 704 ? 35.867 40.399 38.740 1.00 86.65 704 LEU A C 1
ATOM 4897 O O . LEU A 1 704 ? 35.755 41.415 39.425 1.00 87.14 704 LEU A O 1
ATOM 4902 N N . ALA A 1 705 ? 37.017 39.754 38.584 1.00 87.97 705 ALA A N 1
ATOM 4903 C CA . ALA A 1 705 ? 38.235 40.188 39.256 1.00 91.69 705 ALA A CA 1
ATOM 4904 C C . ALA A 1 705 ? 38.631 41.606 38.856 1.00 94.93 705 ALA A C 1
ATOM 4905 O O . ALA A 1 705 ? 38.860 42.461 39.711 1.00 96.96 705 ALA A O 1
ATOM 4907 N N . GLU A 1 706 ? 38.704 41.849 37.551 1.00 98.10 706 GLU A N 1
ATOM 4908 C CA . GLU A 1 706 ? 39.141 43.142 37.038 1.00 100.53 706 GLU A CA 1
ATOM 4909 C C . GLU A 1 706 ? 38.201 44.261 37.482 1.00 99.45 706 GLU A C 1
ATOM 4910 O O . GLU A 1 706 ? 38.641 45.375 37.767 1.00 102.99 706 GLU A O 1
ATOM 4916 N N . ARG A 1 707 ? 36.908 43.958 37.546 1.00 91.42 707 ARG A N 1
ATOM 4917 C CA . ARG A 1 707 ? 35.915 44.947 37.954 1.00 83.99 707 ARG A CA 1
ATOM 4918 C C . ARG A 1 707 ? 35.831 45.093 39.469 1.00 85.74 707 ARG A C 1
ATOM 4919 O O . ARG A 1 707 ? 35.597 46.187 39.982 1.00 82.72 707 ARG A O 1
ATOM 4927 N N . GLY A 1 708 ? 36.017 43.985 40.179 1.00 93.12 708 GLY A N 1
ATOM 4928 C CA . GLY A 1 708 ? 35.926 43.982 41.627 1.00 100.30 708 GLY A CA 1
ATOM 4929 C C . GLY A 1 708 ? 36.995 44.832 42.286 1.00 104.01 708 GLY A C 1
ATOM 4930 O O . GLY A 1 708 ? 36.725 45.554 43.246 1.00 104.33 708 GLY A O 1
ATOM 4931 N N . SER A 1 709 ? 38.215 44.745 41.767 1.00 102.72 709 SER A N 1
ATOM 4932 C CA . SER A 1 709 ? 39.334 45.501 42.312 1.00 101.06 709 SER A CA 1
ATOM 4933 C C . SER A 1 709 ? 39.095 47.003 42.210 1.00 104.75 709 SER A C 1
ATOM 4934 O O . SER A 1 709 ? 39.392 47.753 43.139 1.00 112.37 709 SER A O 1
ATOM 4937 N N . LYS A 1 710 ? 38.555 47.436 41.075 1.00 99.42 710 LYS A N 1
ATOM 4938 C CA . LYS A 1 710 ? 38.286 48.851 40.847 1.00 100.28 710 LYS A CA 1
ATOM 4939 C C . LYS A 1 710 ? 37.008 49.293 41.554 1.00 97.10 710 LYS A C 1
ATOM 4940 O O . LYS A 1 710 ? 36.688 50.482 41.591 1.00 91.99 710 LYS A O 1
ATOM 4943 N N . GLY A 1 711 ? 36.281 48.330 42.112 1.00 99.77 711 GLY A N 1
ATOM 4944 C CA . GLY A 1 711 ? 35.054 48.614 42.836 1.00 97.35 711 GLY A CA 1
ATOM 4945 C C . GLY A 1 711 ? 33.941 49.135 41.948 1.00 100.99 711 GLY A C 1
ATOM 4946 O O . GLY A 1 711 ? 33.011 49.787 42.424 1.00 103.87 711 GLY A O 1
ATOM 4947 N N . VAL A 1 712 ? 34.034 48.843 40.654 1.00 95.90 712 VAL A N 1
ATOM 4948 C CA . VAL A 1 712 ? 33.038 49.296 39.688 1.00 94.42 712 VAL A CA 1
ATOM 4949 C C . VAL A 1 712 ? 31.849 48.339 39.617 1.00 85.53 712 VAL A C 1
ATOM 4950 O O . VAL A 1 712 ? 31.911 47.220 40.126 1.00 85.29 712 VAL A O 1
ATOM 4954 N N . LEU A 1 713 ? 30.768 48.782 38.980 1.00 74.25 713 LEU A N 1
ATOM 4955 C CA . LEU A 1 713 ? 29.557 47.973 38.878 1.00 78.16 713 LEU A CA 1
ATOM 4956 C C . LEU A 1 713 ? 29.714 46.837 37.871 1.00 80.09 713 LEU A C 1
ATOM 4957 O O . LEU A 1 713 ? 30.320 47.011 36.814 1.00 87.46 713 LEU A O 1
ATOM 4962 N N . LEU A 1 714 ? 29.161 45.676 38.206 1.00 73.12 714 LEU A N 1
ATOM 4963 C CA . LEU A 1 714 ? 29.268 44.497 37.355 1.00 72.82 714 LEU A CA 1
ATOM 4964 C C . LEU A 1 714 ? 28.229 44.508 36.238 1.00 69.65 714 LEU A C 1
ATOM 4965 O O . LEU A 1 714 ? 28.447 43.937 35.170 1.00 79.87 714 LEU A O 1
ATOM 4970 N N . SER A 1 715 ? 27.098 45.154 36.494 1.00 62.69 715 SER A N 1
ATOM 4971 C CA . SER A 1 715 ? 26.000 45.178 35.536 1.00 74.51 715 SER A CA 1
ATOM 4972 C C . SER A 1 715 ? 26.266 46.169 34.409 1.00 82.33 715 SER A C 1
ATOM 4973 O O . SER A 1 715 ? 25.543 46.199 33.414 1.00 78.44 715 SER A O 1
ATOM 4976 N N . ALA A 1 716 ? 27.308 46.977 34.574 1.00 88.70 716 ALA A N 1
ATOM 4977 C CA . ALA A 1 716 ? 27.696 47.943 33.555 1.00 82.66 716 ALA A CA 1
ATOM 4978 C C . ALA A 1 716 ? 28.000 47.233 32.240 1.00 77.08 716 ALA A C 1
ATOM 4979 O O . ALA A 1 716 ? 28.577 46.145 32.238 1.00 57.47 716 ALA A O 1
ATOM 4981 N N . PRO A 1 717 ? 27.605 47.850 31.117 1.00 66.10 717 PRO A N 1
ATOM 4982 C CA . PRO A 1 717 ? 27.797 47.277 29.781 1.00 70.66 717 PRO A CA 1
ATOM 4983 C C . PRO A 1 717 ? 29.240 46.859 29.541 1.00 72.67 717 PRO A C 1
ATOM 4984 O O . PRO A 1 717 ? 30.162 47.508 30.035 1.00 73.43 717 PRO A O 1
ATOM 4988 N N . VAL A 1 718 ? 29.425 45.780 28.788 1.00 55.56 718 VAL A N 1
ATOM 4989 C CA . VAL A 1 718 ? 30.756 45.282 28.475 1.00 69.44 718 VAL A CA 1
ATOM 4990 C C . VAL A 1 718 ? 31.445 46.191 27.463 1.00 76.61 718 VAL A C 1
ATOM 4991 O O . VAL A 1 718 ? 30.855 46.567 26.450 1.00 73.71 718 VAL A O 1
ATOM 4995 N N . LYS A 1 719 ? 32.693 46.548 27.747 1.00 91.69 719 LYS A N 1
ATOM 4996 C CA . LYS A 1 719 ? 33.459 47.420 26.864 1.00 96.78 719 LYS A CA 1
ATOM 4997 C C . LYS A 1 719 ? 34.823 46.819 26.544 1.00 96.37 719 LYS A C 1
ATOM 4998 O O . LYS A 1 719 ? 34.926 45.649 26.177 1.00 91.55 719 LYS A O 1
#

Foldseek 3Di:
DAWDWDADQQQEIEIEQDDPDASADEVRHQVNVQVVLVVLLVDPSHAAYEYAYPPFHQHAYHPCADALQCQLPVPLQVSQLVGPAAYEYQGGAEQEQVSLLSRLSGQAYEYEFFYKYAYLQVLLLFARQNQLLQLVCLQQNDVVSLCRRVVVGIDTVVVCCVRRSHVYYDHSVCRVVVRVVVRVCCSVVVDPRDGSRQHCVRYDPLVVSVVVLVVSLVVCCVPCVPGCSSVLSSVLNNCCSVVHRVRSNVSSSVSRVCSCVDLLSVLSNLLVVLLVCQLPFPPQVVPPAAADDFAEEEFEALDQQRLLQLLLQLLLVHQYEYEDADPVSQVNSLVVNLVVLVVVVCPPVSSVVSSVSYHYDNDLLVQQPGQEYEYDHPQDLVVLLVVLLVCCVNHDLNYAAEYQHFQDFQCSSPVNDPVLQRYWYFHADPSRLPQQETEIEHEPRHHSNNVNNVSVVSVSSNHRYHYFYTDGRQAQLLLQLLLLQLLLVLVLQPADSVLQFVLVCVVQFVTGSVRVCVVCPLVRNVVSSVSCCVVPVQQGDDQCLSVQVVVVPVDDDDPPSNVSSVVSNPDYHDVSYPDDSVVSCLSNQLLSLLSNLVRQQVCRGSFSSSQFNSCCSPRVDHSSCNGSQSVCVVVWLLVSQVVLVVCCVPPHCNSPHDPLSNVCNVVRHRSRPHHD

B-factor: mean 78.25, std 24.17, range [29.55, 285.71]

Organism: Arabidopsis thaliana (NCBI:txid3702)